Protein AF-A0A7R9CWJ3-F1 (afdb_monomer)

Structure (mmCIF, N/CA/C/O backbone):
data_AF-A0A7R9CWJ3-F1
#
_entry.id   AF-A0A7R9CWJ3-F1
#
loop_
_atom_site.group_PDB
_atom_site.id
_atom_site.type_symbol
_atom_site.label_atom_id
_atom_site.label_alt_id
_atom_site.label_comp_id
_atom_site.label_asym_id
_atom_site.label_entity_id
_atom_site.label_seq_id
_atom_site.pdbx_PDB_ins_code
_atom_site.Cartn_x
_atom_site.Cartn_y
_atom_site.Cartn_z
_atom_site.occupancy
_atom_site.B_iso_or_equiv
_atom_site.auth_seq_id
_atom_site.auth_comp_id
_atom_site.auth_asym_id
_atom_site.auth_atom_id
_atom_site.pdbx_PDB_model_num
ATOM 1 N N . MET A 1 1 ? -59.385 16.333 -49.004 1.00 53.66 1 MET A N 1
ATOM 2 C CA . MET A 1 1 ? -59.564 17.590 -48.255 1.00 53.66 1 MET A CA 1
ATOM 3 C C . MET A 1 1 ? -58.193 17.926 -47.699 1.00 53.66 1 MET A C 1
ATOM 5 O O . MET A 1 1 ? -57.697 17.158 -46.892 1.00 53.66 1 MET A O 1
ATOM 9 N N . GLN A 1 2 ? -57.505 18.926 -48.250 1.00 71.75 2 GLN A N 1
ATOM 10 C CA . GLN A 1 2 ? -56.185 19.319 -47.736 1.00 71.75 2 GLN A CA 1
ATOM 11 C C . GLN A 1 2 ? -56.378 20.116 -46.442 1.00 71.75 2 GLN A C 1
ATOM 13 O O . GLN A 1 2 ? -57.271 20.960 -46.375 1.00 71.75 2 GLN A O 1
ATOM 18 N N . GLY A 1 3 ? -55.586 19.805 -45.418 1.00 78.94 3 GLY A N 1
ATOM 19 C CA . GLY A 1 3 ? -55.584 20.493 -44.127 1.00 78.94 3 GLY A CA 1
ATOM 20 C C . GLY A 1 3 ? -56.809 20.273 -43.231 1.00 78.94 3 GLY A C 1
ATOM 21 O O . GLY A 1 3 ? -56.956 21.009 -42.257 1.00 78.94 3 GLY A O 1
ATOM 22 N N . GLN A 1 4 ? -57.691 19.309 -43.530 1.00 87.50 4 GLN A N 1
ATOM 23 C CA . GLN A 1 4 ? -58.881 19.012 -42.718 1.00 87.50 4 GLN A CA 1
ATOM 24 C C . GLN A 1 4 ? -59.155 17.504 -42.613 1.00 87.50 4 GLN A C 1
ATOM 26 O O . GLN A 1 4 ? -58.956 16.781 -43.591 1.00 87.50 4 GLN A O 1
ATOM 31 N N . TYR A 1 5 ? -59.673 17.060 -41.465 1.00 88.69 5 TYR A N 1
ATOM 32 C CA . TYR A 1 5 ? -60.191 15.707 -41.222 1.00 88.69 5 TYR A CA 1
ATOM 33 C C . TYR A 1 5 ? -61.702 15.748 -40.939 1.00 88.69 5 TYR A C 1
ATOM 35 O O . TYR A 1 5 ? -62.262 16.808 -40.652 1.00 88.69 5 TYR A O 1
ATOM 43 N N . TRP A 1 6 ? -62.382 14.610 -41.088 1.00 87.06 6 TRP A N 1
ATOM 44 C CA . TRP A 1 6 ? -63.839 14.507 -40.958 1.00 87.06 6 TRP A CA 1
ATOM 45 C C . TRP A 1 6 ? -64.225 13.820 -39.649 1.00 87.06 6 TRP A C 1
ATOM 47 O O . TRP A 1 6 ? -63.936 12.638 -39.473 1.00 87.06 6 TRP A O 1
ATOM 57 N N . GLU A 1 7 ? -64.921 14.539 -38.771 1.00 88.12 7 GLU A N 1
ATOM 58 C CA . GLU A 1 7 ? -65.421 14.026 -37.491 1.00 88.12 7 GLU A CA 1
ATOM 59 C C . GLU A 1 7 ? -66.770 14.692 -37.160 1.00 88.12 7 GLU A C 1
ATOM 61 O O . GLU A 1 7 ? -66.996 15.851 -37.504 1.00 88.12 7 GLU A O 1
ATOM 66 N N . ASP A 1 8 ? -67.718 13.949 -36.579 1.00 83.12 8 ASP A N 1
ATOM 67 C CA . ASP A 1 8 ? -69.048 14.449 -36.178 1.00 83.12 8 ASP A CA 1
ATOM 68 C C . ASP A 1 8 ? -69.809 15.262 -37.247 1.00 83.12 8 ASP A C 1
ATOM 70 O O . ASP A 1 8 ? -70.488 16.254 -36.977 1.00 83.12 8 ASP A O 1
ATOM 74 N N . SER A 1 9 ? -69.749 14.796 -38.498 1.00 84.38 9 SER A N 1
ATOM 75 C CA . SER A 1 9 ? -70.386 15.436 -39.662 1.00 84.38 9 SER A CA 1
ATOM 76 C C . SER A 1 9 ? -69.849 16.835 -40.009 1.00 84.38 9 SER A C 1
ATOM 78 O O . SER A 1 9 ? -70.530 17.597 -40.701 1.00 84.38 9 SER A O 1
ATOM 80 N N . GLN A 1 10 ? -68.644 17.182 -39.546 1.00 86.44 10 GLN A N 1
ATOM 81 C CA . GLN A 1 10 ? -67.972 18.448 -39.837 1.00 86.44 10 GLN A CA 1
ATOM 82 C C . GLN A 1 10 ? -66.518 18.223 -40.278 1.00 86.44 10 GLN A C 1
ATOM 84 O O . GLN A 1 10 ? -65.862 17.260 -39.885 1.00 86.44 10 GLN A O 1
ATOM 89 N N . CYS A 1 11 ? -66.003 19.136 -41.105 1.00 87.75 11 CYS A N 1
ATOM 90 C CA . CYS A 1 11 ? -64.581 19.181 -41.440 1.00 87.75 11 CYS A CA 1
ATOM 91 C C . CYS A 1 11 ? -63.841 20.033 -40.402 1.00 87.75 11 CYS A C 1
ATOM 93 O O . CYS A 1 11 ? -64.058 21.246 -40.340 1.00 87.75 11 CYS A O 1
ATOM 95 N N . LEU A 1 12 ? -62.951 19.421 -39.627 1.00 89.31 12 LEU A N 1
ATOM 96 C CA . LEU A 1 12 ? -62.115 20.102 -38.638 1.00 89.31 12 LEU A CA 1
ATOM 97 C C . LEU A 1 12 ? -60.679 20.265 -39.163 1.00 89.31 12 LEU A C 1
ATOM 99 O O . LEU A 1 12 ? -60.212 19.419 -39.927 1.00 89.31 12 LEU A O 1
ATOM 103 N N . PRO A 1 13 ? -59.965 21.350 -38.808 1.00 88.94 13 PRO A N 1
ATOM 104 C CA . PRO A 1 13 ? -58.610 21.591 -39.293 1.00 88.94 13 PRO A CA 1
ATOM 105 C C . PRO A 1 13 ? -57.592 20.626 -38.673 1.00 88.94 13 PRO A C 1
ATOM 107 O O . PRO A 1 13 ? -57.672 20.290 -37.492 1.00 88.94 13 PRO A O 1
ATOM 110 N N . CYS A 1 14 ? -56.603 20.231 -39.472 1.00 90.25 14 CYS A N 1
ATOM 111 C CA . CYS A 1 14 ? -55.444 19.467 -39.020 1.00 90.25 14 CYS A CA 1
ATOM 112 C C . CYS A 1 14 ? -54.504 20.300 -38.136 1.00 90.25 14 CYS A C 1
ATOM 114 O O . CYS A 1 14 ? -54.533 21.534 -38.152 1.00 90.25 14 CYS A O 1
ATOM 116 N N . HIS A 1 15 ? -53.593 19.625 -37.428 1.00 89.94 15 HIS A N 1
ATOM 117 C CA . HIS A 1 15 ? -52.462 20.296 -36.790 1.00 89.94 15 HIS A CA 1
ATOM 118 C C . HIS A 1 15 ? -51.636 21.084 -37.837 1.00 89.94 15 HIS A C 1
ATOM 120 O O . HIS A 1 15 ? -51.410 20.560 -38.930 1.00 89.94 15 HIS A O 1
ATOM 126 N N . PRO A 1 16 ? -51.116 22.292 -37.531 1.00 88.44 16 PRO A N 1
ATOM 127 C CA . PRO A 1 16 ? -50.460 23.168 -38.516 1.00 88.44 16 PRO A CA 1
ATOM 128 C C . PRO A 1 16 ? -49.238 22.580 -39.238 1.00 88.44 16 PRO A C 1
ATOM 130 O O . PRO A 1 16 ? -48.827 23.093 -40.274 1.00 88.44 16 PRO A O 1
ATOM 133 N N . SER A 1 17 ? -48.629 21.530 -38.683 1.00 88.06 17 SER A N 1
ATOM 134 C CA . SER A 1 17 ? -47.497 20.826 -39.298 1.00 88.06 17 SER A CA 1
ATOM 135 C C . SER A 1 17 ? -47.910 19.808 -40.369 1.00 88.06 17 SER A C 1
ATOM 137 O O . SER A 1 17 ? -47.063 19.393 -41.163 1.00 88.06 17 SER A O 1
ATOM 139 N N . CYS A 1 18 ? -49.173 19.368 -40.376 1.00 89.94 18 CYS A N 1
ATOM 140 C CA . CYS A 1 18 ? -49.681 18.378 -41.322 1.00 89.94 18 CYS A CA 1
ATOM 141 C C . CYS A 1 18 ? -50.288 19.071 -42.555 1.00 89.94 18 CYS A C 1
ATOM 143 O O . CYS A 1 18 ? -51.043 20.031 -42.429 1.00 89.94 18 CYS A O 1
ATOM 145 N N . ASP A 1 19 ? -50.027 18.530 -43.742 1.00 90.50 19 ASP A N 1
ATOM 146 C CA . ASP A 1 19 ? -50.745 18.886 -44.975 1.00 90.50 19 ASP A CA 1
ATOM 147 C C . ASP A 1 19 ? -52.042 18.061 -45.124 1.00 90.50 19 ASP A C 1
ATOM 149 O O . ASP A 1 19 ? -53.070 18.549 -45.596 1.00 90.50 19 ASP A O 1
ATOM 153 N N . SER A 1 20 ? -52.042 16.822 -44.625 1.00 90.00 20 SER A N 1
ATOM 154 C CA . SER A 1 20 ? -53.243 16.003 -44.429 1.00 90.00 20 SER A CA 1
ATOM 155 C C . SER A 1 20 ? -53.136 15.198 -43.135 1.00 90.00 20 SER A C 1
ATOM 157 O O . SER A 1 20 ? -52.031 14.857 -42.708 1.00 90.00 20 SER A O 1
ATOM 159 N N . CYS A 1 21 ? -54.267 14.922 -42.487 1.00 90.81 21 CYS A N 1
ATOM 160 C CA . CYS A 1 21 ? -54.326 14.244 -41.194 1.00 90.81 21 CYS A CA 1
ATOM 161 C C . CYS A 1 21 ? -55.574 13.360 -41.077 1.00 90.81 21 CYS A C 1
ATOM 163 O O . CYS A 1 21 ? -56.542 13.544 -41.817 1.00 90.81 21 CYS A O 1
ATOM 165 N N . GLU A 1 22 ? -55.547 12.427 -40.130 1.00 91.00 22 GLU A N 1
ATOM 166 C CA . GLU A 1 22 ? -56.710 11.629 -39.713 1.00 91.00 22 GLU A CA 1
ATOM 167 C C . GLU A 1 22 ? -57.290 12.067 -38.358 1.00 91.00 22 GLU A C 1
ATOM 169 O O . GLU A 1 22 ? -58.362 11.608 -37.973 1.00 91.00 22 GLU A O 1
ATOM 174 N N . GLY A 1 23 ? -56.615 12.989 -37.668 1.00 87.75 23 GLY A N 1
ATOM 175 C CA . GLY A 1 23 ? -57.004 13.497 -36.359 1.00 87.75 23 GLY A CA 1
ATOM 176 C C . GLY A 1 23 ? -56.382 14.863 -36.041 1.00 87.75 23 GLY A C 1
ATOM 177 O O . GLY A 1 23 ? -55.628 15.423 -36.845 1.00 87.75 23 GLY A O 1
ATOM 178 N N . PRO A 1 24 ? -56.704 15.438 -34.873 1.00 88.00 24 PRO A N 1
ATOM 179 C CA . PRO A 1 24 ? -56.335 16.810 -34.532 1.00 88.00 24 PRO A CA 1
ATOM 180 C C . PRO A 1 24 ? -54.880 16.987 -34.078 1.00 88.00 24 PRO A C 1
ATOM 182 O O . PRO A 1 24 ? -54.407 18.124 -33.999 1.00 88.00 24 PRO A O 1
ATOM 185 N N . THR A 1 25 ? -54.169 15.919 -33.707 1.00 88.56 25 THR A N 1
ATOM 186 C CA . THR A 1 25 ? -52.872 16.044 -33.030 1.00 88.56 25 THR A CA 1
ATOM 187 C C . THR A 1 25 ? -51.691 16.068 -34.002 1.00 88.56 25 THR A C 1
ATOM 189 O O . THR A 1 25 ? -51.783 15.673 -35.163 1.00 88.56 25 THR A O 1
ATOM 192 N N . SER A 1 26 ? -50.521 16.497 -33.513 1.00 87.00 26 SER A N 1
ATOM 193 C CA . SER A 1 26 ? -49.264 16.464 -34.285 1.00 87.00 26 SER A CA 1
ATOM 194 C C . SER A 1 26 ? -48.754 15.047 -34.598 1.00 87.00 26 SER A C 1
ATOM 196 O O . SER A 1 26 ? -47.744 14.905 -35.290 1.00 87.00 26 SER A O 1
ATOM 198 N N . SER A 1 27 ? -49.425 14.016 -34.073 1.00 88.31 27 SER A N 1
ATOM 199 C CA . SER A 1 27 ? -49.173 12.596 -34.323 1.00 88.31 27 SER A CA 1
ATOM 200 C C . SER A 1 27 ? -50.223 11.916 -35.190 1.00 88.31 27 SER A C 1
ATOM 202 O O . SER A 1 27 ? -50.142 10.704 -35.343 1.00 88.31 27 SER A O 1
ATOM 204 N N . ASP A 1 28 ? -51.151 12.665 -35.782 1.00 89.81 28 ASP A N 1
ATOM 205 C CA . ASP A 1 28 ? -52.181 12.116 -36.672 1.00 89.81 28 ASP A CA 1
ATOM 206 C C . ASP A 1 28 ? -51.968 12.576 -38.127 1.00 89.81 28 ASP A C 1
ATOM 208 O O . ASP A 1 28 ? -52.909 12.635 -38.920 1.00 89.81 28 ASP A O 1
ATOM 212 N N . CYS A 1 29 ? -50.741 12.967 -38.492 1.00 90.12 29 CYS A N 1
ATOM 213 C CA . CYS A 1 29 ? -50.424 13.444 -39.837 1.00 90.12 29 CYS A CA 1
ATOM 214 C C . CYS A 1 29 ? -50.282 12.272 -40.826 1.00 90.12 29 CYS A C 1
ATOM 216 O O . CYS A 1 29 ? -49.528 11.331 -40.581 1.00 90.12 29 CYS A O 1
ATOM 218 N N . LEU A 1 30 ? -50.918 12.391 -41.994 1.00 89.56 30 LEU A N 1
ATOM 219 C CA . LEU A 1 30 ? -50.765 11.486 -43.143 1.00 89.56 30 LEU A CA 1
ATOM 220 C C . LEU A 1 30 ? -49.778 12.037 -44.189 1.00 89.56 30 LEU A C 1
ATOM 222 O O . LEU A 1 30 ? -49.093 11.273 -44.865 1.00 89.56 30 LEU A O 1
ATOM 226 N N . SER A 1 31 ? -49.676 13.364 -44.314 1.00 89.12 31 SER A N 1
ATOM 227 C CA . SER A 1 31 ? -48.651 14.061 -45.104 1.00 89.12 31 SER A CA 1
ATOM 228 C C . SER A 1 31 ? -48.229 15.355 -44.408 1.00 89.12 31 SER A C 1
ATOM 230 O O . SER A 1 31 ? -48.981 15.915 -43.608 1.00 89.12 31 SER A O 1
ATOM 232 N N . CYS A 1 32 ? -47.024 15.841 -44.705 1.00 90.06 32 CYS A N 1
ATOM 233 C CA . CYS A 1 32 ? -46.435 17.006 -44.046 1.00 90.06 32 CYS A CA 1
ATOM 234 C C . CYS A 1 32 ? -46.370 18.224 -44.961 1.00 90.06 32 CYS A C 1
ATOM 236 O O . CYS A 1 32 ? -46.150 18.097 -46.167 1.00 90.06 32 CYS A O 1
ATOM 238 N N . LEU A 1 33 ? -46.511 19.412 -44.371 1.00 88.88 33 LEU A N 1
ATOM 239 C CA . LEU A 1 33 ? -46.328 20.666 -45.092 1.00 88.88 33 LEU A CA 1
ATOM 240 C C . LEU A 1 33 ? -44.841 20.842 -45.451 1.00 88.88 33 LEU A C 1
ATOM 242 O O . LEU A 1 33 ? -43.976 20.740 -44.582 1.00 88.88 33 LEU A O 1
ATOM 246 N N . SER A 1 34 ? -44.518 21.121 -46.717 1.00 84.56 34 SER A N 1
ATOM 247 C CA . SER A 1 34 ? -43.123 21.343 -47.141 1.00 84.56 34 SER A CA 1
ATOM 248 C C . SER A 1 34 ? -42.512 22.533 -46.377 1.00 84.56 34 SER A C 1
ATOM 250 O O . SER A 1 34 ? -43.124 23.603 -46.389 1.00 84.56 34 SER A O 1
ATOM 252 N N . PRO A 1 35 ? -41.316 22.411 -45.757 1.00 86.50 35 PRO A N 1
ATOM 253 C CA . PRO A 1 35 ? -40.268 21.401 -45.984 1.00 86.50 35 PRO A CA 1
ATOM 254 C C . PRO A 1 35 ? -40.193 20.245 -44.958 1.00 86.50 35 PRO A C 1
ATOM 256 O O . PRO A 1 35 ? -39.167 19.564 -44.906 1.00 86.50 35 PRO A O 1
ATOM 259 N N . LEU A 1 36 ? -41.225 20.024 -44.137 1.00 90.19 36 LEU A N 1
ATOM 260 C CA . LEU A 1 36 ? -41.227 18.998 -43.085 1.00 90.19 36 LEU A CA 1
ATOM 261 C C . LEU A 1 36 ? -41.243 17.570 -43.656 1.00 90.19 36 LEU A C 1
ATOM 263 O O . LEU A 1 36 ? -41.784 17.312 -44.731 1.00 90.19 36 LEU A O 1
ATOM 267 N N . LEU A 1 37 ? -40.661 16.637 -42.902 1.00 90.94 37 LEU A N 1
ATOM 268 C CA . LEU A 1 37 ? -40.504 15.230 -43.257 1.00 90.94 37 LEU A CA 1
ATOM 269 C C . LEU A 1 37 ? -41.446 14.358 -42.429 1.00 90.94 37 LEU A C 1
ATOM 271 O O . LEU A 1 37 ? -41.544 14.528 -41.213 1.00 90.94 37 LEU A O 1
ATOM 275 N N . LEU A 1 38 ? -42.102 13.397 -43.078 1.00 89.06 38 LEU A N 1
ATOM 276 C CA . LEU A 1 38 ? -42.975 12.443 -42.394 1.00 89.06 38 LEU A CA 1
ATOM 277 C C . LEU A 1 38 ? -42.153 11.294 -41.791 1.00 89.06 38 LEU A C 1
ATOM 279 O O . LEU A 1 38 ? -41.419 10.607 -42.508 1.00 89.06 38 LEU A O 1
ATOM 283 N N . GLN A 1 39 ? -42.307 11.058 -40.486 1.00 89.88 39 GLN A N 1
ATOM 284 C CA . GLN A 1 39 ? -41.769 9.894 -39.779 1.00 89.88 39 GLN A CA 1
ATOM 285 C C . GLN A 1 39 ? -42.887 9.230 -38.964 1.00 89.88 39 GLN A C 1
ATOM 287 O O . GLN A 1 39 ? -43.323 9.752 -37.936 1.00 89.88 39 GLN A O 1
ATOM 292 N N . GLY A 1 40 ? -43.369 8.072 -39.429 1.00 86.94 40 GLY A N 1
ATOM 293 C CA . GLY A 1 40 ? -44.587 7.464 -38.887 1.00 86.94 40 GLY A CA 1
ATOM 294 C C . GLY A 1 40 ? -45.796 8.348 -39.197 1.00 86.94 40 GLY A C 1
ATOM 295 O O . GLY A 1 40 ? -46.120 8.535 -40.363 1.00 86.94 40 GLY A O 1
ATOM 296 N N . SER A 1 41 ? -46.410 8.919 -38.162 1.00 86.62 41 SER A N 1
ATOM 297 C CA . SER A 1 41 ? -47.558 9.834 -38.254 1.00 86.62 41 SER A CA 1
ATOM 298 C C . SER A 1 41 ? -47.245 11.257 -37.752 1.00 86.62 41 SER A C 1
ATOM 300 O O . SER A 1 41 ? -48.141 12.045 -37.452 1.00 86.62 41 SER A O 1
ATOM 302 N N . ARG A 1 42 ? -45.952 11.605 -37.631 1.00 91.12 42 ARG A N 1
ATOM 303 C CA . ARG A 1 42 ? -45.469 12.919 -37.168 1.00 91.12 42 ARG A CA 1
ATOM 304 C C . ARG A 1 42 ? -44.650 13.621 -38.244 1.00 91.12 42 ARG A C 1
ATOM 306 O O . ARG A 1 42 ? -43.896 12.980 -38.974 1.00 91.12 42 ARG A O 1
ATOM 313 N N . CYS A 1 43 ? -44.747 14.946 -38.278 1.00 91.50 43 CYS A N 1
ATOM 314 C CA . CYS A 1 43 ? -43.960 15.803 -39.163 1.00 91.50 43 CYS A CA 1
ATOM 315 C C . CYS A 1 43 ? -42.795 16.447 -38.407 1.00 91.50 43 CYS A C 1
ATOM 317 O O . CYS A 1 43 ? -43.015 17.103 -37.389 1.00 91.50 43 CYS A O 1
ATOM 319 N N . LEU A 1 44 ? -41.567 16.266 -38.900 1.00 90.50 44 LEU A N 1
ATOM 320 C CA . LEU A 1 44 ? -40.327 16.727 -38.264 1.00 90.50 44 LEU A CA 1
ATOM 321 C C . LEU A 1 44 ? -39.475 17.559 -39.235 1.00 90.50 44 LEU A C 1
ATOM 323 O O . LEU A 1 44 ? -39.518 17.349 -40.444 1.00 90.50 44 LEU A O 1
ATOM 327 N N . GLU A 1 45 ? -38.663 18.482 -38.716 1.00 87.75 45 GLU A N 1
ATOM 328 C CA . GLU A 1 45 ? -37.703 19.252 -39.531 1.00 87.75 45 GLU A CA 1
ATOM 329 C C . GLU A 1 45 ? -36.495 18.404 -39.966 1.00 87.75 45 GLU A C 1
ATOM 331 O O . GLU A 1 45 ? -35.991 18.534 -41.085 1.00 87.75 45 GLU A O 1
ATOM 336 N N . HIS A 1 46 ? -36.060 17.487 -39.098 1.00 88.75 46 HIS A N 1
ATOM 337 C CA . HIS A 1 46 ? -34.970 16.546 -39.335 1.00 88.75 46 HIS A CA 1
ATOM 338 C C . HIS A 1 46 ? -35.386 15.137 -38.902 1.00 88.75 46 HIS A C 1
ATOM 340 O O . HIS A 1 46 ? -36.142 14.976 -37.944 1.00 88.75 46 HIS A O 1
ATOM 346 N N . CYS A 1 47 ? -34.892 14.117 -39.608 1.00 89.25 47 CYS A N 1
ATOM 347 C CA . CYS A 1 47 ? -35.105 12.727 -39.212 1.00 89.25 47 CYS A CA 1
ATOM 348 C C . CYS A 1 47 ? -34.358 12.422 -37.912 1.00 89.25 47 CYS A C 1
ATOM 350 O O . CYS A 1 47 ? -33.245 12.908 -37.710 1.00 89.25 47 CYS A O 1
ATOM 352 N N . LEU A 1 48 ? -34.970 11.610 -37.050 1.00 88.56 48 LEU A N 1
ATOM 353 C CA . LEU A 1 48 ? -34.327 11.138 -35.824 1.00 88.56 48 LEU A CA 1
ATOM 354 C C . LEU A 1 48 ? -33.216 10.124 -36.134 1.00 88.56 48 LEU A C 1
ATOM 356 O O . LEU A 1 48 ? -33.188 9.523 -37.211 1.00 88.56 48 LEU A O 1
ATOM 360 N N . ASP A 1 49 ? -32.340 9.899 -35.156 1.00 86.44 49 ASP A N 1
ATOM 361 C CA . ASP A 1 49 ? -31.276 8.897 -35.231 1.00 86.44 49 ASP A CA 1
ATOM 362 C C . ASP A 1 49 ? -31.834 7.528 -35.652 1.00 86.44 49 ASP A C 1
ATOM 364 O O . ASP A 1 49 ? -32.915 7.106 -35.234 1.00 86.44 49 ASP A O 1
ATOM 368 N N . GLY A 1 50 ? -31.098 6.835 -36.518 1.00 85.81 50 GLY A N 1
ATOM 369 C CA . GLY A 1 50 ? -31.529 5.589 -37.146 1.00 85.81 50 GLY A CA 1
ATOM 370 C C . GLY A 1 50 ? -32.401 5.769 -38.391 1.00 85.81 50 GLY A C 1
ATOM 371 O O . GLY A 1 50 ? -32.816 4.760 -38.957 1.00 85.81 50 GLY A O 1
ATOM 372 N N . PHE A 1 51 ? -32.657 6.999 -38.851 1.00 89.94 51 PHE A N 1
ATOM 373 C CA . PHE A 1 51 ? -33.392 7.294 -40.086 1.00 89.94 51 PHE A CA 1
ATOM 374 C C . PHE A 1 51 ? -32.634 8.290 -40.977 1.00 89.94 51 PHE A C 1
ATOM 376 O O . PHE A 1 51 ? -31.903 9.151 -40.494 1.00 89.94 51 PHE A O 1
ATOM 383 N N . PHE A 1 52 ? -32.836 8.203 -42.292 1.00 91.25 52 PHE A N 1
ATOM 384 C CA . PHE A 1 52 ? -32.314 9.156 -43.274 1.00 91.25 52 PHE A CA 1
ATOM 385 C C . PHE A 1 52 ? -33.438 9.699 -44.162 1.00 91.25 52 PHE A C 1
ATOM 387 O O . PHE A 1 52 ? -34.506 9.096 -44.292 1.00 91.25 52 PHE A O 1
ATOM 394 N N . ARG A 1 53 ? -33.206 10.867 -44.767 1.00 89.88 53 ARG A N 1
ATOM 395 C CA . ARG A 1 53 ? -34.185 11.534 -45.632 1.00 89.88 53 ARG A CA 1
ATOM 396 C C . ARG A 1 53 ? -34.200 10.896 -47.019 1.00 89.88 53 ARG A C 1
ATOM 398 O O . ARG A 1 53 ? -33.208 10.966 -47.739 1.00 89.88 53 ARG A O 1
ATOM 405 N N . GLU A 1 54 ? -35.361 10.414 -47.442 1.00 88.81 54 GLU A N 1
ATOM 406 C CA . GLU A 1 54 ? -35.597 9.910 -48.794 1.00 88.81 54 GLU A CA 1
ATOM 407 C C . GLU A 1 54 ? -36.959 10.412 -49.295 1.00 88.81 54 GLU A C 1
ATOM 409 O O . GLU A 1 54 ? -37.984 10.196 -48.658 1.00 88.81 54 GLU A O 1
ATOM 414 N N . GLN A 1 55 ? -36.972 11.156 -50.409 1.00 85.56 55 GLN A N 1
ATOM 415 C CA . GLN A 1 55 ? -38.198 11.662 -51.059 1.00 85.56 55 GLN A CA 1
ATOM 416 C C . GLN A 1 55 ? -39.196 12.404 -50.132 1.00 85.56 55 GLN A C 1
ATOM 418 O O . GLN A 1 55 ? -40.403 12.340 -50.335 1.00 85.56 55 GLN A O 1
ATOM 423 N N . GLY A 1 56 ? -38.708 13.136 -49.122 1.00 81.31 56 GLY A N 1
ATOM 424 C CA . GLY A 1 56 ? -39.572 13.885 -48.190 1.00 81.31 56 GLY A CA 1
ATOM 425 C C . GLY A 1 56 ? -40.094 13.069 -46.999 1.00 81.31 56 GLY A C 1
ATOM 426 O O . GLY A 1 56 ? -40.889 13.574 -46.213 1.00 81.31 56 GLY A O 1
ATOM 427 N N . MET A 1 57 ? -39.619 11.833 -46.833 1.00 87.56 57 MET A N 1
ATOM 428 C CA . MET A 1 57 ? -39.925 10.955 -45.703 1.00 87.56 57 MET A CA 1
ATOM 429 C C . MET A 1 57 ? -38.643 10.540 -44.976 1.00 87.56 57 MET A C 1
ATOM 431 O O . MET A 1 57 ? -37.545 10.597 -45.537 1.00 87.56 57 MET A O 1
ATOM 435 N N . CYS A 1 58 ? -38.787 10.108 -43.726 1.00 90.88 58 CYS A N 1
ATOM 436 C CA . CYS A 1 58 ? -37.707 9.516 -42.944 1.00 90.88 58 CYS A CA 1
ATOM 437 C C . CYS A 1 58 ? -37.769 7.988 -43.037 1.00 90.88 58 CYS A C 1
ATOM 439 O O . CYS A 1 58 ? -38.688 7.358 -42.513 1.00 90.88 58 CYS A O 1
ATOM 441 N N . VAL A 1 59 ? -36.782 7.389 -43.704 1.00 90.12 59 VAL A N 1
ATOM 442 C CA . VAL A 1 59 ? -36.669 5.939 -43.928 1.00 90.12 59 VAL A CA 1
ATOM 443 C C . VAL A 1 59 ? -35.604 5.364 -42.988 1.00 90.12 59 VAL A C 1
ATOM 445 O O . VAL A 1 59 ? -34.567 6.001 -42.804 1.00 90.12 59 VAL A O 1
ATOM 448 N N . PRO A 1 60 ? -35.815 4.185 -42.369 1.00 89.50 60 PRO A N 1
ATOM 449 C CA . PRO A 1 60 ? -34.854 3.627 -41.422 1.00 89.50 60 PRO A CA 1
ATOM 450 C C . PRO A 1 60 ? -33.531 3.219 -42.090 1.00 89.50 60 PRO A C 1
ATOM 452 O O . PRO A 1 60 ? -33.508 2.664 -43.194 1.00 89.50 60 PRO A O 1
ATOM 455 N N . CYS A 1 61 ? -32.431 3.450 -41.376 1.00 90.06 61 CYS A N 1
ATOM 456 C CA . CYS A 1 61 ? -31.099 2.936 -41.673 1.00 90.06 61 CYS A CA 1
ATOM 457 C C . CYS A 1 61 ? -31.051 1.400 -41.552 1.00 90.06 61 CYS A C 1
ATOM 459 O O . CYS A 1 61 ? -31.943 0.761 -40.988 1.00 90.06 61 CYS A O 1
ATOM 461 N N . LEU A 1 62 ? -29.977 0.779 -42.053 1.00 89.50 62 LEU A N 1
ATOM 462 C CA . LEU A 1 62 ? -29.687 -0.622 -41.740 1.00 89.50 62 LEU A CA 1
ATOM 463 C C . LEU A 1 62 ? -29.480 -0.783 -40.223 1.00 89.50 62 LEU A C 1
ATOM 465 O O . LEU A 1 62 ? -28.838 0.053 -39.600 1.00 89.50 62 LEU A O 1
ATOM 469 N N . HIS A 1 63 ? -29.978 -1.874 -39.637 1.00 87.50 63 HIS A N 1
ATOM 470 C CA . HIS A 1 63 ? -29.940 -2.123 -38.185 1.00 87.50 63 HIS A CA 1
ATOM 471 C C . HIS A 1 63 ? -28.536 -2.083 -37.542 1.00 87.50 63 HIS A C 1
ATOM 473 O O . HIS A 1 63 ? -28.416 -1.933 -36.331 1.00 87.50 63 HIS A O 1
ATOM 479 N N . THR A 1 64 ? -27.471 -2.209 -38.336 1.00 88.75 64 THR A N 1
ATOM 480 C CA . THR A 1 64 ? -26.073 -2.092 -37.894 1.00 88.75 64 THR A CA 1
ATOM 481 C C . THR A 1 64 ? -25.604 -0.639 -37.712 1.00 88.75 64 THR A C 1
ATOM 483 O O . THR A 1 64 ? -24.492 -0.420 -37.232 1.00 88.75 64 THR A O 1
ATOM 486 N N . CYS A 1 65 ? -26.424 0.346 -38.091 1.00 90.00 65 CYS A N 1
ATOM 487 C CA . CYS A 1 65 ? -26.105 1.772 -38.139 1.00 90.00 65 CYS A CA 1
ATOM 488 C C . CYS A 1 65 ? -26.983 2.600 -37.205 1.00 90.00 65 CYS A C 1
ATOM 490 O O . CYS A 1 65 ? -28.198 2.424 -37.170 1.00 90.00 65 CYS A O 1
ATOM 492 N N . THR A 1 66 ? -26.374 3.563 -36.515 1.00 89.50 66 THR A N 1
ATOM 493 C CA . THR A 1 66 ? -27.094 4.586 -35.741 1.00 89.50 66 THR A CA 1
ATOM 494 C C . THR A 1 66 ? -27.304 5.862 -36.549 1.00 89.50 66 THR A C 1
ATOM 496 O O . THR A 1 66 ? -28.346 6.492 -36.424 1.00 89.50 66 THR A O 1
ATOM 499 N N . HIS A 1 67 ? -26.373 6.210 -37.440 1.00 89.31 67 HIS A N 1
ATOM 500 C CA . HIS A 1 67 ? -26.536 7.309 -38.392 1.00 89.31 67 HIS A CA 1
ATOM 501 C C . HIS A 1 67 ? -26.125 6.864 -39.791 1.00 89.31 67 HIS A C 1
ATOM 503 O O . HIS A 1 67 ? -25.131 6.152 -39.969 1.00 89.31 67 HIS A O 1
ATOM 509 N N . CYS A 1 68 ? -26.894 7.282 -40.794 1.00 90.94 68 CYS A N 1
ATOM 510 C CA . CYS A 1 68 ? -26.635 6.944 -42.183 1.00 90.94 68 CYS A CA 1
ATOM 511 C C . CYS A 1 68 ? -27.035 8.086 -43.127 1.00 90.94 68 CYS A C 1
ATOM 513 O O . CYS A 1 68 ? -27.943 8.864 -42.842 1.00 90.94 68 CYS A O 1
ATOM 515 N N . LEU A 1 69 ? -26.342 8.181 -44.263 1.00 89.19 69 LEU A N 1
ATOM 516 C CA . LEU A 1 69 ? -26.677 9.089 -45.368 1.00 89.19 69 LEU A CA 1
ATOM 517 C C . LEU A 1 69 ? -27.561 8.405 -46.420 1.00 89.19 69 LEU A C 1
ATOM 519 O O . LEU A 1 69 ? -28.285 9.068 -47.155 1.00 89.19 69 LEU A O 1
ATOM 523 N N . ALA A 1 70 ? -27.486 7.078 -46.489 1.00 86.38 70 ALA A N 1
ATOM 524 C CA . ALA A 1 70 ? -28.319 6.209 -47.307 1.00 86.38 70 ALA A CA 1
ATOM 525 C C . ALA A 1 70 ? -28.405 4.835 -46.632 1.00 86.38 70 ALA A C 1
ATOM 527 O O . ALA A 1 70 ? -27.602 4.527 -45.751 1.00 86.38 70 ALA A O 1
ATOM 528 N N . ARG A 1 71 ? -29.310 3.964 -47.093 1.00 81.56 71 ARG A N 1
ATOM 529 C CA . ARG A 1 71 ? -29.511 2.611 -46.535 1.00 81.56 71 ARG A CA 1
ATOM 530 C C . ARG A 1 71 ? -28.214 1.810 -46.314 1.00 81.56 71 ARG A C 1
ATOM 532 O O . ARG A 1 71 ? -28.135 1.079 -45.333 1.00 81.56 71 ARG A O 1
ATOM 539 N N . THR A 1 72 ? -27.225 1.938 -47.200 1.00 80.94 72 THR A N 1
ATOM 540 C CA . THR A 1 72 ? -25.928 1.231 -47.139 1.00 80.94 72 THR A CA 1
ATOM 541 C C . THR A 1 72 ? -24.736 2.147 -46.851 1.00 80.94 72 THR A C 1
ATOM 543 O O . THR A 1 72 ? -23.604 1.684 -46.879 1.00 80.94 72 THR A O 1
ATOM 546 N N . ASN A 1 73 ? -24.960 3.442 -46.608 1.00 89.12 73 ASN A N 1
ATOM 547 C CA . ASN A 1 73 ? -23.891 4.403 -46.337 1.00 89.12 73 ASN A CA 1
ATOM 548 C C . ASN A 1 73 ? -24.018 4.913 -44.904 1.00 89.12 73 ASN A C 1
ATOM 550 O O . ASN A 1 73 ? -24.748 5.865 -44.616 1.00 89.12 73 ASN A O 1
ATOM 554 N N . CYS A 1 74 ? -23.332 4.213 -44.015 1.00 90.62 74 CYS A N 1
ATOM 555 C CA . CYS A 1 74 ? -23.292 4.462 -42.592 1.00 90.62 74 CYS A CA 1
ATOM 556 C C . CYS A 1 74 ? -22.255 5.527 -42.247 1.00 90.62 74 CYS A C 1
ATOM 558 O O . CYS A 1 74 ? -21.128 5.490 -42.737 1.00 90.62 74 CYS A O 1
ATOM 560 N N . THR A 1 75 ? -22.602 6.437 -41.346 1.00 90.38 75 THR A N 1
ATOM 561 C CA . THR A 1 75 ? -21.648 7.389 -40.761 1.00 90.38 75 THR A CA 1
ATOM 562 C C . THR A 1 75 ? -21.292 7.029 -39.326 1.00 90.38 75 THR A C 1
ATOM 564 O O . THR A 1 75 ? -20.239 7.437 -38.843 1.00 90.38 75 THR A O 1
ATOM 567 N N . GLN A 1 76 ? -22.130 6.235 -38.653 1.00 89.81 76 GLN A N 1
ATOM 568 C CA . GLN A 1 76 ? -21.875 5.767 -37.297 1.00 89.81 76 GLN A CA 1
ATOM 569 C C . GLN A 1 76 ? -22.534 4.410 -37.045 1.00 89.81 76 GLN A C 1
ATOM 571 O O . GLN A 1 76 ? -23.715 4.209 -37.338 1.00 89.81 76 GLN A O 1
ATOM 576 N N . CYS A 1 77 ? -21.754 3.483 -36.493 1.00 91.12 77 CYS A N 1
ATOM 577 C CA . CYS A 1 77 ? -22.173 2.110 -36.243 1.00 91.12 77 CYS A CA 1
ATOM 578 C C . CYS A 1 77 ? -22.810 1.926 -34.864 1.00 91.12 77 CYS A C 1
ATOM 580 O O . CYS A 1 77 ? -22.511 2.655 -33.915 1.00 91.12 77 CYS A O 1
ATOM 582 N N . ALA A 1 78 ? -23.649 0.896 -34.747 1.00 88.81 78 ALA A N 1
ATOM 583 C CA . ALA A 1 78 ? -24.126 0.406 -33.460 1.00 88.81 78 ALA A CA 1
ATOM 584 C C . ALA A 1 78 ? -22.960 -0.068 -32.570 1.00 88.81 78 ALA A C 1
ATOM 586 O O . ALA A 1 78 ? -21.878 -0.414 -33.051 1.00 88.81 78 ALA A O 1
ATOM 587 N N . SER A 1 79 ? -23.184 -0.081 -31.254 1.00 87.38 79 SER A N 1
ATOM 588 C CA . SER A 1 79 ? -22.144 -0.420 -30.278 1.00 87.38 79 SER A CA 1
ATOM 589 C C . SER A 1 79 ? -21.555 -1.813 -30.531 1.00 87.38 79 SER A C 1
ATOM 591 O O . SER A 1 79 ? -22.293 -2.780 -30.713 1.00 87.38 79 SER A O 1
ATOM 593 N N . GLY A 1 80 ? -20.223 -1.908 -30.542 1.00 83.38 80 GLY A N 1
ATOM 594 C CA . GLY A 1 80 ? -19.485 -3.148 -30.812 1.00 83.38 80 GLY A CA 1
ATOM 595 C C . GLY A 1 80 ? -19.180 -3.431 -32.289 1.00 83.38 80 GLY A C 1
ATOM 596 O O . GLY A 1 80 ? -18.548 -4.442 -32.574 1.00 83.38 80 GLY A O 1
ATOM 597 N N . LEU A 1 81 ? -19.590 -2.559 -33.217 1.00 90.50 81 LEU A N 1
ATOM 598 C CA . LEU A 1 81 ? -19.227 -2.637 -34.635 1.00 90.50 81 LEU A CA 1
ATOM 599 C C . LEU A 1 81 ? -18.242 -1.527 -35.023 1.00 90.50 81 LEU A C 1
ATOM 601 O O . LEU A 1 81 ? -18.169 -0.479 -34.379 1.00 90.50 81 LEU A O 1
ATOM 605 N N . HIS A 1 82 ? -17.505 -1.761 -36.105 1.00 92.19 82 HIS A N 1
ATOM 606 C CA . HIS A 1 82 ? -16.463 -0.871 -36.600 1.00 92.19 82 HIS A CA 1
ATOM 607 C C . HIS A 1 82 ? -16.795 -0.353 -37.996 1.00 92.19 82 HIS A C 1
ATOM 609 O O . HIS A 1 82 ? -17.079 -1.136 -38.903 1.00 92.19 82 HIS A O 1
ATOM 615 N N . LEU A 1 83 ? -16.728 0.965 -38.167 1.00 91.69 83 LEU A N 1
ATOM 616 C CA . LEU A 1 83 ? -16.984 1.630 -39.435 1.00 91.69 83 LEU A CA 1
ATOM 617 C C . LEU A 1 83 ? -15.785 1.480 -40.376 1.00 91.69 83 LEU A C 1
ATOM 619 O O . LEU A 1 83 ? -14.673 1.912 -40.057 1.00 91.69 83 LEU A O 1
ATOM 623 N N . GLN A 1 84 ? -16.025 0.931 -41.564 1.00 91.75 84 GLN A N 1
ATOM 624 C CA . GLN A 1 84 ? -15.048 0.835 -42.641 1.00 91.75 84 GLN A CA 1
ATOM 625 C C . GLN A 1 84 ? -15.742 1.085 -43.987 1.00 91.75 84 GLN A C 1
ATOM 627 O O . GLN A 1 84 ? -16.669 0.379 -44.356 1.00 91.75 84 GLN A O 1
ATOM 632 N N . ASN A 1 85 ? -15.302 2.110 -44.727 1.00 88.44 85 ASN A N 1
ATOM 633 C CA . ASN A 1 85 ? -15.834 2.471 -46.054 1.00 88.44 85 ASN A CA 1
ATOM 634 C C . ASN A 1 85 ? -17.371 2.642 -46.132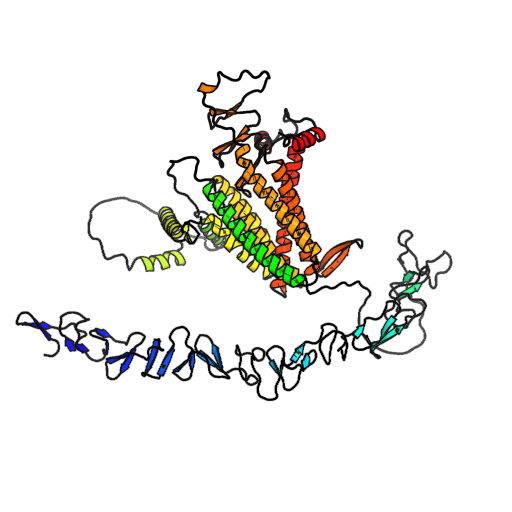 1.00 88.44 85 ASN A C 1
ATOM 636 O O . ASN A 1 85 ? -17.969 2.355 -47.164 1.00 88.44 85 ASN A O 1
ATOM 640 N N . GLY A 1 86 ? -18.009 3.133 -45.064 1.00 86.62 86 GLY A N 1
ATOM 641 C CA . GLY A 1 86 ? -19.465 3.326 -45.013 1.00 86.62 86 GLY A CA 1
ATOM 642 C C . GLY A 1 86 ? -20.260 2.086 -44.588 1.00 86.62 86 GLY A C 1
ATOM 643 O O . GLY A 1 86 ? -21.481 2.163 -44.493 1.00 86.62 86 GLY A O 1
ATOM 644 N N . GLU A 1 87 ? -19.594 0.973 -44.277 1.00 89.94 87 GLU A N 1
ATOM 645 C CA . GLU A 1 87 ? -20.203 -0.247 -43.744 1.00 89.94 87 GLU A CA 1
ATOM 646 C C . GLU A 1 87 ? -19.707 -0.539 -42.323 1.00 89.94 87 GLU A C 1
ATOM 648 O O . GLU A 1 87 ? -18.620 -0.126 -41.918 1.00 89.94 87 GLU A O 1
ATOM 653 N N . CYS A 1 88 ? -20.523 -1.247 -41.545 1.00 91.12 88 CYS A N 1
ATOM 654 C CA . CYS A 1 88 ? -20.206 -1.630 -40.174 1.00 91.12 88 CYS A CA 1
ATOM 655 C C . CYS A 1 88 ? -19.855 -3.114 -40.115 1.00 91.12 88 CYS A C 1
ATOM 657 O O . CYS A 1 88 ? -20.704 -3.960 -40.394 1.00 91.12 88 CYS A O 1
ATOM 659 N N . HIS A 1 89 ? -18.630 -3.433 -39.704 1.00 90.50 89 HIS A N 1
ATOM 660 C CA . HIS A 1 89 ? -18.141 -4.806 -39.576 1.00 90.50 89 HIS A CA 1
ATOM 661 C C . HIS A 1 89 ? -17.866 -5.173 -38.115 1.00 90.50 89 HIS A C 1
ATOM 663 O O . HIS A 1 89 ? -17.603 -4.310 -37.281 1.00 90.50 89 HIS A O 1
ATOM 669 N N . SER A 1 90 ? -17.882 -6.469 -37.798 1.00 89.62 90 SER A N 1
ATOM 670 C CA . SER A 1 90 ? -17.546 -6.981 -36.459 1.00 89.62 90 SER A CA 1
ATOM 671 C C . SER A 1 90 ? -16.054 -6.891 -36.127 1.00 89.62 90 SER A C 1
ATOM 673 O O . SER A 1 90 ? -15.677 -6.949 -34.965 1.00 89.62 90 SER A O 1
ATOM 675 N N . SER A 1 91 ? -15.195 -6.771 -37.140 1.00 89.88 91 SER A N 1
ATOM 676 C CA . SER A 1 91 ? -13.748 -6.608 -36.993 1.00 89.88 91 SER A CA 1
ATOM 677 C C . SER A 1 91 ? -13.179 -5.884 -38.208 1.00 89.88 91 SER A C 1
ATOM 679 O O . SER A 1 91 ? -13.654 -6.100 -39.324 1.00 89.88 91 SER A O 1
ATOM 681 N N . CYS A 1 92 ? -12.138 -5.078 -38.012 1.00 90.88 92 CYS A N 1
ATOM 682 C CA . CYS A 1 92 ? -11.448 -4.415 -39.116 1.00 90.88 92 CYS A CA 1
ATOM 683 C C . CYS A 1 92 ? -10.722 -5.416 -40.026 1.00 90.88 92 CYS A C 1
ATOM 685 O O . CYS A 1 92 ? -10.227 -6.448 -39.568 1.00 90.88 92 CYS A O 1
ATOM 687 N N . ALA A 1 93 ? -10.636 -5.095 -41.319 1.00 90.25 93 ALA A N 1
ATOM 688 C CA . ALA A 1 93 ? -9.857 -5.885 -42.270 1.00 90.25 93 ALA A CA 1
ATOM 689 C C . ALA A 1 93 ? -8.355 -5.932 -41.891 1.00 90.25 93 ALA A C 1
ATOM 691 O O . ALA A 1 93 ? -7.853 -4.985 -41.279 1.00 90.25 93 ALA A O 1
ATOM 692 N N . PRO A 1 94 ? -7.603 -6.981 -42.289 1.00 88.25 94 PRO A N 1
ATOM 693 C CA . PRO A 1 94 ? -6.149 -7.014 -42.121 1.00 88.25 94 PRO A CA 1
ATOM 694 C C . PRO A 1 94 ? -5.481 -5.741 -42.662 1.00 88.25 94 PRO A C 1
ATOM 696 O O . PRO A 1 94 ? -5.880 -5.213 -43.701 1.00 88.25 94 PRO A O 1
ATOM 699 N N . GLY A 1 95 ? -4.482 -5.231 -41.942 1.00 89.06 95 GLY A N 1
ATOM 700 C CA . GLY A 1 95 ? -3.858 -3.932 -42.216 1.00 89.06 95 GLY A CA 1
ATOM 701 C C . GLY A 1 95 ? -4.584 -2.729 -41.604 1.00 89.06 95 GLY A C 1
ATOM 702 O O . GLY A 1 95 ? -4.152 -1.596 -41.820 1.00 89.06 95 GLY A O 1
ATOM 703 N N . TYR A 1 96 ? -5.652 -2.951 -40.832 1.00 92.50 96 TYR A N 1
ATOM 704 C CA . TYR A 1 96 ? -6.378 -1.919 -40.096 1.00 92.50 96 TYR A CA 1
ATOM 705 C C . TYR A 1 96 ? -6.574 -2.316 -38.628 1.00 92.50 96 TYR A C 1
ATOM 707 O O . TYR A 1 96 ? -6.708 -3.495 -38.306 1.00 92.50 96 TYR A O 1
ATOM 715 N N . TYR A 1 97 ? -6.638 -1.323 -37.744 1.00 92.00 97 TYR A N 1
ATOM 716 C CA . TYR A 1 97 ? -6.990 -1.473 -36.334 1.00 92.00 97 TYR A CA 1
ATOM 717 C C . TYR A 1 97 ? -8.210 -0.608 -35.997 1.00 92.00 97 TYR A C 1
ATOM 719 O O . TYR A 1 97 ? -8.508 0.367 -36.688 1.00 92.00 97 TYR A O 1
ATOM 727 N N . SER A 1 98 ? -8.930 -0.968 -34.935 1.00 90.12 98 SER A N 1
ATOM 728 C CA . SER A 1 98 ? -10.084 -0.197 -34.470 1.00 90.12 98 SER A CA 1
ATOM 729 C C . SER A 1 98 ? -9.633 0.969 -33.592 1.00 90.12 98 SER A C 1
ATOM 731 O O . SER A 1 98 ? -9.167 0.752 -32.475 1.00 90.12 98 SER A O 1
ATOM 733 N N . ASP A 1 99 ? -9.879 2.195 -34.043 1.00 88.81 99 ASP A N 1
ATOM 734 C CA . ASP A 1 99 ? -9.759 3.411 -33.244 1.00 88.81 99 ASP A CA 1
ATOM 735 C C . ASP A 1 99 ? -11.151 3.993 -32.980 1.00 88.81 99 ASP A C 1
ATOM 737 O O . ASP A 1 99 ? -11.826 4.465 -33.893 1.00 88.81 99 ASP A O 1
ATOM 741 N N . ARG A 1 100 ? -11.621 3.903 -31.729 1.00 86.00 100 ARG A N 1
ATOM 742 C CA . ARG A 1 100 ? -12.936 4.419 -31.288 1.00 86.00 100 ARG A CA 1
ATOM 743 C C . ARG A 1 100 ? -14.118 4.019 -32.195 1.00 86.00 100 ARG A C 1
ATOM 745 O O . ARG A 1 100 ? -15.025 4.814 -32.416 1.00 86.00 100 ARG A O 1
ATOM 752 N N . GLY A 1 101 ? -14.120 2.785 -32.704 1.00 84.19 101 GLY A N 1
ATOM 753 C CA . GLY A 1 101 ? -15.193 2.276 -33.569 1.00 84.19 101 GLY A CA 1
ATOM 754 C C . GLY A 1 101 ? -15.031 2.606 -35.057 1.00 84.19 101 GLY A C 1
ATOM 755 O O . GLY A 1 101 ? -15.943 2.337 -35.830 1.00 84.19 101 GLY A O 1
ATOM 756 N N . VAL A 1 102 ? -13.884 3.142 -35.483 1.00 89.94 102 VAL A N 1
ATOM 757 C CA . VAL A 1 102 ? -13.533 3.368 -36.895 1.00 89.94 102 VAL A CA 1
ATOM 758 C C . VAL A 1 102 ? -12.272 2.577 -37.238 1.00 89.94 102 VAL A C 1
ATOM 760 O O . VAL A 1 102 ? -11.326 2.532 -36.454 1.00 89.94 102 VAL A O 1
ATOM 763 N N . CYS A 1 103 ? -12.244 1.936 -38.405 1.00 93.25 103 CYS A N 1
ATOM 764 C CA . CYS A 1 103 ? -11.077 1.183 -38.856 1.00 93.25 103 CYS A CA 1
ATOM 765 C C . CYS A 1 103 ? -10.024 2.102 -39.491 1.00 93.25 103 CYS A C 1
ATOM 767 O O . CYS A 1 103 ? -10.230 2.650 -40.576 1.00 93.25 103 CYS A O 1
ATOM 769 N N . THR A 1 104 ? -8.862 2.203 -38.851 1.00 92.19 104 THR A N 1
ATOM 770 C CA . THR A 1 104 ? -7.723 3.032 -39.276 1.00 92.19 104 THR A CA 1
ATOM 771 C C . THR A 1 104 ? -6.560 2.150 -39.720 1.00 92.19 104 THR A C 1
ATOM 773 O O . THR A 1 104 ? -6.381 1.053 -39.203 1.00 92.19 104 THR A O 1
ATOM 776 N N . LYS A 1 105 ? -5.764 2.592 -40.701 1.00 92.19 105 LYS A N 1
ATOM 777 C CA . LYS A 1 105 ? -4.643 1.801 -41.240 1.00 92.19 105 LYS A CA 1
ATOM 778 C C . LYS A 1 105 ? -3.520 1.605 -40.217 1.00 92.19 105 LYS A C 1
ATOM 780 O O . LYS A 1 105 ? -3.186 2.521 -39.471 1.00 92.19 105 LYS A O 1
ATOM 785 N N . CYS A 1 106 ? -2.905 0.429 -40.256 1.00 92.81 106 CYS A N 1
ATOM 786 C CA . CYS A 1 106 ? -1.675 0.109 -39.540 1.00 92.81 106 CYS A CA 1
ATOM 787 C C . CYS A 1 106 ? -0.462 0.879 -40.083 1.00 92.81 106 CYS A C 1
ATOM 789 O O . CYS A 1 106 ? -0.479 1.400 -41.202 1.00 92.81 106 CYS A O 1
ATOM 791 N N . TYR A 1 107 ? 0.623 0.894 -39.304 1.00 91.50 107 TYR A N 1
ATOM 792 C CA . TYR A 1 107 ? 1.928 1.349 -39.781 1.00 91.50 107 TYR A CA 1
ATOM 793 C C . TYR A 1 107 ? 2.427 0.473 -40.950 1.00 91.50 107 TYR A C 1
ATOM 795 O O . TYR A 1 107 ? 2.169 -0.729 -40.979 1.00 91.50 107 TYR A O 1
ATOM 803 N N . LEU A 1 108 ? 3.144 1.068 -41.914 1.00 89.12 108 LEU A N 1
ATOM 804 C CA . LEU A 1 108 ? 3.453 0.451 -43.219 1.00 89.12 108 LEU A CA 1
ATOM 805 C C . LEU A 1 108 ? 4.251 -0.865 -43.129 1.00 89.12 108 LEU A C 1
ATOM 807 O O . LEU A 1 108 ? 4.147 -1.693 -44.029 1.00 89.12 108 LEU A O 1
ATOM 811 N N . SER A 1 109 ? 5.039 -1.067 -42.068 1.00 86.81 109 SER A N 1
ATOM 812 C CA . SER A 1 109 ? 5.805 -2.306 -41.866 1.00 86.81 109 SER A CA 1
ATOM 813 C C . SER A 1 109 ? 5.000 -3.449 -41.231 1.00 86.81 109 SER A C 1
ATOM 815 O O . SER A 1 109 ? 5.498 -4.572 -41.184 1.00 86.81 109 SER A O 1
ATOM 817 N N . CYS A 1 110 ? 3.766 -3.208 -40.770 1.00 90.75 110 CYS A N 1
ATOM 818 C CA . CYS A 1 110 ? 2.915 -4.228 -40.158 1.00 90.75 110 CYS A CA 1
ATOM 819 C C . CYS A 1 110 ? 1.936 -4.835 -41.177 1.00 90.75 110 CYS A C 1
ATOM 821 O O . CYS A 1 110 ? 1.321 -4.117 -41.965 1.00 90.75 110 CYS A O 1
ATOM 823 N N . MET A 1 111 ? 1.692 -6.146 -41.092 1.00 91.00 111 MET A N 1
ATOM 824 C CA . MET A 1 111 ? 0.575 -6.795 -41.794 1.00 91.00 111 MET A CA 1
ATOM 825 C C . MET A 1 111 ? -0.728 -6.686 -40.984 1.00 91.00 111 MET A C 1
ATOM 827 O O . MET A 1 111 ? -1.780 -6.352 -41.524 1.00 91.00 111 MET A O 1
ATOM 831 N N . THR A 1 112 ? -0.669 -6.918 -39.671 1.00 92.19 112 THR A N 1
ATOM 832 C CA . THR A 1 112 ? -1.751 -6.595 -38.724 1.00 92.19 112 THR A CA 1
ATOM 833 C C . THR A 1 112 ? -1.171 -5.874 -37.515 1.00 92.19 112 THR A C 1
ATOM 835 O O . THR A 1 112 ? 0.002 -6.064 -37.189 1.00 92.19 112 THR A O 1
ATOM 838 N N . CYS A 1 113 ? -1.966 -5.036 -36.852 1.00 92.69 113 CYS A N 1
ATOM 839 C CA . CYS A 1 113 ? -1.511 -4.213 -35.735 1.00 92.69 113 CYS A CA 1
ATOM 840 C C . CYS A 1 113 ? -2.593 -4.063 -34.663 1.00 92.69 113 CYS A C 1
ATOM 842 O O . CYS A 1 113 ? -3.784 -4.216 -34.935 1.00 92.69 113 CYS A O 1
ATOM 844 N N . SER A 1 114 ? -2.166 -3.742 -33.444 1.00 91.81 114 SER A N 1
ATOM 845 C CA . SER A 1 114 ? -3.050 -3.363 -32.335 1.00 91.81 114 SER A CA 1
ATOM 846 C C . SER A 1 114 ? -3.209 -1.845 -32.197 1.00 91.81 114 SER A C 1
ATOM 848 O O . SER A 1 114 ? -4.083 -1.385 -31.465 1.00 91.81 114 SER A O 1
ATOM 850 N N . GLY A 1 115 ? -2.392 -1.059 -32.906 1.00 90.56 115 GLY A N 1
ATOM 851 C CA . GLY A 1 115 ? -2.422 0.398 -32.869 1.00 90.56 115 GLY A CA 1
ATOM 852 C C . GLY A 1 115 ? -1.596 1.051 -33.985 1.00 90.56 115 GLY A C 1
ATOM 853 O O . GLY A 1 115 ? -1.062 0.357 -34.851 1.00 90.56 115 GLY A O 1
ATOM 854 N N . PRO A 1 116 ? -1.492 2.392 -33.986 1.00 88.69 116 PRO A N 1
ATOM 855 C CA . PRO A 1 116 ? -0.889 3.148 -35.086 1.00 88.69 116 PRO A CA 1
ATOM 856 C C . PRO A 1 116 ? 0.645 3.146 -35.097 1.00 88.69 116 PRO A C 1
ATOM 858 O O . PRO A 1 116 ? 1.242 3.582 -36.082 1.00 88.69 116 PRO A O 1
ATOM 861 N N . ARG A 1 117 ? 1.301 2.743 -34.001 1.00 89.50 117 ARG A N 1
ATOM 862 C CA . ARG A 1 117 ? 2.760 2.845 -33.874 1.00 89.50 117 ARG A CA 1
ATOM 863 C C . ARG A 1 117 ? 3.486 1.642 -34.486 1.00 89.50 117 ARG A C 1
ATOM 865 O O . ARG A 1 117 ? 2.917 0.569 -34.662 1.00 89.50 117 ARG A O 1
ATOM 872 N N . ARG A 1 118 ? 4.771 1.840 -34.802 1.00 87.81 118 ARG A N 1
ATOM 873 C CA . ARG A 1 118 ? 5.656 0.846 -35.443 1.00 87.81 118 ARG A CA 1
ATOM 874 C C . ARG A 1 118 ? 5.954 -0.387 -34.578 1.00 87.81 118 ARG A C 1
ATOM 876 O O . ARG A 1 118 ? 6.259 -1.436 -35.124 1.00 87.81 118 ARG A O 1
ATOM 883 N N . ASP A 1 119 ? 5.871 -0.233 -33.259 1.00 89.06 119 ASP A N 1
ATOM 884 C CA . ASP A 1 119 ? 6.078 -1.243 -32.211 1.00 89.06 119 ASP A CA 1
ATOM 885 C C . ASP A 1 119 ? 4.770 -1.950 -31.802 1.00 89.06 119 ASP A C 1
ATOM 887 O O . ASP A 1 119 ? 4.730 -2.718 -30.846 1.00 89.06 119 ASP A O 1
ATOM 891 N N . GLN A 1 120 ? 3.673 -1.677 -32.513 1.00 90.25 120 GLN A N 1
ATOM 892 C CA . GLN A 1 120 ? 2.355 -2.264 -32.263 1.00 90.25 120 GLN A CA 1
ATOM 893 C C . GLN A 1 120 ? 1.939 -3.236 -33.375 1.00 90.25 120 GLN A C 1
ATOM 895 O O . GLN A 1 120 ? 0.744 -3.476 -33.583 1.00 90.25 120 GLN A O 1
ATOM 900 N N . CYS A 1 121 ? 2.905 -3.796 -34.108 1.00 91.50 121 CYS A N 1
ATOM 901 C CA . CYS A 1 121 ? 2.647 -4.857 -35.070 1.00 91.50 121 CYS A CA 1
ATOM 902 C C . CYS A 1 121 ? 2.313 -6.167 -34.340 1.00 91.50 121 CYS A C 1
ATOM 904 O O . CYS A 1 121 ? 2.960 -6.552 -33.369 1.00 91.50 121 CYS A O 1
ATOM 906 N N . VAL A 1 122 ? 1.312 -6.880 -34.849 1.00 90.69 122 VAL A N 1
ATOM 907 C CA . VAL A 1 122 ? 0.912 -8.214 -34.377 1.00 90.69 122 VAL A CA 1
ATOM 908 C C . VAL A 1 122 ? 1.402 -9.290 -35.342 1.00 90.69 122 VAL A C 1
ATOM 910 O O . VAL A 1 122 ? 1.860 -10.343 -34.914 1.00 90.69 122 VAL A O 1
ATOM 913 N N . THR A 1 123 ? 1.340 -9.032 -36.651 1.00 90.44 123 THR A N 1
ATOM 914 C CA . THR A 1 123 ? 1.910 -9.922 -37.672 1.00 90.44 123 THR A CA 1
ATOM 915 C C . THR A 1 123 ? 2.697 -9.135 -38.708 1.00 90.44 123 THR A C 1
ATOM 917 O O . THR A 1 123 ? 2.383 -7.975 -38.999 1.00 90.44 123 THR A O 1
ATOM 920 N N . CYS A 1 124 ? 3.711 -9.785 -39.278 1.00 90.69 124 CYS A N 1
ATOM 921 C CA . CYS A 1 124 ? 4.620 -9.188 -40.248 1.00 90.69 124 CYS A CA 1
ATOM 922 C C . CYS A 1 124 ? 4.359 -9.679 -41.679 1.00 90.69 124 CYS A C 1
ATOM 924 O O . CYS A 1 124 ? 3.837 -10.782 -41.876 1.00 90.69 124 CYS A O 1
ATOM 926 N N . PRO A 1 125 ? 4.723 -8.878 -42.696 1.00 89.62 125 PRO A N 1
ATOM 927 C CA . PRO A 1 125 ? 4.748 -9.318 -44.086 1.00 89.62 125 PRO A CA 1
ATOM 928 C C . PRO A 1 125 ? 5.638 -10.554 -44.296 1.00 89.62 125 PRO A C 1
ATOM 930 O O . PRO A 1 125 ? 6.533 -10.850 -43.505 1.00 89.62 125 PRO A O 1
ATOM 933 N N . ARG A 1 126 ? 5.418 -11.286 -45.395 1.00 87.69 126 ARG A N 1
ATOM 934 C CA . ARG A 1 126 ? 6.212 -12.486 -45.710 1.00 87.69 126 ARG A CA 1
ATOM 935 C C . ARG A 1 126 ? 7.704 -12.149 -45.806 1.00 87.69 126 ARG A C 1
ATOM 937 O O . ARG A 1 126 ? 8.077 -11.208 -46.500 1.00 87.69 126 ARG A O 1
ATOM 944 N N . GLY A 1 127 ? 8.535 -12.956 -45.148 1.00 85.12 127 GLY A N 1
ATOM 945 C CA . GLY A 1 127 ? 9.989 -12.773 -45.099 1.00 85.12 127 GLY A CA 1
ATOM 946 C C . GLY A 1 127 ? 10.475 -11.829 -43.997 1.00 85.12 127 GLY A C 1
ATOM 947 O O . GLY A 1 127 ? 11.679 -11.699 -43.839 1.00 85.12 127 GLY A O 1
ATOM 948 N N . TRP A 1 128 ? 9.569 -11.208 -43.238 1.00 89.81 128 TRP A N 1
ATOM 949 C CA . TRP A 1 128 ? 9.896 -10.379 -42.080 1.00 89.81 128 TRP A CA 1
ATOM 950 C C . TRP A 1 128 ? 9.565 -11.126 -40.789 1.00 89.81 128 TRP A C 1
ATOM 952 O O . TRP A 1 128 ? 8.643 -11.944 -40.740 1.00 89.81 128 TRP A O 1
ATOM 962 N N . VAL A 1 129 ? 10.310 -10.823 -39.737 1.00 89.12 129 VAL A N 1
ATOM 963 C CA . VAL A 1 129 ? 10.199 -11.429 -38.412 1.00 89.12 129 VAL A CA 1
ATOM 964 C C . VAL A 1 129 ? 9.760 -10.387 -37.391 1.00 89.12 129 VAL A C 1
ATOM 966 O O . VAL A 1 129 ? 10.166 -9.228 -37.451 1.00 89.12 129 VAL A O 1
ATOM 969 N N . LEU A 1 130 ? 8.897 -10.797 -36.462 1.00 88.38 130 LEU A N 1
ATOM 970 C CA . LEU A 1 130 ? 8.437 -9.939 -35.375 1.00 88.38 130 LEU A CA 1
ATOM 971 C C . LEU A 1 130 ? 9.472 -9.962 -34.245 1.00 88.38 130 LEU A C 1
ATOM 973 O O . LEU A 1 130 ? 9.795 -11.034 -33.728 1.00 88.38 130 LEU A O 1
ATOM 977 N N . ALA A 1 131 ? 9.960 -8.790 -33.853 1.00 87.69 131 ALA A N 1
ATOM 978 C CA . ALA A 1 131 ? 10.830 -8.586 -32.703 1.00 87.69 131 ALA A CA 1
ATOM 979 C C . ALA A 1 131 ? 10.248 -7.462 -31.837 1.00 87.69 131 ALA A C 1
ATOM 981 O O . ALA A 1 131 ? 10.155 -6.320 -32.278 1.00 87.69 131 ALA A O 1
ATOM 982 N N . ALA A 1 132 ? 9.818 -7.797 -30.616 1.00 84.06 132 ALA A N 1
ATOM 983 C CA . ALA A 1 132 ? 9.279 -6.842 -29.638 1.00 84.06 132 ALA A CA 1
ATOM 984 C C . ALA A 1 132 ? 8.185 -5.894 -30.190 1.00 84.06 132 ALA A C 1
ATOM 986 O O . ALA A 1 132 ? 8.170 -4.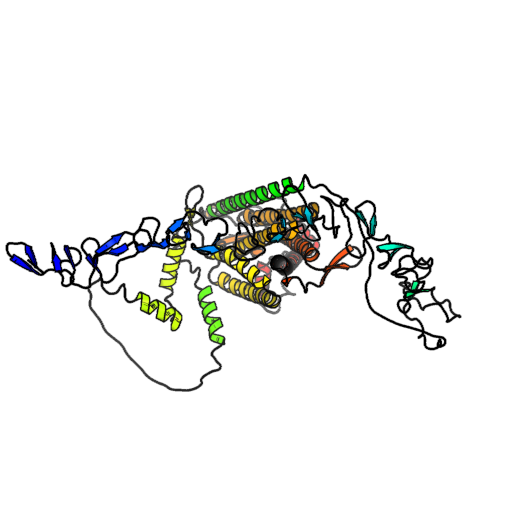706 -29.885 1.00 84.06 132 ALA A O 1
ATOM 987 N N . GLY A 1 133 ? 7.270 -6.421 -31.013 1.00 86.31 133 GLY A N 1
ATOM 988 C CA . GLY A 1 133 ? 6.167 -5.643 -31.594 1.00 86.31 133 GLY A CA 1
ATOM 989 C C . GLY A 1 133 ? 6.520 -4.880 -32.875 1.00 86.31 133 GLY A C 1
ATOM 990 O O . GLY A 1 133 ? 5.650 -4.248 -33.467 1.00 86.31 133 GLY A O 1
ATOM 991 N N . GLU A 1 134 ? 7.758 -4.977 -33.354 1.00 91.00 134 GLU A N 1
ATOM 992 C CA . GLU A 1 134 ? 8.208 -4.384 -34.611 1.00 91.00 134 GLU A CA 1
ATOM 993 C C . GLU A 1 134 ? 8.580 -5.469 -35.628 1.00 91.00 134 GLU A C 1
ATOM 995 O O . GLU A 1 134 ? 9.149 -6.504 -35.286 1.00 91.00 134 GLU A O 1
ATOM 1000 N N . CYS A 1 135 ? 8.268 -5.236 -36.900 1.00 90.75 135 CYS A N 1
ATOM 1001 C CA . CYS A 1 135 ? 8.684 -6.119 -37.982 1.00 90.75 135 CYS A CA 1
ATOM 1002 C C . CYS A 1 135 ? 10.065 -5.725 -38.510 1.00 90.75 135 CYS A C 1
ATOM 1004 O O . CYS A 1 135 ? 10.249 -4.590 -38.951 1.00 90.75 135 CYS A O 1
ATOM 1006 N N . HIS A 1 136 ? 10.985 -6.689 -38.553 1.00 89.00 136 HIS A N 1
ATOM 1007 C CA . HIS A 1 136 ? 12.346 -6.545 -39.083 1.00 89.00 136 HIS A CA 1
ATOM 1008 C C . HIS A 1 136 ? 12.631 -7.579 -40.186 1.00 89.00 136 HIS A C 1
ATOM 1010 O O . HIS A 1 136 ? 12.007 -8.641 -40.187 1.00 89.00 136 HIS A O 1
ATOM 1016 N N . PRO A 1 137 ? 13.553 -7.311 -41.131 1.00 87.88 137 PRO A N 1
ATOM 1017 C CA . PRO A 1 137 ? 13.978 -8.309 -42.118 1.00 87.88 137 PRO A CA 1
ATOM 1018 C C . PRO A 1 137 ? 14.762 -9.469 -41.477 1.00 87.88 137 PRO A C 1
ATOM 1020 O O . PRO A 1 137 ? 14.570 -10.615 -41.870 1.00 87.88 137 PRO A O 1
ATOM 1023 N N . ASP A 1 138 ? 15.566 -9.180 -40.450 1.00 87.12 138 ASP A N 1
ATOM 1024 C CA . ASP A 1 138 ? 16.327 -10.142 -39.643 1.00 87.12 138 ASP A CA 1
ATOM 1025 C C . ASP A 1 138 ? 16.247 -9.763 -38.153 1.00 87.12 138 ASP A C 1
ATOM 1027 O O . ASP A 1 138 ? 15.853 -8.645 -37.815 1.00 87.12 138 ASP A O 1
ATOM 1031 N N . CYS A 1 139 ? 16.602 -10.679 -37.244 1.00 88.62 139 CYS A N 1
ATOM 1032 C CA . CYS A 1 139 ? 16.550 -10.388 -35.809 1.00 88.62 139 CYS A CA 1
ATOM 1033 C C . CYS A 1 139 ? 17.614 -9.346 -35.408 1.00 88.62 139 CYS A C 1
ATOM 1035 O O . CYS A 1 139 ? 18.789 -9.539 -35.727 1.00 88.62 139 CYS A O 1
ATOM 1037 N N . PRO A 1 140 ? 17.227 -8.259 -34.711 1.00 87.75 140 PRO A N 1
ATOM 1038 C CA . PRO A 1 140 ? 18.163 -7.230 -34.261 1.00 87.75 140 PRO A CA 1
ATOM 1039 C C . PRO A 1 140 ? 19.089 -7.737 -33.141 1.00 87.75 140 PRO A C 1
ATOM 1041 O O . PRO A 1 140 ? 18.838 -8.784 -32.541 1.00 87.75 140 PRO A O 1
ATOM 1044 N N . GLU A 1 141 ? 20.155 -6.983 -32.832 1.00 87.06 141 GLU A N 1
ATOM 1045 C CA . GLU A 1 141 ? 21.072 -7.321 -31.730 1.00 87.06 141 GLU A CA 1
ATOM 1046 C C . GLU A 1 141 ? 20.315 -7.555 -30.412 1.00 87.06 141 GLU A C 1
ATOM 1048 O O . GLU A 1 141 ? 19.367 -6.842 -30.077 1.00 87.06 141 GLU A O 1
ATOM 1053 N N . GLY A 1 142 ? 20.739 -8.574 -29.662 1.00 86.50 142 GLY A N 1
ATOM 1054 C CA . GLY A 1 142 ? 20.058 -9.010 -28.443 1.00 86.50 142 GLY A CA 1
ATOM 1055 C C . GLY A 1 142 ? 18.857 -9.930 -28.684 1.00 86.50 142 GLY A C 1
ATOM 1056 O O . GLY A 1 142 ? 18.187 -10.292 -27.716 1.00 86.50 142 GLY A O 1
ATOM 1057 N N . PHE A 1 143 ? 18.596 -10.340 -29.930 1.00 89.56 143 PHE A N 1
ATOM 1058 C CA . PHE A 1 143 ? 17.593 -11.345 -30.277 1.00 89.56 143 PHE A CA 1
ATOM 1059 C C . PHE A 1 143 ? 18.186 -12.454 -31.153 1.00 89.56 143 PHE A C 1
ATOM 1061 O O . PHE A 1 143 ? 19.044 -12.205 -31.996 1.00 89.56 143 PHE A O 1
ATOM 1068 N N . PHE A 1 144 ? 17.682 -13.675 -30.995 1.00 89.38 144 PHE A N 1
ATOM 1069 C CA . PHE A 1 144 ? 17.986 -14.812 -31.861 1.00 89.38 144 PHE A CA 1
ATOM 1070 C C . PHE A 1 144 ? 16.714 -15.305 -32.559 1.00 89.38 144 PHE A C 1
ATOM 1072 O O . PHE A 1 144 ? 15.586 -15.067 -32.117 1.00 89.38 144 PHE A O 1
ATOM 1079 N N . LYS A 1 145 ? 16.893 -15.989 -33.689 1.00 88.50 145 LYS A N 1
ATOM 1080 C CA . LYS A 1 145 ? 15.790 -16.512 -34.495 1.00 88.50 145 LYS A CA 1
ATOM 1081 C C . LYS A 1 145 ? 15.303 -17.847 -33.927 1.00 88.50 145 LYS A C 1
ATOM 1083 O O . LYS A 1 145 ? 16.070 -18.802 -33.884 1.00 88.50 145 LYS A O 1
ATOM 1088 N N . SER A 1 146 ? 14.027 -17.912 -33.556 1.00 84.19 146 SER A N 1
ATOM 1089 C CA . SER A 1 146 ? 13.327 -19.131 -33.125 1.00 84.19 146 SER A CA 1
ATOM 1090 C C . SER A 1 146 ? 12.217 -19.515 -34.114 1.00 84.19 146 SER A C 1
ATOM 1092 O O . SER A 1 146 ? 11.875 -18.732 -35.007 1.00 84.19 146 SER A O 1
ATOM 1094 N N . ASP A 1 147 ? 11.584 -20.673 -33.906 1.00 79.94 147 ASP A N 1
ATOM 1095 C CA . ASP A 1 147 ? 10.399 -21.104 -34.667 1.00 79.94 147 ASP A CA 1
ATOM 1096 C C . ASP A 1 147 ? 9.194 -20.151 -34.507 1.00 79.94 147 ASP A C 1
ATOM 1098 O O . ASP A 1 147 ? 8.302 -20.123 -35.354 1.00 79.94 147 ASP A O 1
ATOM 1102 N N . PHE A 1 148 ? 9.185 -19.324 -33.454 1.00 75.94 148 PHE A N 1
ATOM 1103 C CA . PHE A 1 148 ? 8.111 -18.376 -33.127 1.00 75.94 148 PHE A CA 1
ATOM 1104 C C . PHE A 1 148 ? 8.463 -16.908 -33.433 1.00 75.94 148 PHE A C 1
ATOM 1106 O O . PHE A 1 148 ? 7.734 -16.003 -33.031 1.00 75.94 148 PHE A O 1
ATOM 1113 N N . GLY A 1 149 ? 9.567 -16.650 -34.145 1.00 80.38 149 GLY A N 1
ATOM 1114 C CA . GLY A 1 149 ? 10.066 -15.300 -34.435 1.00 80.38 149 GLY A CA 1
ATOM 1115 C C . GLY A 1 149 ? 11.321 -14.946 -33.635 1.00 80.38 149 GLY A C 1
ATOM 1116 O O . GLY A 1 149 ? 12.053 -15.835 -33.195 1.00 80.38 149 GLY A O 1
ATOM 1117 N N . CYS A 1 150 ? 11.604 -13.652 -33.473 1.00 89.25 150 CYS A N 1
ATOM 1118 C CA . CYS A 1 150 ? 12.800 -13.200 -32.764 1.00 89.25 150 CYS A CA 1
ATOM 1119 C C . CYS A 1 150 ? 12.573 -13.228 -31.255 1.00 89.25 150 CYS A C 1
ATOM 1121 O O . CYS A 1 150 ? 11.765 -12.466 -30.723 1.00 89.25 150 CYS A O 1
ATOM 1123 N N . GLN A 1 151 ? 13.311 -14.089 -30.565 1.00 87.88 151 GLN A N 1
ATOM 1124 C CA . GLN A 1 151 ? 13.291 -14.183 -29.112 1.00 87.88 151 GLN A CA 1
ATOM 1125 C C . GLN A 1 151 ? 14.503 -13.480 -28.520 1.00 87.88 151 GLN A C 1
ATOM 1127 O O . GLN A 1 151 ? 15.568 -13.434 -29.130 1.00 87.88 151 GLN A O 1
ATOM 1132 N N . LYS A 1 152 ? 14.329 -12.893 -27.338 1.00 88.44 152 LYS A N 1
ATOM 1133 C CA . LYS A 1 152 ? 15.389 -12.134 -26.677 1.00 88.44 152 LYS A CA 1
ATOM 1134 C C . LYS A 1 152 ? 16.473 -13.085 -26.167 1.00 88.44 152 LYS A C 1
ATOM 1136 O O . LYS A 1 152 ? 16.166 -14.142 -25.623 1.00 88.44 152 LYS A O 1
ATOM 1141 N N . CYS A 1 153 ? 17.729 -12.685 -26.315 1.00 89.62 153 CYS A N 1
ATOM 1142 C CA . CYS A 1 153 ? 18.868 -13.378 -25.733 1.00 89.62 153 CYS A CA 1
ATOM 1143 C C . CYS A 1 153 ? 18.785 -13.435 -24.205 1.00 89.62 153 CYS A C 1
ATOM 1145 O O . CYS A 1 153 ? 18.140 -12.599 -23.564 1.00 89.62 153 CYS A O 1
ATOM 1147 N N . HIS A 1 154 ? 19.495 -14.400 -23.615 1.00 87.62 154 HIS A N 1
ATOM 1148 C CA . HIS A 1 154 ? 19.700 -14.435 -22.172 1.00 87.62 154 HIS A CA 1
ATOM 1149 C C . HIS A 1 154 ? 20.344 -13.124 -21.701 1.00 87.62 154 HIS A C 1
ATOM 1151 O O . HIS A 1 154 ? 21.222 -12.591 -22.373 1.00 87.62 154 HIS A O 1
ATOM 1157 N N . HIS A 1 155 ? 19.935 -12.606 -20.542 1.00 87.06 155 HIS A N 1
ATOM 1158 C CA . HIS A 1 155 ? 20.341 -11.276 -20.064 1.00 87.06 155 HIS A CA 1
ATOM 1159 C C . HIS A 1 155 ? 21.856 -11.110 -19.820 1.00 87.06 155 HIS A C 1
ATOM 1161 O O . HIS A 1 155 ? 22.345 -9.986 -19.789 1.00 87.06 155 HIS A O 1
ATOM 1167 N N . TYR A 1 156 ? 22.598 -12.214 -19.689 1.00 83.62 156 TYR A N 1
ATOM 1168 C CA . TYR A 1 156 ? 24.065 -12.224 -19.599 1.00 83.62 156 TYR A CA 1
ATOM 1169 C C . TYR A 1 156 ? 24.765 -12.077 -20.956 1.00 83.62 156 TYR A C 1
ATOM 1171 O O . TYR A 1 156 ? 25.963 -11.814 -20.998 1.00 83.62 156 TYR A O 1
ATOM 1179 N N . CYS A 1 157 ? 24.044 -12.250 -22.064 1.00 88.88 157 CYS A N 1
ATOM 1180 C CA . CYS A 1 157 ? 24.594 -12.158 -23.406 1.00 88.88 157 CYS A CA 1
ATOM 1181 C C . CYS A 1 157 ? 24.265 -10.799 -24.024 1.00 88.88 157 CYS A C 1
ATOM 1183 O O . CYS A 1 157 ? 23.130 -10.326 -23.963 1.00 88.88 157 CYS A O 1
ATOM 1185 N N . ARG A 1 158 ? 25.231 -10.217 -24.733 1.00 89.00 158 ARG A N 1
ATOM 1186 C CA . ARG A 1 158 ? 24.965 -9.086 -25.630 1.00 89.00 158 ARG A CA 1
ATOM 1187 C C . ARG A 1 158 ? 24.404 -9.571 -26.967 1.00 89.00 158 ARG A C 1
ATOM 1189 O O . ARG A 1 158 ? 23.450 -9.001 -27.486 1.00 89.00 158 ARG A O 1
ATOM 1196 N N . THR A 1 159 ? 24.977 -10.640 -27.513 1.00 90.69 159 THR A N 1
ATOM 1197 C CA . THR A 1 159 ? 24.428 -11.369 -28.665 1.00 90.69 159 THR A CA 1
ATOM 1198 C C . THR A 1 159 ? 24.442 -12.862 -28.373 1.00 90.69 159 THR A C 1
ATOM 1200 O O . THR A 1 159 ? 25.276 -13.332 -27.596 1.00 90.69 159 THR A O 1
ATOM 1203 N N . CYS A 1 160 ? 23.517 -13.606 -28.971 1.00 91.50 160 CYS A N 1
ATOM 1204 C CA . CYS A 1 160 ? 23.372 -15.038 -28.759 1.00 91.50 160 CYS A CA 1
ATOM 1205 C C . CYS A 1 160 ? 22.933 -15.745 -30.044 1.00 91.50 160 CYS A C 1
ATOM 1207 O O . CYS A 1 160 ? 22.392 -15.122 -30.960 1.00 91.50 160 CYS A O 1
ATOM 1209 N N . LYS A 1 161 ? 23.141 -17.062 -30.089 1.00 90.25 161 LYS A N 1
ATOM 1210 C CA . LYS A 1 161 ? 22.703 -17.927 -31.196 1.00 90.25 161 LYS A CA 1
ATOM 1211 C C . LYS A 1 161 ? 21.511 -18.827 -30.844 1.00 90.25 161 LYS A C 1
ATOM 1213 O O . LYS A 1 161 ? 20.989 -19.490 -31.735 1.00 90.25 161 LYS A O 1
ATOM 1218 N N . GLY A 1 162 ? 21.077 -18.840 -29.584 1.00 88.00 162 GLY A N 1
ATOM 1219 C CA . GLY A 1 162 ? 20.028 -19.727 -29.086 1.00 88.00 162 GLY A CA 1
ATOM 1220 C C . GLY A 1 162 ? 19.555 -19.379 -27.675 1.00 88.00 162 GLY A C 1
ATOM 1221 O O . GLY A 1 162 ? 19.914 -18.341 -27.116 1.00 88.00 162 GLY A O 1
ATOM 1222 N N . GLU A 1 163 ? 18.737 -20.268 -27.114 1.00 86.19 163 GLU A N 1
ATOM 1223 C CA . GLU A 1 163 ? 18.158 -20.135 -25.777 1.00 86.19 163 GLU A CA 1
ATOM 1224 C C . GLU A 1 163 ? 19.168 -20.484 -24.676 1.00 86.19 163 GLU A C 1
ATOM 1226 O O . GLU A 1 163 ? 19.876 -21.486 -24.747 1.00 86.19 163 GLU A O 1
ATOM 1231 N N . GLY A 1 164 ? 19.174 -19.689 -23.605 1.00 84.06 164 GLY A N 1
ATOM 1232 C CA . GLY A 1 164 ? 19.955 -19.967 -22.400 1.00 84.06 164 GLY A CA 1
ATOM 1233 C C . GLY A 1 164 ? 21.315 -19.257 -22.322 1.00 84.06 164 GLY A C 1
ATOM 1234 O O . GLY A 1 164 ? 21.736 -18.568 -23.251 1.00 84.06 164 GLY A O 1
ATOM 1235 N N . PRO A 1 165 ? 22.004 -19.382 -21.175 1.00 83.75 165 PRO A N 1
ATOM 1236 C CA . PRO A 1 165 ? 23.207 -18.608 -20.862 1.00 83.75 165 PRO A CA 1
ATOM 1237 C C . PRO A 1 165 ? 24.484 -19.113 -21.553 1.00 83.75 165 PRO A C 1
ATOM 1239 O O . PRO A 1 165 ? 25.471 -18.391 -21.570 1.00 83.75 165 PRO A O 1
ATOM 1242 N N . LEU A 1 166 ? 24.475 -20.332 -22.107 1.00 87.31 166 LEU A N 1
ATOM 1243 C CA . LEU A 1 166 ? 25.616 -20.957 -22.802 1.00 87.31 166 LEU A CA 1
ATOM 1244 C C . LEU A 1 166 ? 25.648 -20.663 -24.308 1.00 87.31 166 LEU A C 1
ATOM 1246 O O . LEU A 1 166 ? 26.582 -21.046 -25.009 1.00 87.31 166 LEU A O 1
ATOM 1250 N N . GLU A 1 167 ? 24.610 -20.014 -24.821 1.00 91.44 167 GLU A N 1
ATOM 1251 C CA . GLU A 1 167 ? 24.462 -19.720 -26.242 1.00 91.44 167 GLU A CA 1
ATOM 1252 C C . GLU A 1 167 ? 24.902 -18.285 -26.576 1.00 91.44 167 GLU A C 1
ATOM 1254 O O . GLU A 1 167 ? 24.544 -17.755 -27.633 1.00 91.44 167 GLU A O 1
ATOM 1259 N N . CYS A 1 168 ? 25.681 -17.634 -25.699 1.00 91.19 168 CYS A N 1
ATOM 1260 C CA . CYS A 1 168 ? 26.212 -16.302 -25.963 1.00 91.19 168 CYS A CA 1
ATOM 1261 C C . CYS A 1 168 ? 27.256 -16.350 -27.090 1.00 91.19 168 CYS A C 1
ATOM 1263 O O . CYS A 1 168 ? 28.166 -17.181 -27.109 1.00 91.19 168 CYS A O 1
ATOM 1265 N N . THR A 1 169 ? 27.155 -15.405 -28.021 1.00 90.38 169 THR A N 1
ATOM 1266 C CA . THR A 1 169 ? 28.152 -15.156 -29.072 1.00 90.38 169 THR A CA 1
ATOM 1267 C C . THR A 1 169 ? 28.982 -13.910 -28.794 1.00 90.38 169 THR A C 1
ATOM 1269 O O . THR A 1 169 ? 30.094 -13.792 -29.301 1.00 90.38 169 THR A O 1
ATOM 1272 N N . SER A 1 170 ? 28.477 -12.989 -27.971 1.00 89.25 170 SER A N 1
ATOM 1273 C CA . SER A 1 170 ? 29.256 -11.880 -27.427 1.00 89.25 170 SER A CA 1
ATOM 1274 C C . SER A 1 170 ? 28.731 -11.461 -26.062 1.00 89.25 170 SER A C 1
ATOM 1276 O O . SER A 1 170 ? 27.542 -11.613 -25.757 1.00 89.25 170 SER A O 1
ATOM 1278 N N . CYS A 1 171 ? 29.628 -10.908 -25.255 1.00 89.00 171 CYS A N 1
ATOM 1279 C CA . CYS A 1 171 ? 29.332 -10.496 -23.896 1.00 89.00 171 CYS A CA 1
ATOM 1280 C C . CYS A 1 171 ? 29.151 -8.979 -23.775 1.00 89.00 171 CYS A C 1
ATOM 1282 O O . CYS A 1 171 ? 29.663 -8.214 -24.603 1.00 89.00 171 CYS A O 1
ATOM 1284 N N . PRO A 1 172 ? 28.405 -8.524 -22.757 1.00 86.88 172 PRO A N 1
ATOM 1285 C CA . PRO A 1 172 ? 28.432 -7.135 -22.325 1.00 86.88 172 PRO A CA 1
ATOM 1286 C C . PRO A 1 172 ? 29.861 -6.692 -21.941 1.00 86.88 172 PRO A C 1
ATOM 1288 O O . PRO A 1 172 ? 30.717 -7.538 -21.672 1.00 86.88 172 PRO A O 1
ATOM 1291 N N . PRO A 1 173 ? 30.145 -5.378 -21.905 1.00 80.94 173 PRO A N 1
ATOM 1292 C CA . PRO A 1 173 ? 31.443 -4.862 -21.462 1.00 80.94 173 PRO A CA 1
ATOM 1293 C C . PRO A 1 173 ? 31.831 -5.405 -20.074 1.00 80.94 173 PRO A C 1
ATOM 1295 O O . PRO A 1 173 ? 30.958 -5.540 -19.223 1.00 80.94 173 PRO A O 1
ATOM 1298 N N . HIS A 1 174 ? 33.124 -5.675 -19.849 1.00 77.62 174 HIS A N 1
ATOM 1299 C CA . HIS A 1 174 ? 33.709 -6.253 -18.617 1.00 77.62 174 HIS A CA 1
ATOM 1300 C C . HIS A 1 174 ? 33.512 -7.761 -18.398 1.00 77.62 174 HIS A C 1
ATOM 1302 O O . HIS A 1 174 ? 34.016 -8.305 -17.416 1.00 77.62 174 HIS A O 1
ATOM 1308 N N . TYR A 1 175 ? 32.866 -8.450 -19.338 1.00 85.56 175 TYR A N 1
ATOM 1309 C CA . TYR A 1 175 ? 32.715 -9.901 -19.316 1.00 85.56 175 TYR A CA 1
ATOM 1310 C C . TYR A 1 175 ? 33.489 -10.531 -20.473 1.00 85.56 175 TYR A C 1
ATOM 1312 O O . TYR A 1 175 ? 33.406 -10.087 -21.619 1.00 85.56 175 TYR A O 1
ATOM 1320 N N . MET A 1 176 ? 34.230 -11.590 -20.174 1.00 87.88 176 MET A N 1
ATOM 1321 C CA . MET A 1 176 ? 34.941 -12.398 -21.155 1.00 87.88 176 MET A CA 1
ATOM 1322 C C . MET A 1 176 ? 34.049 -13.558 -21.602 1.00 87.88 176 MET A C 1
ATOM 1324 O O . MET A 1 176 ? 33.410 -14.215 -20.780 1.00 87.88 176 MET A O 1
ATOM 1328 N N . LEU A 1 177 ? 34.015 -13.821 -22.908 1.00 88.12 177 LEU A N 1
ATOM 1329 C CA . LEU A 1 177 ? 33.315 -14.979 -23.455 1.00 88.12 177 LEU A CA 1
ATOM 1330 C C . LEU A 1 177 ? 34.195 -16.226 -23.325 1.00 88.12 177 LEU A C 1
ATOM 1332 O O . LEU A 1 177 ? 35.244 -16.308 -23.963 1.00 88.12 177 LEU A O 1
ATOM 1336 N N . GLU A 1 178 ? 33.737 -17.225 -22.577 1.00 85.81 178 GLU A N 1
ATOM 1337 C CA . GLU A 1 178 ? 34.409 -18.519 -22.468 1.00 85.81 178 GLU A CA 1
ATOM 1338 C C . GLU A 1 178 ? 33.388 -19.655 -22.565 1.00 85.81 178 GLU A C 1
ATOM 1340 O O . GLU A 1 178 ? 32.409 -19.706 -21.826 1.00 85.81 178 GLU A O 1
ATOM 1345 N N . GLY A 1 179 ? 33.576 -20.561 -23.530 1.00 82.81 179 GLY A N 1
ATOM 1346 C CA . GLY A 1 179 ? 32.687 -21.716 -23.707 1.00 82.81 179 GLY A CA 1
ATOM 1347 C C . GLY A 1 179 ? 31.219 -21.376 -24.008 1.00 82.81 179 GLY A C 1
ATOM 1348 O O . GLY A 1 179 ? 30.360 -22.224 -23.796 1.00 82.81 179 GLY A O 1
ATOM 1349 N N . GLY A 1 180 ? 30.928 -20.160 -24.491 1.00 84.75 180 GLY A N 1
ATOM 1350 C CA . GLY A 1 180 ? 29.561 -19.676 -24.732 1.00 84.75 180 GLY A CA 1
ATOM 1351 C C . GLY A 1 180 ? 28.897 -19.009 -23.522 1.00 84.75 180 GLY A C 1
ATOM 1352 O O . GLY A 1 180 ? 27.769 -18.541 -23.641 1.00 84.75 180 GLY A O 1
ATOM 1353 N N . LEU A 1 181 ? 29.599 -18.919 -22.387 1.00 86.94 181 LEU A N 1
ATOM 1354 C CA . LEU A 1 181 ? 29.176 -18.207 -21.184 1.00 86.94 181 LEU A CA 1
ATOM 1355 C C . LEU A 1 181 ? 29.942 -16.883 -21.059 1.00 86.94 181 LEU A C 1
ATOM 1357 O O . LEU A 1 181 ? 31.126 -16.801 -21.390 1.00 86.94 181 LEU A O 1
ATOM 1361 N N . CYS A 1 182 ? 29.279 -15.856 -20.543 1.00 89.25 182 CYS A N 1
ATOM 1362 C CA . CYS A 1 182 ? 29.922 -14.596 -20.190 1.00 89.25 182 CYS A CA 1
ATOM 1363 C C . CYS A 1 182 ? 30.369 -14.633 -18.732 1.00 89.25 182 CYS A C 1
ATOM 1365 O O . CYS A 1 182 ? 29.539 -14.759 -17.835 1.00 89.25 182 CYS A O 1
ATOM 1367 N N . MET A 1 183 ? 31.678 -14.539 -18.503 1.00 84.75 183 MET A N 1
ATOM 1368 C CA . MET A 1 183 ? 32.290 -14.624 -17.178 1.00 84.75 183 MET A CA 1
ATOM 1369 C C . MET A 1 183 ? 32.986 -13.319 -16.813 1.00 84.75 183 MET A C 1
ATOM 1371 O O . MET A 1 183 ? 33.613 -12.679 -17.654 1.00 84.75 183 MET A O 1
ATOM 1375 N N . GLU A 1 184 ? 32.886 -12.932 -15.548 1.00 86.06 184 GLU A N 1
ATOM 1376 C CA . GLU A 1 184 ? 33.631 -11.800 -15.007 1.00 86.06 184 GLU A CA 1
ATOM 1377 C C . GLU A 1 184 ? 35.084 -12.213 -14.705 1.00 86.06 184 GLU A C 1
ATOM 1379 O O . GLU A 1 184 ? 35.373 -13.374 -14.398 1.00 86.06 184 GLU A O 1
ATOM 1384 N N . CYS A 1 185 ? 36.019 -11.266 -14.774 1.00 83.00 185 CYS A N 1
ATOM 1385 C CA . CYS A 1 185 ? 37.406 -11.517 -14.400 1.00 83.00 185 CYS A CA 1
ATOM 1386 C C . CYS A 1 185 ? 37.541 -11.766 -12.890 1.00 83.00 185 CYS A C 1
ATOM 1388 O O . CYS A 1 185 ? 37.074 -10.984 -12.069 1.00 83.00 185 CYS A O 1
ATOM 1390 N N . LEU A 1 186 ? 38.215 -12.853 -12.508 1.00 80.00 186 LEU A N 1
ATOM 1391 C CA . LEU A 1 186 ? 38.507 -13.194 -11.108 1.00 80.00 186 LEU A CA 1
ATOM 1392 C C . LEU A 1 186 ? 39.380 -12.112 -10.446 1.00 80.00 186 LEU A C 1
ATOM 1394 O O . LEU A 1 186 ? 40.224 -11.532 -11.113 1.00 80.00 186 LEU A O 1
ATOM 1398 N N . GLY A 1 187 ? 39.266 -11.901 -9.130 1.00 72.88 187 GLY A N 1
ATOM 1399 C CA . GLY A 1 187 ? 39.868 -10.746 -8.435 1.00 72.88 187 GLY A CA 1
ATOM 1400 C C . GLY A 1 187 ? 41.385 -10.499 -8.575 1.00 72.88 187 GLY A C 1
ATOM 1401 O O . GLY A 1 187 ? 41.826 -9.392 -8.294 1.00 72.88 187 GLY A O 1
ATOM 1402 N N . SER A 1 188 ? 42.197 -11.466 -9.025 1.00 80.81 188 SER A N 1
ATOM 1403 C CA . SER A 1 188 ? 43.625 -11.265 -9.365 1.00 80.81 188 SER A CA 1
ATOM 1404 C C . SER A 1 188 ? 43.875 -10.981 -10.854 1.00 80.81 188 SER A C 1
ATOM 1406 O O . SER A 1 188 ? 45.014 -11.052 -11.333 1.00 80.81 188 SER A O 1
ATOM 1408 N N . GLN A 1 189 ? 42.813 -10.690 -11.597 1.00 86.06 189 GLN A N 1
ATOM 1409 C CA . GLN A 1 189 ? 42.805 -10.400 -13.019 1.00 86.06 189 GLN A CA 1
ATOM 1410 C C . GLN A 1 189 ? 42.023 -9.109 -13.280 1.00 86.06 189 GLN A C 1
ATOM 1412 O O . GLN A 1 189 ? 41.137 -8.739 -12.517 1.00 86.06 189 GLN A O 1
ATOM 1417 N N . TYR A 1 190 ? 42.342 -8.431 -14.375 1.00 86.31 190 TYR A N 1
ATOM 1418 C CA . TYR A 1 190 ? 41.632 -7.259 -14.864 1.00 86.31 190 TYR A CA 1
ATOM 1419 C C . TYR A 1 190 ? 41.126 -7.521 -16.284 1.00 86.31 190 TYR A C 1
ATOM 1421 O O . TYR A 1 190 ? 41.740 -8.274 -17.048 1.00 86.31 190 TYR A O 1
ATOM 1429 N N . TYR A 1 191 ? 40.003 -6.901 -16.638 1.00 86.56 191 TYR A N 1
ATOM 1430 C CA . TYR A 1 191 ? 39.455 -6.966 -17.988 1.00 86.56 191 TYR A CA 1
ATOM 1431 C C . TYR A 1 191 ? 40.250 -6.050 -18.920 1.00 86.56 191 TYR A C 1
ATOM 1433 O O . TYR A 1 191 ? 40.311 -4.839 -18.716 1.00 86.56 191 TYR A O 1
ATOM 1441 N N . ASP A 1 192 ? 40.860 -6.621 -19.953 1.00 86.56 192 ASP A N 1
ATOM 1442 C CA . ASP A 1 192 ? 41.646 -5.871 -20.923 1.00 86.56 192 ASP A CA 1
ATOM 1443 C C . ASP A 1 192 ? 40.781 -5.479 -22.126 1.00 86.56 192 ASP A C 1
ATOM 1445 O O . ASP A 1 192 ? 40.601 -6.265 -23.056 1.00 86.56 192 ASP A O 1
ATOM 1449 N N . THR A 1 193 ? 40.264 -4.247 -22.132 1.00 81.25 193 THR A N 1
ATOM 1450 C CA . THR A 1 193 ? 39.364 -3.710 -23.174 1.00 81.25 193 THR A CA 1
ATOM 1451 C C . THR A 1 193 ? 39.832 -3.957 -24.620 1.00 81.25 193 THR A C 1
ATOM 1453 O O . THR A 1 193 ? 38.986 -4.304 -25.446 1.00 81.25 193 THR A O 1
ATOM 1456 N N . PRO A 1 194 ? 41.135 -3.842 -24.965 1.00 84.25 194 PRO A N 1
ATOM 1457 C CA . PRO A 1 194 ? 41.611 -4.110 -26.324 1.00 84.25 194 PRO A CA 1
ATOM 1458 C C . PRO A 1 194 ? 41.542 -5.582 -26.739 1.00 84.25 194 PRO A C 1
ATOM 1460 O O . PRO A 1 194 ? 41.325 -5.866 -27.914 1.00 84.25 194 PRO A O 1
ATOM 1463 N N . THR A 1 195 ? 41.761 -6.517 -25.809 1.00 84.06 195 THR A N 1
ATOM 1464 C CA . THR A 1 195 ? 41.760 -7.958 -26.121 1.00 84.06 195 THR A CA 1
ATOM 1465 C C . THR A 1 195 ? 40.469 -8.667 -25.730 1.00 84.06 195 THR A C 1
ATOM 1467 O O . THR A 1 195 ? 40.271 -9.796 -26.162 1.00 84.06 195 THR A O 1
ATOM 1470 N N . GLN A 1 196 ? 39.584 -8.009 -24.970 1.00 82.25 196 GLN A N 1
ATOM 1471 C CA . GLN A 1 196 ? 38.350 -8.571 -24.400 1.00 82.25 196 GLN A CA 1
ATOM 1472 C C . GLN A 1 196 ? 38.591 -9.843 -23.564 1.00 82.25 196 GLN A C 1
ATOM 1474 O O . GLN A 1 196 ? 37.721 -10.706 -23.456 1.00 82.25 196 GLN A O 1
ATOM 1479 N N . LEU A 1 197 ? 39.788 -9.963 -22.982 1.00 84.62 197 LEU A N 1
ATOM 1480 C CA . LEU A 1 197 ? 40.222 -11.095 -22.167 1.00 84.62 197 LEU A CA 1
ATOM 1481 C C . LEU A 1 197 ? 40.576 -10.631 -20.755 1.00 84.62 197 LEU A C 1
ATOM 1483 O O . LEU A 1 197 ? 41.024 -9.502 -20.545 1.00 84.62 197 LEU A O 1
ATOM 1487 N N . CYS A 1 198 ? 40.445 -11.536 -19.792 1.00 87.06 198 CYS A N 1
ATOM 1488 C CA . CYS A 1 198 ? 40.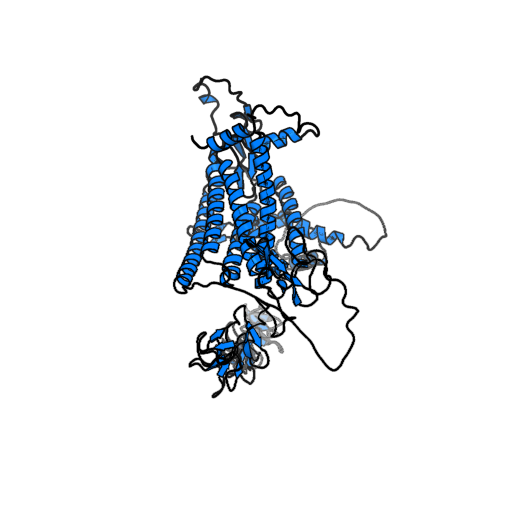936 -11.323 -18.439 1.00 87.06 198 CYS A CA 1
ATOM 1489 C C . CYS A 1 198 ? 42.449 -11.582 -18.374 1.00 87.06 198 CYS A C 1
ATOM 1491 O O . CYS A 1 198 ? 42.932 -12.644 -18.773 1.00 87.06 198 CYS A O 1
ATOM 1493 N N . LYS A 1 199 ? 43.217 -10.604 -17.884 1.00 87.88 199 LYS A N 1
ATOM 1494 C CA . LYS A 1 199 ? 44.681 -10.679 -17.731 1.00 87.88 199 LYS A CA 1
ATOM 1495 C C . LYS A 1 199 ? 45.081 -10.533 -16.271 1.00 87.88 199 LYS A C 1
ATOM 1497 O O . LYS A 1 199 ? 44.432 -9.824 -15.521 1.00 87.88 199 LYS A O 1
ATOM 1502 N N . THR A 1 200 ? 46.168 -11.171 -15.851 1.00 88.69 200 THR A N 1
ATOM 1503 C CA . THR A 1 200 ? 46.614 -11.158 -14.447 1.00 88.69 200 THR A CA 1
ATOM 1504 C C . THR A 1 200 ? 47.186 -9.810 -14.004 1.00 88.69 200 THR A C 1
ATOM 1506 O O . THR A 1 200 ? 47.902 -9.157 -14.764 1.00 88.69 200 THR A O 1
ATOM 1509 N N . CYS A 1 201 ? 46.948 -9.452 -12.743 1.00 87.94 201 CYS A N 1
ATOM 1510 C CA . CYS A 1 201 ? 47.490 -8.261 -12.091 1.00 87.94 201 CYS A CA 1
ATOM 1511 C C . CYS A 1 201 ? 49.013 -8.290 -11.884 1.00 87.94 201 CYS A C 1
ATOM 1513 O O . CYS A 1 201 ? 49.649 -9.348 -11.891 1.00 87.94 201 CYS A O 1
ATOM 1515 N N . HIS A 1 202 ? 49.603 -7.116 -11.624 1.00 88.06 202 HIS A N 1
ATOM 1516 C CA . HIS A 1 202 ? 50.986 -7.020 -11.154 1.00 88.06 2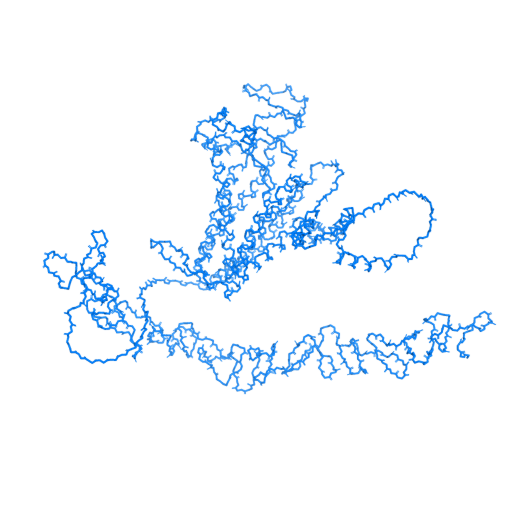02 HIS A CA 1
ATOM 1517 C C . HIS A 1 202 ? 51.156 -7.747 -9.809 1.00 88.06 202 HIS A C 1
ATOM 1519 O O . HIS A 1 202 ? 50.282 -7.688 -8.949 1.00 88.06 202 HIS A O 1
ATOM 1525 N N . LYS A 1 203 ? 52.313 -8.385 -9.589 1.00 85.06 203 LYS A N 1
ATOM 1526 C CA . LYS A 1 203 ? 52.576 -9.261 -8.426 1.00 85.06 203 LYS A CA 1
ATOM 1527 C C . LYS A 1 203 ? 52.441 -8.575 -7.058 1.00 85.06 203 LYS A C 1
ATOM 1529 O O . LYS A 1 203 ? 52.301 -9.262 -6.054 1.00 85.06 203 LYS A O 1
ATOM 1534 N N . SER A 1 204 ? 52.539 -7.246 -7.014 1.00 80.75 204 SER A N 1
ATOM 1535 C CA . SER A 1 204 ? 52.371 -6.448 -5.791 1.00 80.75 204 SER A CA 1
ATOM 1536 C C . SER A 1 204 ? 50.906 -6.192 -5.427 1.00 80.75 204 SER A C 1
ATOM 1538 O O . SER A 1 204 ? 50.628 -5.818 -4.291 1.00 80.75 204 SER A O 1
ATOM 1540 N N . CYS A 1 205 ? 49.979 -6.370 -6.371 1.00 85.06 205 CYS A N 1
ATOM 1541 C CA . CYS A 1 205 ? 48.558 -6.129 -6.172 1.00 85.06 205 CYS A CA 1
ATOM 1542 C C . CYS A 1 205 ? 47.830 -7.451 -5.902 1.00 85.06 205 CYS A C 1
ATOM 1544 O O . CYS A 1 205 ? 48.084 -8.463 -6.553 1.00 85.06 205 CYS A O 1
ATOM 1546 N N . ARG A 1 206 ? 46.861 -7.424 -4.988 1.00 85.69 206 ARG A N 1
ATOM 1547 C CA . ARG A 1 206 ? 45.863 -8.490 -4.845 1.00 85.69 206 ARG A CA 1
ATOM 1548 C C . ARG A 1 206 ? 44.743 -8.350 -5.879 1.00 85.69 206 ARG A C 1
ATOM 1550 O O . ARG A 1 206 ? 44.321 -9.362 -6.422 1.00 85.69 206 ARG A O 1
ATOM 1557 N N . ALA A 1 207 ? 44.304 -7.115 -6.132 1.00 85.19 207 ALA A N 1
ATOM 1558 C CA . ALA A 1 207 ? 43.336 -6.740 -7.165 1.00 85.19 207 ALA A CA 1
ATOM 1559 C C . ALA A 1 207 ? 43.822 -5.487 -7.901 1.00 85.19 207 ALA A C 1
ATOM 1561 O O . ALA A 1 207 ? 44.520 -4.664 -7.299 1.00 85.19 207 ALA A O 1
ATOM 1562 N N . CYS A 1 208 ? 43.489 -5.337 -9.183 1.00 87.56 208 CYS A N 1
ATOM 1563 C CA . CYS A 1 208 ? 44.005 -4.262 -10.029 1.00 87.56 208 CYS A CA 1
ATOM 1564 C C . CYS A 1 208 ? 43.006 -3.825 -11.108 1.00 87.56 208 CYS A C 1
ATOM 1566 O O . CYS A 1 208 ? 42.151 -4.599 -11.526 1.00 87.56 208 CYS A O 1
ATOM 1568 N N . SER A 1 209 ? 43.164 -2.594 -11.593 1.00 86.88 209 SER A N 1
ATOM 1569 C CA . SER A 1 209 ? 42.470 -2.071 -12.779 1.00 86.88 209 SER A CA 1
ATOM 1570 C C . SER A 1 209 ? 43.316 -2.161 -14.057 1.00 86.88 209 SER A C 1
ATOM 1572 O O . SER A 1 209 ? 42.837 -1.847 -15.142 1.00 86.88 209 SER A O 1
ATOM 1574 N N . GLY A 1 210 ? 44.578 -2.589 -13.948 1.00 86.19 210 GLY A N 1
ATOM 1575 C CA . GLY A 1 210 ? 45.511 -2.673 -15.066 1.00 86.19 210 GLY A CA 1
ATOM 1576 C C . GLY A 1 210 ? 46.798 -3.432 -14.722 1.00 86.19 210 GLY A C 1
ATOM 1577 O O . GLY A 1 210 ? 46.987 -3.868 -13.585 1.00 86.19 210 GLY A O 1
ATOM 1578 N N . PRO A 1 211 ? 47.720 -3.584 -15.687 1.00 85.62 211 PRO A N 1
ATOM 1579 C CA . PRO A 1 211 ? 48.902 -4.434 -15.537 1.00 85.62 211 PRO A CA 1
ATOM 1580 C C . PRO A 1 211 ? 50.040 -3.798 -14.718 1.00 85.62 211 PRO A C 1
ATOM 1582 O O . PRO A 1 211 ? 51.009 -4.482 -14.389 1.00 85.62 211 PRO A O 1
ATOM 1585 N N . GLY A 1 212 ? 49.971 -2.493 -14.431 1.00 84.88 212 GLY A N 1
ATOM 1586 C CA . GLY A 1 212 ? 51.046 -1.734 -13.790 1.00 84.88 212 GLY A CA 1
ATOM 1587 C C . GLY A 1 212 ? 51.056 -1.818 -12.254 1.00 84.88 212 GLY A C 1
ATOM 1588 O O . GLY A 1 212 ? 50.019 -2.055 -11.637 1.00 84.88 212 GLY A O 1
ATOM 1589 N N . PRO A 1 213 ? 52.212 -1.565 -11.605 1.00 82.50 213 PRO A N 1
ATOM 1590 C CA . PRO A 1 213 ? 52.330 -1.524 -10.142 1.00 82.50 213 PRO A CA 1
ATOM 1591 C C . PRO A 1 213 ? 51.590 -0.342 -9.486 1.00 82.50 213 PRO A C 1
ATOM 1593 O O . PRO A 1 213 ? 51.375 -0.369 -8.279 1.00 82.50 213 PRO A O 1
ATOM 1596 N N . SER A 1 214 ? 51.205 0.670 -10.271 1.00 83.12 214 SER A N 1
ATOM 1597 C CA . SER A 1 214 ? 50.402 1.840 -9.878 1.00 83.12 214 SER A CA 1
ATOM 1598 C C . SER A 1 214 ? 48.924 1.709 -10.276 1.00 83.12 214 SER A C 1
ATOM 1600 O O . SER A 1 214 ? 48.209 2.700 -10.394 1.00 83.12 214 SER A O 1
ATOM 1602 N N . SER A 1 215 ? 48.472 0.494 -10.585 1.00 86.19 215 SER A N 1
ATOM 1603 C CA . SER A 1 215 ? 47.081 0.195 -10.945 1.00 86.19 215 SER A CA 1
ATOM 1604 C C . SER A 1 215 ? 46.449 -0.775 -9.944 1.00 86.19 215 SER A C 1
ATOM 1606 O O . SER A 1 215 ? 45.525 -1.508 -10.294 1.00 86.19 215 SER A O 1
ATOM 1608 N N . CYS A 1 216 ? 46.963 -0.824 -8.711 1.00 85.12 216 CYS A N 1
ATOM 1609 C CA . CYS A 1 216 ? 46.427 -1.684 -7.663 1.00 85.12 216 CYS A CA 1
ATOM 1610 C C . CYS A 1 216 ? 45.134 -1.085 -7.084 1.00 85.12 216 CYS A C 1
ATOM 1612 O O . CYS A 1 216 ? 45.073 0.101 -6.773 1.00 85.12 216 CYS A O 1
ATOM 1614 N N . LEU A 1 217 ? 44.125 -1.931 -6.882 1.00 85.19 217 LEU A N 1
ATOM 1615 C CA . LEU A 1 217 ? 42.890 -1.624 -6.149 1.00 85.19 217 LEU A CA 1
ATOM 1616 C C . LEU A 1 217 ? 42.910 -2.218 -4.733 1.00 85.19 217 LEU A C 1
ATOM 1618 O O . LEU A 1 217 ? 42.283 -1.686 -3.825 1.00 85.19 217 LEU A O 1
ATOM 1622 N N . ALA A 1 218 ? 43.656 -3.309 -4.531 1.00 83.75 218 ALA A N 1
ATOM 1623 C CA . ALA A 1 218 ? 43.874 -3.918 -3.223 1.00 83.75 218 ALA A CA 1
ATOM 1624 C C . ALA A 1 218 ? 45.286 -4.501 -3.125 1.00 83.75 218 ALA A C 1
ATOM 1626 O O . ALA A 1 218 ? 45.834 -4.999 -4.113 1.00 83.75 218 ALA A O 1
ATOM 1627 N N . CYS A 1 219 ? 45.854 -4.487 -1.922 1.00 83.00 219 CYS A N 1
ATOM 1628 C CA . CYS A 1 219 ? 47.216 -4.935 -1.647 1.00 83.00 219 CYS A CA 1
ATOM 1629 C C . CYS A 1 219 ? 47.243 -6.261 -0.880 1.00 83.00 219 CYS A C 1
ATOM 1631 O O . CYS A 1 219 ? 46.292 -6.633 -0.191 1.00 83.00 219 CYS A O 1
ATOM 1633 N N . LEU A 1 220 ? 48.344 -6.995 -1.022 1.00 80.12 220 LEU A N 1
ATOM 1634 C CA . LEU A 1 220 ? 48.649 -8.152 -0.181 1.00 80.12 220 LEU A CA 1
ATOM 1635 C C . LEU A 1 220 ? 49.206 -7.655 1.163 1.00 80.12 220 LEU A C 1
ATOM 1637 O O . LEU A 1 220 ? 50.097 -6.809 1.181 1.00 80.12 220 LEU A O 1
ATOM 1641 N N . PHE A 1 221 ? 48.716 -8.193 2.284 1.00 71.75 221 PHE A N 1
ATOM 1642 C CA . PHE A 1 221 ? 49.292 -7.925 3.610 1.00 71.75 221 PHE A CA 1
ATOM 1643 C C . PHE A 1 221 ? 50.774 -8.352 3.628 1.00 71.75 221 PHE A C 1
ATOM 1645 O O . PHE A 1 221 ? 51.068 -9.450 3.143 1.00 71.75 221 PHE A O 1
ATOM 1652 N N . PRO A 1 222 ? 51.717 -7.549 4.164 1.00 72.06 222 PRO A N 1
ATOM 1653 C CA . PRO A 1 222 ? 51.563 -6.374 5.040 1.00 72.06 222 PRO A CA 1
ATOM 1654 C C . PRO A 1 222 ? 51.614 -5.008 4.324 1.00 72.06 222 PRO A C 1
ATOM 1656 O O . PRO A 1 222 ? 51.876 -3.990 4.960 1.00 72.06 222 PRO A O 1
ATOM 1659 N N . SER A 1 223 ? 51.447 -4.963 3.001 1.00 80.38 223 SER A N 1
ATOM 1660 C CA . SER A 1 223 ? 51.441 -3.707 2.244 1.00 80.38 223 SER A CA 1
ATOM 1661 C C . SER A 1 223 ? 50.050 -3.075 2.233 1.00 80.38 223 SER A C 1
ATOM 1663 O O . SER A 1 223 ? 49.040 -3.770 2.130 1.00 80.38 223 SER A O 1
ATOM 1665 N N . HIS A 1 224 ? 50.010 -1.748 2.287 1.00 80.25 224 HIS A N 1
ATOM 1666 C CA . HIS A 1 224 ? 48.794 -0.943 2.328 1.00 80.25 224 HIS A CA 1
ATOM 1667 C C . HIS A 1 224 ? 48.676 -0.109 1.049 1.00 80.25 224 HIS A C 1
ATOM 1669 O O . HIS A 1 224 ? 49.677 0.217 0.408 1.00 80.25 224 HIS A O 1
ATOM 1675 N N . LEU A 1 225 ? 47.443 0.186 0.636 1.00 80.62 225 LEU A N 1
ATOM 1676 C CA . LEU A 1 225 ? 47.193 0.943 -0.587 1.00 80.62 225 LEU A CA 1
ATOM 1677 C C . LEU A 1 225 ? 47.429 2.434 -0.335 1.00 80.62 225 LEU A C 1
ATOM 1679 O O . LEU A 1 225 ? 46.709 3.050 0.450 1.00 80.62 225 LEU A O 1
ATOM 1683 N N . ASP A 1 226 ? 48.385 3.022 -1.051 1.00 79.31 226 ASP A N 1
ATOM 1684 C CA . ASP A 1 226 ? 48.484 4.472 -1.176 1.00 79.31 226 ASP A CA 1
ATOM 1685 C C . ASP A 1 226 ? 47.455 4.951 -2.211 1.00 79.31 226 ASP A C 1
ATOM 1687 O O . ASP A 1 226 ? 47.642 4.785 -3.420 1.00 79.31 226 ASP A O 1
ATOM 1691 N N . LYS A 1 227 ? 46.363 5.558 -1.728 1.00 75.19 227 LYS A N 1
ATOM 1692 C CA . LYS A 1 227 ? 45.260 6.080 -2.555 1.00 75.19 227 LYS A CA 1
ATOM 1693 C C . LYS A 1 227 ? 45.690 7.222 -3.492 1.00 75.19 227 LYS A C 1
ATOM 1695 O O . LYS A 1 227 ? 44.949 7.543 -4.413 1.00 75.19 227 LYS A O 1
ATOM 1700 N N . SER A 1 228 ? 46.852 7.851 -3.275 1.00 73.81 228 SER A N 1
ATOM 1701 C CA . SER A 1 228 ? 47.337 8.954 -4.120 1.00 73.81 228 SER A CA 1
ATOM 1702 C C . SER A 1 228 ? 48.033 8.481 -5.402 1.00 73.81 228 SER A C 1
ATOM 1704 O O . SER A 1 228 ? 47.946 9.155 -6.426 1.00 73.81 228 SER A O 1
ATOM 1706 N N . ASN A 1 229 ? 48.672 7.306 -5.363 1.00 75.31 229 ASN A N 1
ATOM 1707 C CA . ASN A 1 229 ? 49.449 6.740 -6.475 1.00 75.31 229 ASN A CA 1
ATOM 1708 C C . ASN A 1 229 ? 48.958 5.347 -6.919 1.00 75.31 229 ASN A C 1
ATOM 1710 O O . ASN A 1 229 ? 49.576 4.735 -7.792 1.00 75.31 229 ASN A O 1
ATOM 1714 N N . ASN A 1 230 ? 47.878 4.834 -6.312 1.00 82.81 230 ASN A N 1
ATOM 1715 C CA . ASN A 1 230 ? 47.307 3.499 -6.539 1.00 82.81 230 ASN A CA 1
ATOM 1716 C C . ASN A 1 230 ? 48.364 2.375 -6.510 1.00 82.81 230 ASN A C 1
ATOM 1718 O O . ASN A 1 230 ? 48.328 1.422 -7.295 1.00 82.81 230 ASN A O 1
ATOM 1722 N N . GLN A 1 231 ? 49.328 2.502 -5.594 1.00 85.12 231 GLN A N 1
ATOM 1723 C CA . GLN A 1 231 ? 50.460 1.594 -5.417 1.00 85.12 231 GLN A CA 1
ATOM 1724 C C . GLN A 1 231 ? 50.446 1.006 -4.003 1.00 85.12 231 GLN A C 1
ATOM 1726 O O . GLN A 1 231 ? 50.052 1.658 -3.038 1.00 85.12 231 GLN A O 1
ATOM 1731 N N . CYS A 1 232 ? 50.899 -0.238 -3.871 1.00 84.94 232 CYS A N 1
ATOM 1732 C CA . CYS A 1 232 ? 51.046 -0.895 -2.577 1.00 84.94 232 CYS A CA 1
ATOM 1733 C C . CYS A 1 232 ? 52.389 -0.539 -1.934 1.00 84.94 232 CYS A C 1
ATOM 1735 O O . CYS A 1 232 ? 53.439 -0.858 -2.495 1.00 84.94 232 CYS A O 1
ATOM 1737 N N . VAL A 1 233 ? 52.347 0.080 -0.753 1.00 83.38 233 VAL A N 1
ATOM 1738 C CA . VAL A 1 233 ? 53.525 0.514 0.013 1.00 83.38 233 VAL A CA 1
ATOM 1739 C C . VAL A 1 233 ? 53.432 0.058 1.478 1.00 83.38 233 VAL A C 1
ATOM 1741 O O . VAL A 1 233 ? 52.334 -0.153 1.995 1.00 83.38 233 VAL A O 1
ATOM 1744 N N . PRO A 1 234 ? 54.559 -0.166 2.170 1.00 82.00 234 PRO A N 1
ATOM 1745 C CA . PRO A 1 234 ? 54.573 -0.477 3.601 1.00 82.00 234 PRO A CA 1
ATOM 1746 C C . PRO A 1 234 ? 54.375 0.775 4.481 1.00 82.00 234 PRO A C 1
ATOM 1748 O O . PRO A 1 234 ? 54.611 1.904 4.046 1.00 82.00 234 PRO A O 1
ATOM 1751 N N . CYS A 1 235 ? 53.995 0.580 5.750 1.00 78.94 235 CYS A N 1
ATOM 1752 C CA . CYS A 1 235 ? 53.925 1.666 6.735 1.00 78.94 235 CYS A CA 1
ATOM 1753 C C . CYS A 1 235 ? 55.326 2.159 7.133 1.00 78.94 235 CYS A C 1
ATOM 1755 O O . CYS A 1 235 ? 56.240 1.354 7.332 1.00 78.94 235 CYS A O 1
ATOM 1757 N N . CYS A 1 236 ? 55.498 3.474 7.285 1.00 78.56 236 CYS A N 1
ATOM 1758 C CA . CYS A 1 236 ? 56.787 4.065 7.640 1.00 78.56 236 CYS A CA 1
ATOM 1759 C C . CYS A 1 236 ? 57.240 3.648 9.049 1.00 78.56 236 CYS A C 1
ATOM 1761 O O . CYS A 1 236 ? 56.618 4.003 10.051 1.00 78.56 236 CYS A O 1
ATOM 1763 N N . LEU A 1 237 ? 58.372 2.947 9.133 1.00 69.38 237 LEU A N 1
ATOM 1764 C CA . LEU A 1 237 ? 59.093 2.694 10.380 1.00 69.38 237 LEU A CA 1
ATOM 1765 C C . LEU A 1 237 ? 60.211 3.734 10.470 1.00 69.38 237 LEU A C 1
ATOM 1767 O O . LEU A 1 237 ? 61.065 3.790 9.591 1.00 69.38 237 LEU A O 1
ATOM 1771 N N . GLY A 1 238 ? 60.134 4.608 11.478 1.00 58.12 238 GLY A N 1
ATOM 1772 C CA . GLY A 1 238 ? 60.856 5.883 11.544 1.00 58.12 238 GLY A CA 1
ATOM 1773 C C . GLY A 1 238 ? 62.286 5.862 10.994 1.00 58.12 238 GLY A C 1
ATOM 1774 O O . GLY A 1 238 ? 63.165 5.229 11.575 1.00 58.12 238 GLY A O 1
ATOM 1775 N N . GLY A 1 239 ? 62.512 6.607 9.907 1.00 58.41 239 GLY A N 1
ATOM 1776 C CA . GLY A 1 239 ? 63.851 6.888 9.385 1.00 58.41 239 GLY A CA 1
ATOM 1777 C C . GLY A 1 239 ? 63.940 7.133 7.877 1.00 58.41 239 GLY A C 1
ATOM 1778 O O . GLY A 1 239 ? 64.687 8.021 7.481 1.00 58.41 239 GLY A O 1
ATOM 1779 N N . ASP A 1 240 ? 63.156 6.432 7.053 1.00 55.19 240 ASP A N 1
ATOM 1780 C CA . ASP A 1 240 ? 63.198 6.556 5.586 1.00 55.19 240 ASP A CA 1
ATOM 1781 C C . ASP A 1 240 ? 61.885 7.127 5.029 1.00 55.19 240 ASP A C 1
ATOM 1783 O O . ASP A 1 240 ? 60.805 6.634 5.331 1.00 55.19 240 ASP A O 1
ATOM 1787 N N . ILE A 1 241 ? 61.984 8.205 4.239 1.00 57.28 241 ILE A N 1
ATOM 1788 C CA . ILE A 1 241 ? 60.850 9.034 3.763 1.00 57.28 241 ILE A CA 1
ATOM 1789 C C . ILE A 1 241 ? 60.452 8.719 2.307 1.00 57.28 241 ILE A C 1
ATOM 1791 O O . ILE A 1 241 ? 59.501 9.289 1.778 1.00 57.28 241 ILE A O 1
ATOM 1795 N N . ASN A 1 242 ? 61.146 7.795 1.641 1.00 59.25 242 ASN A N 1
ATOM 1796 C CA . ASN A 1 242 ? 60.850 7.446 0.255 1.00 59.25 242 ASN A CA 1
ATOM 1797 C C . ASN A 1 242 ? 60.300 6.017 0.182 1.00 59.25 242 ASN A C 1
ATOM 1799 O O . ASN A 1 242 ? 60.992 5.073 0.548 1.00 59.25 242 ASN A O 1
ATOM 1803 N N . ASP A 1 243 ? 59.068 5.900 -0.318 1.00 65.69 243 ASP A N 1
ATOM 1804 C CA . ASP A 1 243 ? 58.328 4.659 -0.601 1.00 65.69 243 ASP A CA 1
ATOM 1805 C C . ASP A 1 243 ? 57.667 3.969 0.615 1.00 65.69 243 ASP A C 1
ATOM 1807 O O . ASP A 1 243 ? 57.532 2.747 0.666 1.00 65.69 243 ASP A O 1
ATOM 1811 N N . CYS A 1 244 ? 57.198 4.755 1.585 1.00 73.31 244 CYS A N 1
ATOM 1812 C CA . CYS A 1 244 ? 56.331 4.297 2.672 1.00 73.31 244 CYS A CA 1
ATOM 1813 C C . CYS A 1 244 ? 55.233 5.327 2.939 1.00 73.31 244 CYS A C 1
ATOM 1815 O O . CYS A 1 244 ? 55.353 6.482 2.521 1.00 73.31 244 CYS A O 1
ATOM 1817 N N . CYS A 1 245 ? 54.182 4.936 3.658 1.00 77.38 245 CYS A N 1
ATOM 1818 C CA . CYS A 1 245 ? 53.171 5.896 4.080 1.00 77.38 245 CYS A CA 1
ATOM 1819 C C . CYS A 1 245 ? 52.880 5.889 5.579 1.00 77.38 245 CYS A C 1
ATOM 1821 O O . CYS A 1 245 ? 53.165 4.924 6.295 1.00 77.38 245 CYS A O 1
ATOM 1823 N N . HIS A 1 246 ? 52.344 7.009 6.064 1.00 76.12 246 HIS A N 1
ATOM 1824 C CA . HIS A 1 246 ? 51.922 7.139 7.451 1.00 76.12 246 HIS A CA 1
ATOM 1825 C C . HIS A 1 246 ? 50.579 6.442 7.640 1.00 76.12 246 HIS A C 1
ATOM 1827 O O . HIS A 1 246 ? 49.573 6.876 7.086 1.00 76.12 246 HIS A O 1
ATOM 1833 N N . CYS A 1 247 ? 50.589 5.358 8.410 1.00 74.31 247 CYS A N 1
ATOM 1834 C CA . CYS A 1 247 ? 49.407 4.554 8.685 1.00 74.31 247 CYS A CA 1
ATOM 1835 C C . CYS A 1 247 ? 48.763 4.946 10.021 1.00 74.31 247 CYS A C 1
ATOM 1837 O O . CYS A 1 247 ? 49.473 5.177 11.004 1.00 74.31 247 CYS A O 1
ATOM 1839 N N . ASP A 1 248 ? 47.432 4.954 10.069 1.00 72.19 248 ASP A N 1
ATOM 1840 C CA . ASP A 1 248 ? 46.648 5.052 11.296 1.00 72.19 248 ASP A CA 1
ATOM 1841 C C . ASP A 1 248 ? 46.950 3.850 12.204 1.00 72.19 248 ASP A C 1
ATOM 1843 O O . ASP A 1 248 ? 46.916 2.685 11.801 1.00 72.19 248 ASP A O 1
ATOM 1847 N N . THR A 1 249 ? 47.239 4.150 13.465 1.00 61.78 249 THR A N 1
ATOM 1848 C CA . THR A 1 249 ? 47.563 3.183 14.516 1.00 61.78 249 THR A CA 1
ATOM 1849 C C . THR A 1 249 ? 46.421 2.231 14.898 1.00 61.78 249 THR A C 1
ATOM 1851 O O . THR A 1 249 ? 46.695 1.201 15.512 1.00 61.78 249 THR A O 1
ATOM 1854 N N . LEU A 1 250 ? 45.163 2.550 14.562 1.00 56.12 250 LEU A N 1
ATOM 1855 C CA . LEU A 1 250 ? 43.984 1.734 14.894 1.00 56.12 250 LEU A CA 1
ATOM 1856 C C . LEU A 1 250 ? 43.472 0.901 13.712 1.00 56.12 250 LEU A C 1
ATOM 1858 O O . LEU A 1 250 ? 43.068 -0.244 13.912 1.00 56.12 250 LEU A O 1
ATOM 1862 N N . THR A 1 251 ? 43.488 1.457 12.499 1.00 63.16 251 THR A N 1
ATOM 1863 C CA . THR A 1 251 ? 42.924 0.820 11.293 1.00 63.16 251 THR A CA 1
ATOM 1864 C C . THR A 1 251 ? 43.986 0.268 10.338 1.00 63.16 251 THR A C 1
ATOM 1866 O O . THR A 1 251 ? 43.682 -0.582 9.503 1.00 63.16 251 THR A O 1
ATOM 1869 N N . GLY A 1 252 ? 45.242 0.715 10.461 1.00 62.69 252 GLY A N 1
ATOM 1870 C CA . GLY A 1 252 ? 46.306 0.411 9.504 1.00 62.69 252 GLY A CA 1
ATOM 1871 C C . GLY A 1 252 ? 46.114 1.093 8.146 1.00 62.69 252 GLY A C 1
ATOM 1872 O O . GLY A 1 252 ? 46.829 0.765 7.201 1.00 62.69 252 GLY A O 1
ATOM 1873 N N . GLU A 1 253 ? 45.155 2.013 8.007 1.00 62.22 253 GLU A N 1
ATOM 1874 C CA . GLU A 1 253 ? 44.941 2.752 6.764 1.00 62.22 253 GLU A CA 1
ATOM 1875 C C . GLU A 1 253 ? 45.967 3.874 6.586 1.00 62.22 253 GLU A C 1
ATOM 1877 O O . GLU A 1 253 ? 46.383 4.530 7.532 1.00 62.22 253 GLU A O 1
ATOM 1882 N N . CYS A 1 254 ? 46.382 4.092 5.345 1.00 70.25 254 CYS A N 1
ATOM 1883 C CA . CYS A 1 254 ? 47.370 5.085 4.948 1.00 70.25 254 CYS A CA 1
ATOM 1884 C C . CYS A 1 254 ? 46.740 6.498 4.920 1.00 70.25 254 CYS A C 1
ATOM 1886 O O . CYS A 1 254 ? 45.903 6.766 4.058 1.00 70.25 254 CYS A O 1
ATOM 1888 N N . GLU A 1 255 ? 47.104 7.396 5.844 1.00 65.69 255 GLU A N 1
ATOM 1889 C CA . GLU A 1 255 ? 46.465 8.717 6.003 1.00 65.69 255 GLU A CA 1
ATOM 1890 C C . GLU A 1 255 ? 47.130 9.830 5.174 1.00 65.69 255 GLU A C 1
ATOM 1892 O O . GLU A 1 255 ? 46.433 10.687 4.630 1.00 65.69 255 GLU A O 1
ATOM 1897 N N . ILE A 1 256 ? 48.472 9.862 5.090 1.00 61.94 256 ILE A N 1
ATOM 1898 C CA . ILE A 1 256 ? 49.219 10.954 4.435 1.00 61.94 256 ILE A CA 1
ATOM 1899 C C . ILE A 1 256 ? 50.507 10.430 3.773 1.00 61.94 256 ILE A C 1
ATOM 1901 O O . ILE A 1 256 ? 51.408 9.928 4.452 1.00 61.94 256 ILE A O 1
ATOM 1905 N N . SER A 1 257 ? 50.629 10.638 2.458 1.00 56.78 257 SER A N 1
ATOM 1906 C CA . SER A 1 257 ? 51.885 10.531 1.698 1.00 56.78 257 SER A CA 1
ATOM 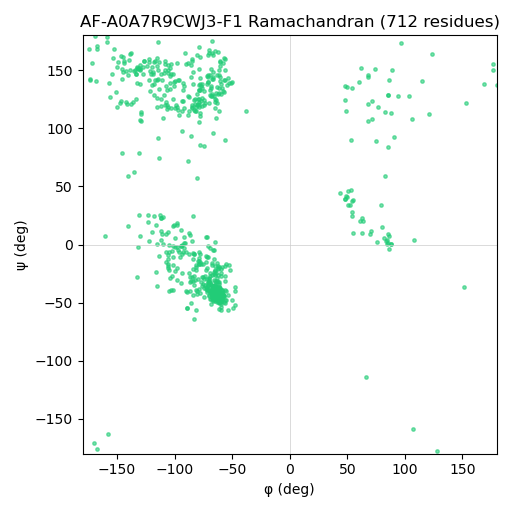1907 C C . SER A 1 257 ? 52.456 11.944 1.455 1.00 56.78 257 SER A C 1
ATOM 1909 O O . SER A 1 257 ? 51.689 12.852 1.120 1.00 56.78 257 SER A O 1
ATOM 1911 N N . PRO A 1 258 ? 53.769 12.201 1.623 1.00 51.09 258 PRO A N 1
ATOM 1912 C CA . PRO A 1 258 ? 54.349 13.518 1.346 1.00 51.09 258 PRO A CA 1
ATOM 1913 C C . PRO A 1 258 ? 54.216 13.912 -0.145 1.00 51.09 258 PRO A C 1
ATOM 1915 O O . PRO A 1 258 ? 54.300 13.046 -1.018 1.00 51.09 258 PRO A O 1
ATOM 1918 N N . PRO A 1 259 ? 54.025 15.209 -0.470 1.00 46.31 259 PRO A N 1
ATOM 1919 C CA . PRO A 1 259 ? 53.751 15.660 -1.833 1.00 46.31 259 PRO A CA 1
ATOM 1920 C C . PRO A 1 259 ? 54.938 15.421 -2.775 1.00 46.31 259 PRO A C 1
ATOM 1922 O O . PRO A 1 259 ? 56.068 15.853 -2.531 1.00 46.31 259 PRO A O 1
ATOM 1925 N N . ALA A 1 260 ? 54.656 14.763 -3.897 1.00 48.19 260 ALA A N 1
ATOM 1926 C CA . ALA A 1 260 ? 55.595 14.509 -4.977 1.00 48.19 260 ALA A CA 1
ATOM 1927 C C . ALA A 1 260 ? 55.859 15.786 -5.797 1.00 48.19 260 ALA A C 1
ATOM 1929 O O . ALA A 1 260 ? 55.249 15.987 -6.840 1.00 48.19 260 ALA A O 1
ATOM 1930 N N . ASP A 1 261 ? 56.789 16.642 -5.358 1.00 39.56 261 ASP A N 1
ATOM 1931 C CA . ASP A 1 261 ? 57.235 17.800 -6.164 1.00 39.56 261 ASP A CA 1
ATOM 1932 C C . ASP A 1 261 ? 58.750 17.836 -6.443 1.00 39.56 261 ASP A C 1
ATOM 1934 O O . ASP A 1 261 ? 59.347 18.878 -6.706 1.00 39.56 261 ASP A O 1
ATOM 1938 N N . LYS A 1 262 ? 59.420 16.676 -6.426 1.00 37.28 262 LYS A N 1
ATOM 1939 C CA . LYS A 1 262 ? 60.822 16.555 -6.878 1.00 37.28 262 LYS A CA 1
ATOM 1940 C C . LYS A 1 262 ? 61.105 15.277 -7.660 1.00 37.28 262 LYS A C 1
ATOM 1942 O O . LYS A 1 262 ? 61.993 14.515 -7.298 1.00 37.28 262 LYS A O 1
ATOM 1947 N N . ARG A 1 263 ? 60.403 15.061 -8.774 1.00 41.41 263 ARG A N 1
ATOM 1948 C CA . ARG A 1 263 ? 60.881 14.195 -9.872 1.00 41.41 263 ARG A CA 1
ATOM 1949 C C . ARG A 1 263 ? 60.416 14.762 -11.219 1.00 41.41 263 ARG A C 1
ATOM 1951 O O . ARG A 1 263 ? 59.451 14.293 -11.802 1.00 41.41 263 ARG A O 1
ATOM 1958 N N . ARG A 1 264 ? 61.101 15.792 -11.728 1.00 34.38 264 ARG A N 1
ATOM 1959 C CA . ARG A 1 264 ? 61.110 16.088 -13.171 1.00 34.38 264 ARG A CA 1
ATOM 1960 C C . ARG A 1 264 ? 62.437 15.608 -13.735 1.00 34.38 264 ARG A C 1
ATOM 1962 O O . ARG A 1 264 ? 63.452 16.168 -13.348 1.00 34.38 264 ARG A O 1
ATOM 1969 N N . THR A 1 265 ? 62.391 14.644 -14.654 1.00 28.16 265 THR A N 1
ATOM 1970 C CA . THR A 1 265 ? 63.041 14.722 -15.976 1.00 28.16 265 THR A CA 1
ATOM 1971 C C . THR A 1 265 ? 62.668 13.516 -16.841 1.00 28.16 265 THR A C 1
ATOM 1973 O O . THR A 1 265 ? 62.644 12.397 -16.346 1.00 28.16 265 THR A O 1
ATOM 1976 N N . ALA A 1 266 ? 62.498 13.804 -18.137 1.00 27.25 266 ALA A N 1
ATOM 1977 C CA . ALA A 1 266 ? 62.404 12.917 -19.303 1.00 27.25 266 ALA A CA 1
ATOM 1978 C C . ALA A 1 266 ? 61.028 12.311 -19.674 1.00 27.25 266 ALA A C 1
ATOM 1980 O O . ALA A 1 266 ? 60.727 11.161 -19.396 1.00 27.25 266 ALA A O 1
ATOM 1981 N N . ASP A 1 267 ? 60.278 13.140 -20.408 1.00 28.30 267 ASP A N 1
ATOM 1982 C CA . ASP A 1 267 ? 59.857 12.910 -21.804 1.00 28.30 267 ASP A CA 1
ATOM 1983 C C . ASP A 1 267 ? 58.592 12.081 -22.147 1.00 28.30 267 ASP A C 1
ATOM 1985 O O . ASP A 1 267 ? 58.425 10.927 -21.777 1.00 28.30 267 ASP A O 1
ATOM 1989 N N . SER A 1 268 ? 57.779 12.736 -22.991 1.00 29.14 268 SER A N 1
ATOM 1990 C CA . SER A 1 268 ? 56.806 12.252 -23.982 1.00 29.14 268 SER A CA 1
ATOM 1991 C C . SER A 1 268 ? 55.503 11.536 -23.567 1.00 29.14 268 SER A C 1
ATOM 1993 O O . SER A 1 268 ? 55.458 10.331 -23.372 1.00 29.14 268 SER A O 1
ATOM 1995 N N . GLY A 1 269 ? 54.390 12.277 -23.707 1.00 28.22 269 GLY A N 1
ATOM 1996 C CA . GLY A 1 269 ? 53.360 11.930 -24.704 1.00 28.22 269 GLY A CA 1
ATOM 1997 C C . GLY A 1 269 ? 52.025 11.305 -24.253 1.00 28.22 269 GLY A C 1
ATOM 1998 O O . GLY A 1 269 ? 51.935 10.105 -24.068 1.00 28.22 269 GLY A O 1
ATOM 1999 N N . ASN A 1 270 ? 50.963 12.124 -24.345 1.00 27.45 270 ASN A N 1
ATOM 2000 C CA . ASN A 1 270 ? 49.578 11.815 -24.769 1.00 27.45 270 ASN A CA 1
ATOM 2001 C C . ASN A 1 270 ? 48.585 10.976 -23.911 1.00 27.45 270 ASN A C 1
ATOM 2003 O O . ASN A 1 270 ? 48.717 9.769 -23.783 1.00 27.45 270 ASN A O 1
ATOM 2007 N N . ARG A 1 271 ? 47.442 11.651 -23.651 1.00 25.73 271 ARG A N 1
ATOM 2008 C CA . ARG A 1 271 ? 46.020 11.274 -23.895 1.00 25.73 271 ARG A CA 1
ATOM 2009 C C . ARG A 1 271 ? 45.195 10.420 -22.900 1.00 25.73 271 ARG A C 1
ATOM 2011 O O . ARG A 1 271 ? 45.527 9.282 -22.620 1.00 25.73 271 ARG A O 1
ATOM 2018 N N . HIS A 1 272 ? 44.020 11.011 -22.613 1.00 26.72 272 HIS A N 1
ATOM 2019 C CA . HIS A 1 272 ? 42.634 10.503 -22.481 1.00 26.72 272 HIS A CA 1
ATOM 2020 C C . HIS A 1 272 ? 42.191 9.559 -21.339 1.00 26.72 272 HIS A C 1
ATOM 2022 O O . HIS A 1 272 ? 42.669 8.442 -21.222 1.00 26.72 272 HIS A O 1
ATOM 2028 N N . GLU A 1 273 ? 41.194 10.089 -20.603 1.00 25.67 273 GLU A N 1
ATOM 2029 C CA . GLU A 1 273 ? 39.875 9.548 -20.184 1.00 25.67 273 GLU A CA 1
ATOM 2030 C C . GLU A 1 273 ? 39.707 8.210 -19.439 1.00 25.67 273 GLU A C 1
ATOM 2032 O O . GLU A 1 273 ? 40.181 7.177 -19.889 1.00 25.67 273 GLU A O 1
ATOM 2037 N N . GLU A 1 274 ? 38.857 8.312 -18.392 1.00 25.42 274 GLU A N 1
ATOM 2038 C CA . GLU A 1 274 ? 37.809 7.365 -17.933 1.00 25.42 274 GLU A CA 1
ATOM 2039 C C . GLU A 1 274 ? 38.239 5.955 -17.477 1.00 25.42 274 GLU A C 1
ATOM 2041 O O . GLU A 1 274 ? 39.204 5.387 -17.956 1.00 25.42 274 GLU A O 1
ATOM 2046 N N . GLN A 1 275 ? 37.580 5.225 -16.578 1.00 26.12 275 GLN A N 1
ATOM 2047 C CA . GLN A 1 275 ? 36.540 5.366 -15.547 1.00 26.12 275 GLN A CA 1
ATOM 2048 C C . GLN A 1 275 ? 36.552 3.987 -14.829 1.00 26.12 275 GLN A C 1
ATOM 2050 O O . GLN A 1 275 ? 36.951 3.010 -15.452 1.00 26.12 275 GLN A O 1
ATOM 2055 N N . GLN A 1 276 ? 36.102 3.911 -13.566 1.00 26.11 276 GLN A N 1
ATOM 2056 C CA . GLN A 1 276 ? 35.491 2.739 -12.876 1.00 26.11 276 GLN A CA 1
ATOM 2057 C C . GLN A 1 276 ? 36.184 1.350 -12.971 1.00 26.11 276 GLN A C 1
ATOM 2059 O O . GLN A 1 276 ? 36.391 0.786 -14.031 1.00 26.11 276 GLN A O 1
ATOM 2064 N N . GLY A 1 277 ? 36.530 0.663 -11.881 1.00 35.12 277 GLY A N 1
ATOM 2065 C CA . GLY A 1 277 ? 35.692 0.278 -10.739 1.00 35.12 277 GLY A CA 1
ATOM 2066 C C . GLY A 1 277 ? 35.839 -1.244 -10.498 1.00 35.12 277 GLY A C 1
ATOM 2067 O O . GLY A 1 277 ? 36.553 -1.910 -11.245 1.00 35.12 277 GLY A O 1
ATOM 2068 N N . SER A 1 278 ? 35.105 -1.777 -9.512 1.00 30.58 278 SER A N 1
ATOM 2069 C CA . SER A 1 278 ? 34.907 -3.214 -9.190 1.00 30.58 278 SER A CA 1
ATOM 2070 C C . SER A 1 278 ? 35.972 -3.852 -8.271 1.00 30.58 278 SER A C 1
ATOM 2072 O O . SER A 1 278 ? 37.136 -3.462 -8.303 1.00 30.58 278 SER A O 1
ATOM 2074 N N . TYR A 1 279 ? 35.659 -4.739 -7.317 1.00 31.42 279 TYR A N 1
ATOM 2075 C CA . TYR A 1 279 ? 34.951 -6.041 -7.374 1.00 31.42 279 TYR A CA 1
ATOM 2076 C C . TYR A 1 279 ? 34.595 -6.487 -5.920 1.00 31.42 279 TYR A C 1
ATOM 2078 O O . TYR A 1 279 ? 35.168 -5.919 -4.992 1.00 31.42 279 TYR A O 1
ATOM 2086 N N . GLN A 1 280 ? 33.766 -7.481 -5.544 1.00 29.22 280 GLN A N 1
ATOM 2087 C CA . GLN A 1 280 ? 33.078 -8.648 -6.154 1.00 29.22 280 GLN A CA 1
ATOM 2088 C C . GLN A 1 280 ? 32.127 -9.251 -5.064 1.00 29.22 280 GLN A C 1
ATOM 2090 O O . GLN A 1 280 ? 32.467 -9.132 -3.889 1.00 29.22 280 GLN A O 1
ATOM 2095 N N . ALA A 1 281 ? 30.899 -9.734 -5.360 1.00 31.98 281 ALA A N 1
ATOM 2096 C CA . ALA A 1 281 ? 30.461 -11.138 -5.650 1.00 31.98 281 ALA A CA 1
ATOM 2097 C C . ALA A 1 281 ? 30.381 -12.087 -4.409 1.00 31.98 281 ALA A C 1
ATOM 2099 O O . ALA A 1 281 ? 31.171 -11.921 -3.492 1.00 31.98 281 ALA A O 1
ATOM 2100 N N . MET A 1 282 ? 29.558 -13.146 -4.250 1.00 28.72 282 MET A N 1
ATOM 2101 C CA . MET A 1 282 ? 28.547 -13.912 -5.024 1.00 28.72 282 MET A CA 1
ATOM 2102 C C . MET A 1 282 ? 28.078 -15.112 -4.144 1.00 28.72 282 MET A C 1
ATOM 2104 O O . MET A 1 282 ? 28.884 -15.562 -3.331 1.00 28.72 282 MET A O 1
ATOM 2108 N N . GLN A 1 283 ? 26.864 -15.678 -4.336 1.00 28.36 283 GLN A N 1
ATOM 2109 C CA . GLN A 1 283 ? 26.603 -17.143 -4.482 1.00 28.36 283 GLN A CA 1
ATOM 2110 C C . GLN A 1 283 ? 25.109 -17.527 -4.684 1.00 28.36 283 GLN A C 1
ATOM 2112 O O . GLN A 1 283 ? 24.227 -17.014 -4.004 1.00 28.36 283 GLN A O 1
ATOM 2117 N N . ASP A 1 284 ? 24.881 -18.468 -5.619 1.00 27.23 284 ASP A N 1
ATOM 2118 C CA . ASP A 1 284 ? 23.620 -18.962 -6.223 1.00 27.23 284 ASP A CA 1
ATOM 2119 C C . ASP A 1 284 ? 22.869 -20.082 -5.463 1.00 27.23 284 ASP A C 1
ATOM 2121 O O . ASP A 1 284 ? 23.504 -20.950 -4.866 1.00 27.23 284 ASP A O 1
ATOM 2125 N N . TYR A 1 285 ? 21.539 -20.179 -5.667 1.00 28.31 285 TYR A N 1
ATOM 2126 C CA . TYR A 1 285 ? 20.770 -21.444 -5.783 1.00 28.31 285 TYR A CA 1
ATOM 2127 C C . TYR A 1 285 ? 19.436 -21.231 -6.549 1.00 28.31 285 TYR A C 1
ATOM 2129 O O . TYR A 1 285 ? 18.729 -20.258 -6.305 1.00 28.31 285 TYR A O 1
ATOM 2137 N N . SER A 1 286 ? 19.051 -22.163 -7.438 1.00 39.16 286 SER A N 1
ATOM 2138 C CA . SER A 1 286 ? 17.735 -22.199 -8.125 1.00 39.16 286 SER A CA 1
ATOM 2139 C C . SER A 1 286 ? 16.821 -23.299 -7.555 1.00 39.16 286 SER A C 1
ATOM 2141 O O . SER A 1 286 ? 17.327 -24.340 -7.124 1.00 39.16 286 SER A O 1
ATOM 2143 N N . PRO A 1 287 ? 15.482 -23.098 -7.530 1.00 38.12 287 PRO A N 1
ATOM 2144 C CA . PRO A 1 287 ? 14.585 -24.016 -8.257 1.00 38.12 287 PRO A CA 1
ATOM 2145 C C . PRO A 1 287 ? 13.275 -23.353 -8.765 1.00 38.12 287 PRO A C 1
ATOM 2147 O O . PRO A 1 287 ? 12.420 -22.925 -7.993 1.00 38.12 287 PRO A O 1
ATOM 2150 N N . PHE A 1 288 ? 13.057 -23.331 -10.085 1.00 40.06 288 PHE A N 1
ATOM 2151 C CA . PHE A 1 288 ? 11.941 -22.618 -10.744 1.00 40.06 288 PHE A CA 1
ATOM 2152 C C . PHE A 1 288 ? 10.607 -23.390 -10.864 1.00 40.06 288 PHE A C 1
ATOM 2154 O O . PHE A 1 288 ? 9.679 -22.924 -11.522 1.00 40.06 288 PHE A O 1
ATOM 2161 N N . THR A 1 289 ? 10.457 -24.559 -10.240 1.00 40.41 289 THR A N 1
ATOM 2162 C CA . THR A 1 289 ? 9.244 -25.397 -10.383 1.00 40.41 289 THR A CA 1
ATOM 2163 C C . THR A 1 289 ? 8.314 -25.384 -9.166 1.00 40.41 289 THR A C 1
ATOM 2165 O O . THR A 1 289 ? 7.177 -25.839 -9.257 1.00 40.41 289 THR A O 1
ATOM 2168 N N . SER A 1 290 ? 8.737 -24.790 -8.049 1.00 47.62 290 SER A N 1
ATOM 2169 C CA . SER A 1 290 ? 7.937 -24.598 -6.826 1.00 47.62 290 SER A CA 1
ATOM 2170 C C . SER A 1 290 ? 7.305 -23.199 -6.722 1.00 47.62 290 SER A C 1
ATOM 2172 O O . SER A 1 290 ? 6.305 -23.022 -6.026 1.00 47.62 290 SER A O 1
ATOM 2174 N N . ILE A 1 291 ? 7.840 -22.213 -7.449 1.00 46.91 291 ILE A N 1
ATOM 2175 C CA . ILE A 1 291 ? 7.477 -20.787 -7.339 1.00 46.91 291 ILE A CA 1
ATOM 2176 C C . ILE A 1 291 ? 6.109 -20.490 -7.974 1.00 46.91 291 ILE A C 1
ATOM 2178 O O . ILE A 1 291 ? 5.308 -19.752 -7.408 1.00 46.91 291 ILE A O 1
ATOM 2182 N N . THR A 1 292 ? 5.770 -21.133 -9.094 1.00 42.28 292 THR A N 1
ATOM 2183 C CA . THR A 1 292 ? 4.449 -20.986 -9.736 1.00 42.28 292 THR A CA 1
ATOM 2184 C C . THR A 1 292 ? 3.330 -21.654 -8.930 1.00 42.28 292 THR A C 1
ATOM 2186 O O . THR A 1 292 ? 2.218 -21.131 -8.869 1.00 42.28 292 THR A O 1
ATOM 2189 N N . ALA A 1 293 ? 3.624 -22.757 -8.234 1.00 46.16 293 ALA A N 1
ATOM 2190 C CA . ALA A 1 293 ? 2.684 -23.410 -7.323 1.00 46.16 293 ALA A CA 1
ATOM 2191 C C . ALA A 1 293 ? 2.438 -22.582 -6.046 1.00 46.16 293 ALA A C 1
ATOM 2193 O O . ALA A 1 293 ? 1.304 -22.515 -5.568 1.00 46.16 293 ALA A O 1
ATOM 2194 N N . LEU A 1 294 ? 3.471 -21.901 -5.534 1.00 52.31 294 LEU A N 1
ATOM 2195 C CA . LEU A 1 294 ? 3.362 -20.971 -4.406 1.00 52.31 294 LEU A CA 1
ATOM 2196 C C . LEU A 1 294 ? 2.641 -19.674 -4.786 1.00 52.31 294 LEU A C 1
ATOM 2198 O O . LEU A 1 294 ? 1.802 -19.225 -4.015 1.00 52.31 294 LEU A O 1
ATOM 2202 N N . ALA A 1 295 ? 2.877 -19.119 -5.977 1.00 44.81 295 ALA A N 1
ATOM 2203 C CA . ALA A 1 295 ? 2.178 -17.928 -6.465 1.00 44.81 295 ALA A CA 1
ATOM 2204 C C . ALA A 1 295 ? 0.675 -18.187 -6.683 1.00 44.81 295 ALA A C 1
ATOM 2206 O O . ALA A 1 295 ? -0.164 -17.402 -6.246 1.00 44.81 295 ALA A O 1
ATOM 2207 N N . ILE A 1 296 ? 0.305 -19.333 -7.269 1.00 47.78 296 ILE A N 1
ATOM 2208 C CA . ILE A 1 296 ? -1.105 -19.739 -7.406 1.00 47.78 296 ILE A CA 1
ATOM 2209 C C . ILE A 1 296 ? -1.713 -20.049 -6.028 1.00 47.78 296 ILE A C 1
ATOM 2211 O O . ILE A 1 296 ? -2.844 -19.647 -5.752 1.00 47.78 296 ILE A O 1
ATOM 2215 N N . GLY A 1 297 ? -0.959 -20.692 -5.130 1.00 48.47 297 GLY A N 1
ATOM 2216 C CA . GLY A 1 297 ? -1.359 -20.916 -3.738 1.00 48.47 297 GLY A CA 1
ATOM 2217 C C . GLY A 1 297 ? -1.568 -19.618 -2.951 1.00 48.47 297 GLY A C 1
ATOM 2218 O O . GLY A 1 297 ? -2.526 -19.520 -2.186 1.00 48.47 297 GLY A O 1
ATOM 2219 N N . ALA A 1 298 ? -0.742 -18.598 -3.188 1.00 49.62 298 ALA A N 1
ATOM 2220 C CA . ALA A 1 298 ? -0.847 -17.269 -2.599 1.00 49.62 298 ALA A CA 1
ATOM 2221 C C . ALA A 1 298 ? -2.033 -16.491 -3.178 1.00 49.62 298 ALA A C 1
ATOM 2223 O O . ALA A 1 298 ? -2.791 -15.907 -2.412 1.00 49.62 298 ALA A O 1
ATOM 2224 N N . CYS A 1 299 ? -2.300 -16.561 -4.487 1.00 42.66 299 CYS A N 1
ATOM 2225 C CA . CYS A 1 299 ? -3.508 -15.979 -5.081 1.00 42.66 299 CYS A CA 1
ATOM 2226 C C . CYS A 1 299 ? -4.789 -16.641 -4.545 1.00 42.66 299 CYS A C 1
ATOM 2228 O O . CYS A 1 299 ? -5.744 -15.947 -4.198 1.00 42.66 299 CYS A O 1
ATOM 2230 N N . VAL A 1 300 ? -4.804 -17.971 -4.403 1.00 51.16 300 VAL A N 1
ATOM 2231 C CA . VAL A 1 300 ? -5.910 -18.704 -3.761 1.00 51.16 300 VAL A CA 1
ATOM 2232 C C . VAL A 1 300 ? -6.005 -18.352 -2.272 1.00 51.16 300 VAL A C 1
ATOM 2234 O O . VAL A 1 300 ? -7.109 -18.202 -1.757 1.00 51.16 300 VAL A O 1
ATOM 2237 N N . GLY A 1 301 ? -4.875 -18.135 -1.595 1.00 55.22 301 GLY A N 1
ATOM 2238 C CA . GLY A 1 301 ? -4.787 -17.669 -0.211 1.00 55.22 301 GLY A CA 1
ATOM 2239 C C . GLY A 1 301 ? -5.300 -16.242 -0.014 1.00 55.22 301 GLY A C 1
ATOM 2240 O O . GLY A 1 301 ? -6.006 -15.988 0.953 1.00 55.22 301 GLY A O 1
ATOM 2241 N N . VAL A 1 302 ? -5.036 -15.329 -0.950 1.00 50.81 302 VAL A N 1
ATOM 2242 C CA . VAL A 1 302 ? -5.544 -13.948 -0.961 1.00 50.81 302 VAL A CA 1
ATOM 2243 C C . VAL A 1 302 ? -7.040 -13.939 -1.253 1.00 50.81 302 VAL A C 1
ATOM 2245 O O . VAL A 1 302 ? -7.788 -13.277 -0.542 1.00 50.81 302 VAL A O 1
ATOM 2248 N N . VAL A 1 303 ? -7.518 -14.730 -2.217 1.00 50.28 303 VAL A N 1
ATOM 2249 C CA . VAL A 1 303 ? -8.960 -14.891 -2.476 1.00 50.28 303 VAL A CA 1
ATOM 2250 C C . VAL A 1 303 ? -9.664 -15.538 -1.277 1.00 50.28 303 VAL A C 1
ATOM 2252 O O . VAL A 1 303 ? -10.753 -15.104 -0.898 1.00 50.28 303 VAL A O 1
ATOM 2255 N N . ALA A 1 304 ? -9.032 -16.511 -0.617 1.00 55.28 304 ALA A N 1
ATOM 2256 C CA . ALA A 1 304 ? -9.524 -17.109 0.621 1.00 55.28 304 ALA A CA 1
ATOM 2257 C C . ALA A 1 304 ? -9.489 -16.119 1.795 1.00 55.28 304 ALA A C 1
ATOM 2259 O O . ALA A 1 304 ? -10.442 -16.078 2.562 1.00 55.28 304 ALA A O 1
ATOM 2260 N N . LEU A 1 305 ? -8.464 -15.270 1.916 1.00 59.84 305 LEU A N 1
ATOM 2261 C CA . LEU A 1 305 ? -8.375 -14.196 2.910 1.00 59.84 305 LEU A CA 1
ATOM 2262 C C . LEU A 1 305 ? -9.422 -13.113 2.660 1.00 59.84 305 LEU A C 1
ATOM 2264 O O . LEU A 1 305 ? -10.028 -12.647 3.615 1.00 59.84 305 LEU A O 1
ATOM 2268 N N . PHE A 1 306 ? -9.709 -12.763 1.405 1.00 51.03 306 PHE A N 1
ATOM 2269 C CA . PHE A 1 306 ? -10.821 -11.886 1.040 1.00 51.03 306 PHE A CA 1
ATOM 2270 C C . PHE A 1 306 ? -12.172 -12.536 1.360 1.00 51.03 306 PHE A C 1
ATOM 2272 O O . PHE A 1 306 ? -13.047 -11.876 1.915 1.00 51.03 306 PHE A O 1
ATOM 2279 N N . ALA A 1 307 ? -12.346 -13.834 1.096 1.00 49.28 307 ALA A N 1
ATOM 2280 C CA . ALA A 1 307 ? -13.556 -14.572 1.460 1.00 49.28 307 ALA A CA 1
ATOM 2281 C C . ALA A 1 307 ? -13.728 -14.697 2.988 1.00 49.28 307 ALA A C 1
ATOM 2283 O O . ALA A 1 307 ? -14.842 -14.529 3.491 1.00 49.28 307 ALA A O 1
ATOM 2284 N N . VAL A 1 308 ? -12.640 -14.919 3.736 1.00 64.12 308 VAL A N 1
ATOM 2285 C CA . VAL A 1 308 ? -12.585 -14.929 5.210 1.00 64.12 308 VAL A CA 1
ATOM 2286 C C . VAL A 1 308 ? -12.829 -13.527 5.769 1.00 64.12 308 VAL A C 1
ATOM 2288 O O . VAL A 1 308 ? -13.597 -13.369 6.709 1.00 64.12 308 VAL A O 1
ATOM 2291 N N . MET A 1 309 ? -12.268 -12.482 5.161 1.00 53.16 309 MET A N 1
ATOM 2292 C CA . MET A 1 309 ? -12.506 -11.089 5.537 1.00 53.16 309 MET A CA 1
ATOM 2293 C C . MET A 1 309 ? -13.973 -10.718 5.316 1.00 53.16 309 MET A C 1
ATOM 2295 O O . MET A 1 309 ? -14.588 -10.137 6.202 1.00 53.16 309 MET A O 1
ATOM 2299 N N . LEU A 1 310 ? -14.579 -11.111 4.193 1.00 49.22 310 LEU A N 1
ATOM 2300 C CA . LEU A 1 310 ? -15.996 -10.867 3.918 1.00 49.22 310 LEU A CA 1
ATOM 2301 C C . LEU A 1 310 ? -16.924 -11.661 4.856 1.00 49.22 310 LEU A C 1
ATOM 2303 O O . LEU A 1 310 ? -17.944 -11.128 5.298 1.00 49.22 310 LEU A O 1
ATOM 2307 N N . SER A 1 311 ? -16.552 -12.885 5.244 1.00 48.25 311 SER A N 1
ATOM 2308 C CA . SER A 1 311 ? -17.308 -13.687 6.221 1.00 48.25 311 SER A CA 1
ATOM 2309 C C . SER A 1 311 ? -17.116 -13.211 7.672 1.00 48.25 311 SER A C 1
ATOM 2311 O O . SER A 1 311 ? -18.084 -13.180 8.432 1.00 48.25 311 SER A O 1
ATOM 2313 N N . VAL A 1 312 ? -15.937 -12.702 8.048 1.00 54.88 312 VAL A N 1
ATOM 2314 C CA . VAL A 1 312 ? -15.698 -12.001 9.324 1.00 54.88 312 VAL A CA 1
ATOM 2315 C C . VAL A 1 312 ? -16.444 -10.663 9.357 1.00 54.88 312 VAL A C 1
ATOM 2317 O O . VAL A 1 312 ? -17.108 -10.368 10.346 1.00 54.88 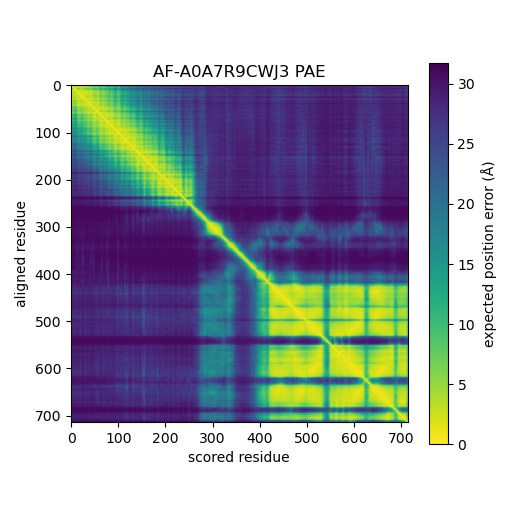312 VAL A O 1
ATOM 2320 N N . LEU A 1 313 ? -16.438 -9.875 8.276 1.00 45.56 313 LEU A N 1
ATOM 2321 C CA . LEU A 1 313 ? -17.228 -8.640 8.145 1.00 45.56 313 LEU A CA 1
ATOM 2322 C C . LEU A 1 313 ? -18.738 -8.911 8.229 1.00 45.56 313 LEU A C 1
ATOM 2324 O O . LEU A 1 313 ? -19.483 -8.103 8.789 1.00 45.56 313 LEU A O 1
ATOM 2328 N N . GLN A 1 314 ? -19.209 -10.058 7.730 1.00 39.97 314 GLN A N 1
ATOM 2329 C CA . GLN A 1 314 ? -20.582 -10.504 7.954 1.00 39.97 314 GLN A CA 1
ATOM 2330 C C . GLN A 1 314 ? -20.852 -10.839 9.414 1.00 39.97 314 GLN A C 1
ATOM 2332 O O . GLN A 1 314 ? -21.864 -10.369 9.934 1.00 39.97 314 GLN A O 1
ATOM 2337 N N . HIS A 1 315 ? -19.959 -11.585 10.064 1.00 46.03 315 HIS A N 1
ATOM 2338 C CA . HIS A 1 315 ? -20.136 -12.001 11.450 1.00 46.03 315 HIS A CA 1
ATOM 2339 C C . HIS A 1 315 ? -20.085 -10.806 12.421 1.00 46.03 315 HIS A C 1
ATOM 2341 O O . HIS A 1 315 ? -20.896 -10.711 13.341 1.00 46.03 315 HIS A O 1
ATOM 2347 N N . LEU A 1 316 ? -19.218 -9.826 12.138 1.00 44.00 316 LEU A N 1
ATOM 2348 C CA . LEU A 1 316 ? -19.095 -8.552 12.857 1.00 44.00 316 LEU A CA 1
ATOM 2349 C C . LEU A 1 316 ? -20.289 -7.609 12.653 1.00 44.00 316 LEU A C 1
ATOM 2351 O O . LEU A 1 316 ? -20.527 -6.735 13.483 1.00 44.00 316 LEU A O 1
ATOM 2355 N N . ALA A 1 317 ? -21.018 -7.751 11.546 1.00 37.84 317 ALA A N 1
ATOM 2356 C CA . ALA A 1 317 ? -22.231 -6.985 11.278 1.00 37.84 317 ALA A CA 1
ATOM 2357 C C . ALA A 1 317 ? -23.495 -7.652 11.853 1.00 37.84 317 ALA A C 1
ATOM 2359 O O . ALA A 1 317 ? -24.469 -6.953 12.114 1.00 37.84 317 ALA A O 1
ATOM 2360 N N . THR A 1 318 ? -23.491 -8.974 12.065 1.00 37.47 318 THR A N 1
ATOM 2361 C CA . THR A 1 318 ? -24.575 -9.699 12.755 1.00 37.47 318 THR A CA 1
ATOM 2362 C C . THR A 1 318 ? -24.435 -9.646 14.277 1.00 37.47 318 THR A C 1
ATOM 2364 O O . THR A 1 318 ? -25.438 -9.511 14.965 1.00 37.47 318 THR A O 1
ATOM 2367 N N . SER A 1 319 ? -23.211 -9.650 14.823 1.00 37.25 319 SER A N 1
ATOM 2368 C CA . SER A 1 319 ? -22.984 -9.601 16.279 1.00 37.25 319 SER A CA 1
ATOM 2369 C C . SER A 1 319 ? -23.317 -8.247 16.922 1.00 37.25 319 SER A C 1
ATOM 2371 O O . SER A 1 319 ? -23.326 -8.130 18.143 1.00 37.25 319 SER A O 1
ATOM 2373 N N . SER A 1 320 ? -23.564 -7.207 16.120 1.00 38.41 320 SER A N 1
ATOM 2374 C CA . SER A 1 320 ? -24.043 -5.895 16.578 1.00 38.41 320 SER A CA 1
ATOM 2375 C C . SER A 1 320 ? -25.571 -5.748 16.538 1.00 38.41 320 SER A C 1
ATOM 2377 O O . SER A 1 320 ? -26.069 -4.677 16.869 1.00 38.41 320 SER A O 1
ATOM 2379 N N . GLY A 1 321 ? -26.306 -6.777 16.096 1.00 32.03 321 GLY A N 1
ATOM 2380 C CA . GLY A 1 321 ? -27.757 -6.724 15.878 1.00 32.03 321 GLY A CA 1
ATOM 2381 C C . GLY A 1 321 ? -28.638 -7.180 17.047 1.00 32.03 321 GLY A C 1
ATOM 2382 O O . GLY A 1 321 ? -29.846 -6.997 16.966 1.00 32.03 321 GLY A O 1
ATOM 2383 N N . GLU A 1 322 ? -28.084 -7.743 18.126 1.00 30.81 322 GLU A N 1
ATOM 2384 C CA . GLU A 1 322 ? -28.893 -8.393 19.181 1.00 30.81 322 GLU A CA 1
ATOM 2385 C C . GLU A 1 322 ? -28.926 -7.673 20.540 1.00 30.81 322 GLU A C 1
ATOM 2387 O O . GLU A 1 322 ? -29.496 -8.194 21.492 1.00 30.81 322 GLU A O 1
ATOM 2392 N N . TYR A 1 323 ? -28.404 -6.447 20.657 1.00 28.97 323 TYR A N 1
ATOM 2393 C CA . TYR A 1 323 ? -28.573 -5.651 21.881 1.00 28.97 323 TYR A CA 1
ATOM 2394 C C . TYR A 1 323 ? -29.063 -4.227 21.580 1.00 28.97 323 TYR A C 1
ATOM 2396 O O . TYR A 1 323 ? -28.295 -3.361 21.171 1.00 28.97 323 TYR A O 1
ATOM 2404 N N . PHE A 1 324 ? -30.342 -4.019 21.908 1.00 31.05 324 PHE A N 1
ATOM 2405 C CA . PHE A 1 324 ? -31.110 -2.772 22.034 1.00 31.05 324 PHE A CA 1
ATOM 2406 C C . PHE A 1 324 ? -31.801 -2.181 20.799 1.00 31.05 324 PHE A C 1
ATOM 2408 O O . PHE A 1 324 ? -31.191 -1.638 19.880 1.00 31.05 324 PHE A O 1
ATOM 2415 N N . GLY A 1 325 ? -33.135 -2.222 20.886 1.00 27.78 325 GLY A N 1
ATOM 2416 C CA . GLY A 1 325 ? -34.061 -1.414 20.113 1.00 27.78 325 GLY A CA 1
ATOM 2417 C C . GLY A 1 325 ? -34.218 0.016 20.638 1.00 27.78 325 GLY A C 1
ATOM 2418 O O . GLY A 1 325 ? -33.782 0.356 21.735 1.00 27.78 325 GLY A O 1
ATOM 2419 N N . SER A 1 326 ? -34.903 0.796 19.798 1.00 31.69 326 SER A N 1
ATOM 2420 C CA . SER A 1 326 ? -35.446 2.142 20.002 1.00 31.69 326 SER A CA 1
ATOM 2421 C C . SER A 1 326 ? -34.469 3.207 20.505 1.00 31.69 326 SER A C 1
ATOM 2423 O O . SER A 1 326 ? -34.419 3.491 21.694 1.00 31.69 326 SER A O 1
ATOM 2425 N N . ASP A 1 327 ? -33.814 3.904 19.573 1.00 28.64 327 ASP A N 1
ATOM 2426 C CA . ASP A 1 327 ? -33.884 5.368 19.600 1.00 28.64 327 ASP A CA 1
ATOM 2427 C C . ASP A 1 327 ? -33.620 5.981 18.220 1.00 28.64 327 ASP A C 1
ATOM 2429 O O . ASP A 1 327 ? -32.641 5.692 17.530 1.00 28.64 327 ASP A O 1
ATOM 2433 N N . ASN A 1 328 ? -34.562 6.826 17.817 1.00 33.41 328 ASN A N 1
ATOM 2434 C CA . ASN A 1 328 ? -34.683 7.433 16.504 1.00 33.41 328 ASN A CA 1
ATOM 2435 C C . ASN A 1 328 ? -33.829 8.711 16.452 1.00 33.41 328 ASN A C 1
ATOM 2437 O O . ASN A 1 328 ? -34.298 9.774 16.848 1.00 33.41 328 ASN A O 1
ATOM 2441 N N . THR A 1 329 ? -32.574 8.636 15.990 1.00 32.34 329 THR A N 1
ATOM 2442 C CA . THR A 1 329 ? -31.791 9.841 15.647 1.00 32.34 329 THR A CA 1
ATOM 2443 C C . THR A 1 329 ? -30.914 9.640 14.401 1.00 32.34 329 THR A C 1
ATOM 2445 O O . THR A 1 329 ? -30.080 8.742 14.318 1.00 32.34 329 THR A O 1
ATOM 2448 N N . ASN A 1 330 ? -31.140 10.511 13.413 1.00 28.38 330 ASN A N 1
ATOM 2449 C CA . ASN A 1 330 ? -30.548 10.538 12.068 1.00 28.38 330 ASN A CA 1
ATOM 2450 C C . ASN A 1 330 ? -29.000 10.553 12.042 1.00 28.38 330 ASN A C 1
ATOM 2452 O O . ASN A 1 330 ? -28.395 11.375 12.739 1.00 28.38 330 ASN A O 1
ATOM 2456 N N . PRO A 1 331 ? -28.324 9.778 11.165 1.00 36.28 331 PRO A N 1
ATOM 2457 C CA . PRO A 1 331 ? -26.868 9.793 11.075 1.00 36.28 331 PRO A CA 1
ATOM 2458 C C . PRO A 1 331 ? -26.354 10.919 10.161 1.00 36.28 331 PRO A C 1
ATOM 2460 O O . PRO A 1 331 ? -26.594 10.980 8.957 1.00 36.28 331 PRO A O 1
ATOM 2463 N N . VAL A 1 332 ? -25.575 11.821 10.753 1.00 34.97 332 VAL A N 1
ATOM 2464 C CA . VAL A 1 332 ? -24.913 12.978 10.129 1.00 34.97 332 VAL A CA 1
ATOM 2465 C C . VAL A 1 332 ? -23.611 12.550 9.417 1.00 34.97 332 VAL A C 1
ATOM 2467 O O . VAL A 1 332 ? -22.531 13.033 9.719 1.00 34.97 332 VAL A O 1
ATOM 2470 N N . GLY A 1 333 ? -23.687 11.618 8.463 1.00 37.62 333 GLY A N 1
ATOM 2471 C CA . GLY A 1 333 ? -22.507 10.912 7.928 1.00 37.62 333 GLY A CA 1
ATOM 2472 C C . GLY A 1 333 ? -21.569 11.660 6.961 1.00 37.62 333 GLY A C 1
ATOM 2473 O O . GLY A 1 333 ? -20.451 11.200 6.775 1.00 37.62 333 GLY A O 1
ATOM 2474 N N . VAL A 1 334 ? -21.950 12.787 6.336 1.00 37.00 334 VAL A N 1
ATOM 2475 C CA . VAL A 1 334 ? -21.109 13.448 5.286 1.00 37.00 334 VAL A CA 1
ATOM 2476 C C . VAL A 1 334 ? -21.106 14.981 5.367 1.00 37.00 334 VAL A C 1
ATOM 2478 O O . VAL A 1 334 ? -20.631 15.676 4.476 1.00 37.00 334 VAL A O 1
ATOM 2481 N N . LYS A 1 335 ? -21.540 15.575 6.483 1.00 38.62 335 LYS A N 1
ATOM 2482 C CA . LYS A 1 335 ? -21.573 17.051 6.613 1.00 38.62 335 LYS A CA 1
ATOM 2483 C C . LYS A 1 335 ? -20.191 17.726 6.689 1.00 38.62 335 LYS A C 1
ATOM 2485 O O . LYS A 1 335 ? -20.121 18.947 6.759 1.00 38.62 335 LYS A O 1
ATOM 2490 N N . VAL A 1 336 ? -19.094 16.970 6.696 1.00 40.53 336 VAL A N 1
ATOM 2491 C CA . VAL A 1 336 ? -17.757 17.488 7.030 1.00 40.53 336 VAL A CA 1
ATOM 2492 C C . VAL A 1 336 ? -16.869 17.660 5.792 1.00 40.53 336 VAL A C 1
ATOM 2494 O O . VAL A 1 336 ? -16.211 18.690 5.666 1.00 40.53 336 VAL A O 1
ATOM 2497 N N . PHE A 1 337 ? -16.905 16.722 4.838 1.00 35.94 337 PHE A N 1
ATOM 2498 C CA . PHE A 1 337 ? -16.010 16.741 3.670 1.00 35.94 337 PHE A CA 1
ATOM 2499 C C . PHE A 1 337 ? -16.301 17.898 2.695 1.00 35.94 337 PHE A C 1
ATOM 2501 O O . PHE A 1 337 ? -15.373 18.575 2.260 1.00 35.94 337 PHE A O 1
ATOM 2508 N N . LEU A 1 338 ? -17.577 18.216 2.442 1.00 35.66 338 LEU A N 1
ATOM 2509 C CA . LEU A 1 338 ? -17.978 19.349 1.587 1.00 35.66 338 LEU A CA 1
ATOM 2510 C C . LEU A 1 338 ? -17.709 20.722 2.233 1.00 35.66 338 LEU A C 1
ATOM 2512 O O . LEU A 1 338 ? -17.345 21.678 1.553 1.00 35.66 338 LEU A O 1
ATOM 2516 N N . VAL A 1 339 ? -17.826 20.832 3.562 1.00 36.16 339 VAL A N 1
ATOM 2517 C CA . VAL A 1 339 ? -17.618 22.105 4.280 1.00 36.16 339 VAL A CA 1
ATOM 2518 C C . VAL A 1 339 ? -16.133 22.473 4.374 1.00 36.16 339 VAL A C 1
ATOM 2520 O O . VAL A 1 339 ? -15.798 23.658 4.397 1.00 36.16 339 VAL A O 1
ATOM 2523 N N . LEU A 1 340 ? -15.237 21.482 4.409 1.00 37.75 340 LEU A N 1
ATOM 2524 C CA . LEU A 1 340 ? -13.787 21.700 4.426 1.00 37.75 340 LEU A CA 1
ATOM 2525 C C . LEU A 1 340 ? -13.234 22.053 3.049 1.00 37.75 340 LEU A C 1
ATOM 2527 O O . LEU A 1 340 ? -12.451 22.997 2.960 1.00 37.75 340 LEU A O 1
ATOM 2531 N N . TRP A 1 341 ? -13.701 21.379 1.994 1.00 31.97 341 TRP A N 1
ATOM 2532 C CA . TRP A 1 341 ? -13.309 21.679 0.613 1.00 31.97 341 TRP A CA 1
ATOM 2533 C C . TRP A 1 341 ? -13.700 23.112 0.205 1.00 31.97 341 TRP A C 1
ATOM 2535 O O . TRP A 1 341 ? -12.912 23.831 -0.403 1.00 31.97 341 TRP A O 1
ATOM 2545 N N . CYS A 1 342 ? -14.876 23.593 0.631 1.00 33.06 342 CYS A N 1
ATOM 2546 C CA . CYS A 1 342 ? -15.284 24.987 0.407 1.00 33.06 342 CYS A CA 1
ATOM 2547 C C . CYS A 1 342 ? -14.528 26.014 1.275 1.00 33.06 342 CYS A C 1
ATOM 2549 O O . CYS A 1 342 ? -14.496 27.197 0.931 1.00 33.06 342 CYS A O 1
ATOM 2551 N N . LYS A 1 343 ? -13.936 25.617 2.413 1.00 31.62 343 LYS A N 1
ATOM 2552 C CA . LYS A 1 343 ? -13.214 26.545 3.306 1.00 31.62 343 LYS A CA 1
ATOM 2553 C C . LYS A 1 343 ? -11.766 26.788 2.882 1.00 31.62 343 LYS A C 1
ATOM 2555 O O . LYS A 1 343 ? -11.278 27.895 3.092 1.00 31.62 343 LYS A O 1
ATOM 2560 N N . THR A 1 344 ? -11.099 25.813 2.269 1.00 33.97 344 THR A N 1
ATOM 2561 C CA . THR A 1 344 ? -9.720 25.960 1.770 1.00 33.97 344 THR A CA 1
ATOM 2562 C C . THR A 1 344 ? -9.632 26.847 0.525 1.00 33.97 344 THR A C 1
ATOM 2564 O O . THR A 1 344 ? -8.658 27.581 0.376 1.00 33.97 344 THR A O 1
ATOM 2567 N N . ILE A 1 345 ? -10.680 26.899 -0.307 1.00 32.16 345 ILE A N 1
ATOM 2568 C CA . ILE A 1 345 ? -10.750 27.812 -1.466 1.00 32.16 345 ILE A CA 1
ATOM 2569 C C . ILE A 1 345 ? -10.898 29.285 -1.025 1.00 32.16 345 ILE A C 1
ATOM 2571 O O . ILE A 1 345 ? -10.347 30.183 -1.659 1.00 32.16 345 ILE A O 1
ATOM 2575 N N . LYS A 1 346 ? -11.531 29.554 0.127 1.00 28.33 346 LYS A N 1
ATOM 2576 C CA . LYS A 1 346 ? -11.742 30.923 0.641 1.00 28.33 346 LYS A CA 1
ATOM 2577 C C . LYS A 1 346 ? -10.498 31.631 1.186 1.00 28.33 346 LYS A C 1
ATOM 2579 O O . LYS A 1 346 ? -10.565 32.833 1.430 1.00 28.33 346 LYS A O 1
ATOM 2584 N N . PHE A 1 347 ? -9.366 30.946 1.361 1.00 25.86 347 PHE A N 1
ATOM 2585 C CA . PHE A 1 347 ? -8.138 31.599 1.837 1.00 25.86 347 PHE A CA 1
ATOM 2586 C C . PHE A 1 347 ? -7.338 32.284 0.710 1.00 25.86 347 PHE A C 1
ATOM 2588 O O . PHE A 1 347 ? -6.403 33.027 0.992 1.00 25.86 347 PHE A O 1
ATOM 2595 N N . ARG A 1 348 ? -7.718 32.092 -0.566 1.00 30.45 348 ARG A N 1
ATOM 2596 C CA . ARG A 1 348 ? -6.985 32.634 -1.727 1.00 30.45 348 ARG A CA 1
ATOM 2597 C C . ARG A 1 348 ? -7.548 33.947 -2.300 1.00 30.45 348 ARG A C 1
ATOM 2599 O O . ARG A 1 348 ? -6.928 34.520 -3.188 1.00 30.45 348 ARG A O 1
ATOM 2606 N N . GLU A 1 349 ? -8.654 34.474 -1.769 1.00 30.80 349 GLU A N 1
ATOM 2607 C CA . GLU A 1 349 ? -9.290 35.705 -2.291 1.00 30.80 349 GLU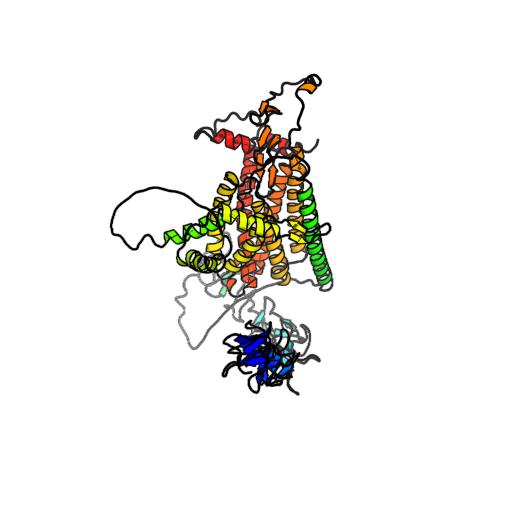 A CA 1
ATOM 2608 C C . GLU A 1 349 ? -9.289 36.905 -1.325 1.00 30.80 349 GLU A C 1
ATOM 2610 O O . GLU A 1 349 ? -9.701 37.997 -1.700 1.00 30.80 349 GLU A O 1
ATOM 2615 N N . SER A 1 350 ? -8.731 36.777 -0.115 1.00 26.69 350 SER A N 1
ATOM 2616 C CA . SER A 1 350 ? -8.692 37.877 0.870 1.00 26.69 350 SER A CA 1
ATOM 2617 C C . SER A 1 350 ? -7.516 38.864 0.697 1.00 26.69 350 SER A C 1
ATOM 2619 O O . SER A 1 350 ? -7.119 39.516 1.661 1.00 26.69 350 SER A O 1
ATOM 2621 N N . TRP A 1 351 ? -6.958 38.990 -0.514 1.00 26.80 351 TRP A N 1
ATOM 2622 C CA . TRP A 1 351 ? -5.940 39.998 -0.876 1.00 26.80 351 TRP A CA 1
ATOM 2623 C C . TRP A 1 351 ? -6.274 40.757 -2.168 1.00 26.80 351 TRP A C 1
ATOM 2625 O O . TRP A 1 351 ? -5.395 41.278 -2.857 1.00 26.80 351 TRP A O 1
ATOM 2635 N N . ARG A 1 352 ? -7.560 40.857 -2.522 1.00 29.69 352 ARG A N 1
ATOM 2636 C CA . ARG A 1 352 ? -7.979 41.789 -3.568 1.00 29.69 352 ARG A CA 1
ATOM 2637 C C . ARG A 1 352 ? -9.368 42.345 -3.276 1.00 29.69 352 ARG A C 1
ATOM 2639 O O . ARG A 1 352 ? -10.331 41.596 -3.212 1.00 29.69 352 ARG A O 1
ATOM 2646 N N . LYS A 1 353 ? -9.415 43.678 -3.215 1.00 28.19 353 LYS A N 1
ATOM 2647 C CA . LYS A 1 353 ? -10.576 44.575 -3.093 1.00 28.19 353 LYS A CA 1
ATOM 2648 C C . LYS A 1 353 ? -10.978 44.930 -1.662 1.00 28.19 353 LYS A C 1
ATOM 2650 O O . LYS A 1 353 ? -11.783 44.271 -1.013 1.00 28.19 353 LYS A O 1
ATOM 2655 N N . GLY A 1 354 ? -10.400 46.048 -1.227 1.00 25.89 354 GLY A N 1
ATOM 2656 C CA . GLY A 1 354 ? -11.089 46.981 -0.355 1.00 25.89 354 GLY A CA 1
ATOM 2657 C C . GLY A 1 354 ? -12.250 47.677 -1.075 1.00 25.89 354 GLY A C 1
ATOM 2658 O O . GLY A 1 354 ? -12.443 47.528 -2.282 1.00 25.89 354 GLY A O 1
ATOM 2659 N N . ASP A 1 355 ? -12.947 48.459 -0.261 1.00 28.78 355 ASP A N 1
ATOM 2660 C CA . ASP A 1 355 ? -14.007 49.420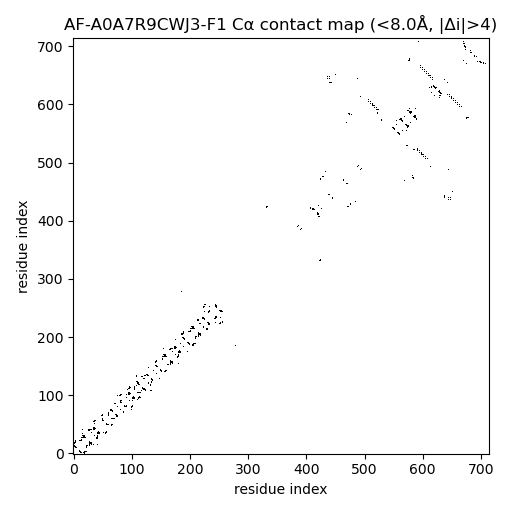 -0.558 1.00 28.78 355 ASP A CA 1
ATOM 2661 C C . ASP A 1 355 ? -15.442 48.905 -0.734 1.00 28.78 355 ASP A C 1
ATOM 2663 O O . ASP A 1 355 ? -15.826 48.314 -1.736 1.00 28.78 355 ASP A O 1
ATOM 2667 N N . GLY A 1 356 ? -16.281 49.327 0.222 1.00 25.66 356 GLY A N 1
ATOM 2668 C CA . GLY A 1 356 ? -17.308 50.308 -0.131 1.00 25.66 356 GLY A CA 1
ATOM 2669 C C . GLY A 1 356 ? -18.771 49.918 0.096 1.00 25.66 356 GLY A C 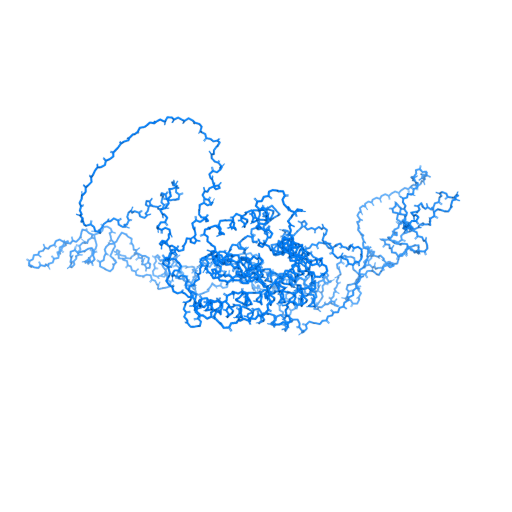1
ATOM 2670 O O . GLY A 1 356 ? -19.340 49.162 -0.672 1.00 25.66 356 GLY A O 1
ATOM 2671 N N . TYR A 1 357 ? -19.390 50.613 1.062 1.00 25.02 357 TYR A N 1
ATOM 2672 C CA . TYR A 1 357 ? -20.822 50.968 1.164 1.00 25.02 357 TYR A CA 1
ATOM 2673 C C . TYR A 1 357 ? -21.841 49.849 1.477 1.00 25.02 357 TYR A C 1
ATOM 2675 O O . TYR A 1 357 ? -22.056 48.921 0.718 1.00 25.02 357 TYR A O 1
ATOM 2683 N N . LYS A 1 358 ? -22.413 49.815 2.691 1.00 25.91 358 LYS A N 1
ATOM 2684 C CA . LYS A 1 358 ? -23.530 50.617 3.262 1.00 25.91 358 LYS A CA 1
ATOM 2685 C C . LYS A 1 358 ? -24.941 50.200 2.797 1.00 25.91 358 LYS A C 1
ATOM 2687 O O . LYS A 1 358 ? -25.350 50.506 1.689 1.00 25.91 358 LYS A O 1
ATOM 2692 N N . LYS A 1 359 ? -25.702 49.802 3.829 1.00 25.58 359 LYS A N 1
ATOM 2693 C CA . LYS A 1 359 ? -27.039 50.286 4.242 1.00 25.58 359 LYS A CA 1
ATOM 2694 C C . LYS A 1 359 ? -28.311 49.564 3.760 1.00 25.58 359 LYS A C 1
ATOM 2696 O O . LYS A 1 359 ? -28.611 49.548 2.580 1.00 25.58 359 LYS A O 1
ATOM 2701 N N . LEU A 1 360 ? -29.108 49.263 4.804 1.00 23.14 360 LEU A N 1
ATOM 2702 C CA . LEU A 1 360 ? -30.579 49.298 4.935 1.00 23.14 360 LEU A CA 1
ATOM 2703 C C . LEU A 1 360 ? -31.374 48.274 4.108 1.00 23.14 360 LEU A C 1
ATOM 2705 O O . LEU A 1 360 ? -31.037 47.994 2.976 1.00 23.14 360 LEU A O 1
ATOM 2709 N N . SER A 1 361 ? -32.500 47.721 4.548 1.00 22.42 361 SER A N 1
ATOM 2710 C CA . SER A 1 361 ? -33.266 47.691 5.806 1.00 22.42 361 SER A CA 1
ATOM 2711 C C . SER A 1 361 ? -34.538 46.890 5.489 1.00 22.42 361 SER A C 1
ATOM 2713 O O . SER A 1 361 ? -34.996 47.007 4.362 1.00 22.42 361 SER A O 1
ATOM 2715 N N . THR A 1 362 ? -35.116 46.186 6.479 1.00 23.33 362 THR A N 1
ATOM 2716 C CA . THR A 1 362 ? -36.580 46.043 6.746 1.00 23.33 362 THR A CA 1
ATOM 2717 C C . THR A 1 362 ? -37.523 45.698 5.570 1.00 23.33 362 THR A C 1
ATOM 2719 O O . THR A 1 362 ? -37.540 46.379 4.566 1.00 23.33 362 THR A O 1
ATOM 2722 N N . SER A 1 363 ? -38.507 44.800 5.635 1.00 22.20 363 SER A N 1
ATOM 2723 C CA . SER A 1 363 ? -39.312 44.287 6.744 1.00 22.20 363 SER A CA 1
ATOM 2724 C C . SER A 1 363 ? -40.477 43.482 6.127 1.00 22.20 363 SER A C 1
ATOM 2726 O O . SER A 1 363 ? -41.094 43.974 5.194 1.00 22.20 363 SER A O 1
ATOM 2728 N N . ARG A 1 364 ? -40.788 42.326 6.734 1.00 26.67 364 ARG A N 1
ATOM 2729 C CA . ARG A 1 364 ? -42.110 41.713 7.035 1.00 26.67 364 ARG A CA 1
ATOM 2730 C C . ARG A 1 364 ? -43.231 41.551 5.984 1.00 26.67 364 ARG A C 1
ATOM 2732 O O . ARG A 1 364 ? -43.716 42.538 5.456 1.00 26.67 364 ARG A O 1
ATOM 2739 N N . HIS A 1 365 ? -43.799 40.327 6.046 1.00 26.95 365 HIS A N 1
ATOM 2740 C CA . HIS A 1 365 ? -45.235 39.940 6.042 1.00 26.95 365 HIS A CA 1
ATOM 2741 C C . HIS A 1 365 ? -46.021 40.186 4.737 1.00 26.95 365 HIS A C 1
ATOM 2743 O O . HIS A 1 365 ? -45.808 41.184 4.078 1.00 26.95 365 HIS A O 1
ATOM 2749 N N . ASN A 1 366 ? -46.979 39.374 4.277 1.00 24.88 366 ASN A N 1
ATOM 2750 C CA . ASN A 1 366 ? -47.820 38.295 4.819 1.00 24.88 366 ASN A CA 1
ATOM 2751 C C . ASN A 1 366 ? -48.495 37.627 3.577 1.00 24.88 366 ASN A C 1
ATOM 2753 O O . ASN A 1 366 ? -48.733 38.331 2.606 1.00 24.88 366 ASN A O 1
ATOM 2757 N N . MET A 1 367 ? -48.662 36.299 3.482 1.00 22.70 367 MET A N 1
ATOM 2758 C CA . MET A 1 367 ? -49.859 35.509 3.866 1.00 22.70 367 MET A CA 1
ATOM 2759 C C . MET A 1 367 ? -50.712 35.054 2.653 1.00 22.70 367 MET A C 1
ATOM 2761 O O . MET A 1 367 ? -51.122 35.900 1.870 1.00 22.70 367 MET A O 1
ATOM 2765 N N . SER A 1 368 ? -50.994 33.732 2.606 1.00 23.22 368 SER A N 1
ATOM 2766 C CA . SER A 1 368 ? -52.058 32.979 1.872 1.00 23.22 368 SER A CA 1
ATOM 2767 C C . SER A 1 368 ? -52.080 33.078 0.329 1.00 23.22 368 SER A C 1
ATOM 2769 O O . SER A 1 368 ? -51.841 34.139 -0.213 1.00 23.22 368 SER A O 1
ATOM 2771 N N . GLU A 1 369 ? -52.340 32.043 -0.478 1.00 25.36 369 GLU A N 1
ATOM 2772 C CA . GLU A 1 369 ? -53.284 30.921 -0.351 1.00 25.36 369 GLU A CA 1
ATOM 2773 C C . GLU A 1 369 ? -52.968 29.820 -1.404 1.00 25.36 369 GLU A C 1
ATOM 2775 O O . GLU A 1 369 ? -52.108 29.995 -2.262 1.00 25.36 369 GLU A O 1
ATOM 2780 N N . GLN A 1 370 ? -53.620 28.662 -1.287 1.00 24.64 370 GLN A N 1
ATOM 2781 C CA . GLN A 1 370 ? -53.290 27.363 -1.897 1.00 24.64 370 GLN A CA 1
ATOM 2782 C C . GLN A 1 370 ? -53.719 27.166 -3.377 1.00 24.64 370 GLN A C 1
ATOM 2784 O O . GLN A 1 370 ? -54.692 27.760 -3.825 1.00 24.64 370 GLN A O 1
ATOM 2789 N N . VAL A 1 371 ? -53.100 26.143 -4.008 1.00 23.92 371 VAL A N 1
ATOM 2790 C CA . VAL A 1 371 ? -53.594 25.209 -5.066 1.00 23.92 371 VAL A CA 1
ATOM 2791 C C . VAL A 1 371 ? -52.912 25.300 -6.457 1.00 23.92 371 VAL A C 1
ATOM 2793 O O . VAL A 1 371 ? -52.619 26.378 -6.949 1.00 23.92 371 VAL A O 1
ATOM 2796 N N . SER A 1 372 ? -52.704 24.113 -7.069 1.00 24.77 372 SER A N 1
ATOM 2797 C CA . SER A 1 372 ? -52.127 23.733 -8.390 1.00 24.77 372 SER A CA 1
ATOM 2798 C C . SER A 1 372 ? -50.595 23.826 -8.516 1.00 24.77 372 SER A C 1
ATOM 2800 O O . SER A 1 372 ? -50.061 24.895 -8.747 1.00 24.77 372 SER A O 1
ATOM 2802 N N . LEU A 1 373 ? -49.776 22.803 -8.217 1.00 26.78 373 LEU A N 1
ATOM 2803 C CA . LEU A 1 373 ? -49.614 21.457 -8.812 1.00 26.78 373 LEU A CA 1
ATOM 2804 C C . LEU A 1 373 ? -49.481 21.448 -10.349 1.00 26.78 373 LEU A C 1
ATOM 2806 O O . LEU A 1 373 ? -50.445 21.695 -11.065 1.00 26.78 373 LEU A O 1
ATOM 2810 N N . THR A 1 374 ? -48.288 21.026 -10.796 1.00 28.20 374 THR A N 1
ATOM 2811 C CA . THR A 1 374 ? -47.900 20.532 -12.137 1.00 28.20 374 THR A CA 1
ATOM 2812 C C . THR A 1 374 ? -47.563 21.551 -13.237 1.00 28.20 374 THR A C 1
ATOM 2814 O O . THR A 1 374 ? -48.160 21.510 -14.303 1.00 28.20 374 THR A O 1
ATOM 2817 N N . ALA A 1 375 ? -46.560 22.422 -13.035 1.00 26.06 375 ALA A N 1
ATOM 2818 C CA . ALA A 1 375 ? -45.896 23.108 -14.167 1.00 26.06 375 ALA A CA 1
ATOM 2819 C C . ALA A 1 375 ? -44.488 23.702 -13.901 1.00 26.06 375 ALA A C 1
ATOM 2821 O O . ALA A 1 375 ? -43.966 24.387 -14.773 1.00 26.06 375 ALA A O 1
ATOM 2822 N N . GLU A 1 376 ? -43.841 23.466 -12.752 1.00 27.36 376 GLU A N 1
ATOM 2823 C CA . GLU A 1 376 ? -42.555 24.125 -12.407 1.00 27.36 376 GLU A CA 1
ATOM 2824 C C . GLU A 1 376 ? -41.397 23.149 -12.107 1.00 27.36 376 GLU A C 1
ATOM 2826 O O . GLU A 1 376 ? -40.406 23.519 -11.487 1.00 27.36 376 GLU A O 1
ATOM 2831 N N . GLU A 1 377 ? -41.482 21.886 -12.541 1.00 31.69 377 GLU A N 1
ATOM 2832 C CA . GLU A 1 377 ? -40.452 20.871 -12.236 1.00 31.69 377 GLU A CA 1
ATOM 2833 C C . GLU A 1 377 ? -39.349 20.743 -13.306 1.00 31.69 377 GLU A C 1
ATOM 2835 O O . GLU A 1 377 ? -38.356 20.061 -13.080 1.00 31.69 377 GLU A O 1
ATOM 2840 N N . SER A 1 378 ? -39.475 21.429 -14.450 1.00 28.33 378 SER A N 1
ATOM 2841 C CA . SER A 1 378 ? -38.515 21.325 -15.567 1.00 28.33 378 SER A CA 1
ATOM 2842 C C . SER A 1 378 ? -37.591 22.536 -15.735 1.00 28.33 378 SER A C 1
ATOM 2844 O O . SER A 1 378 ? -36.579 22.405 -16.414 1.00 28.33 378 SER A O 1
ATOM 2846 N N . ASP A 1 379 ? -37.907 23.692 -15.143 1.00 29.50 379 ASP A N 1
ATOM 2847 C CA . ASP A 1 379 ? -37.154 24.943 -15.377 1.00 29.50 379 ASP A CA 1
ATOM 2848 C C . ASP A 1 379 ? -36.333 25.394 -14.145 1.00 29.50 379 ASP A C 1
ATOM 2850 O O . ASP A 1 379 ? -35.615 26.395 -14.165 1.00 29.50 379 ASP A O 1
ATOM 2854 N N . TYR A 1 380 ? -36.398 24.623 -13.047 1.00 33.75 380 TYR A N 1
ATOM 2855 C CA . TYR A 1 380 ? -35.683 24.907 -11.793 1.00 33.75 380 TYR A CA 1
ATOM 2856 C C . TYR A 1 380 ? -34.380 24.100 -11.625 1.00 33.75 380 TYR A C 1
ATOM 2858 O O . TYR A 1 380 ? -33.478 24.540 -10.909 1.00 33.75 380 TYR A O 1
ATOM 2866 N N . GLU A 1 381 ? -34.234 22.948 -12.294 1.00 36.25 381 GLU A N 1
ATOM 2867 C CA . GLU A 1 381 ? -33.007 22.130 -12.234 1.00 36.25 381 GLU A CA 1
ATOM 2868 C C . GLU A 1 381 ? -31.827 22.801 -12.970 1.00 36.25 381 GLU A C 1
ATOM 2870 O O . GLU A 1 381 ? -30.714 22.845 -12.434 1.00 36.25 381 GLU A O 1
ATOM 2875 N N . ASP A 1 382 ? -32.070 23.441 -14.120 1.00 35.22 382 ASP A N 1
ATOM 2876 C CA . ASP A 1 382 ? -31.026 24.127 -14.906 1.00 35.22 382 ASP A CA 1
ATOM 2877 C C . ASP A 1 382 ? -30.527 25.420 -14.234 1.00 35.22 382 ASP A C 1
ATOM 2879 O O . ASP A 1 382 ? -29.325 25.733 -14.230 1.00 35.22 382 ASP A O 1
ATOM 2883 N N . GLN A 1 383 ? -31.419 26.147 -13.552 1.00 36.31 383 GLN A N 1
ATOM 2884 C CA . GLN A 1 383 ? -31.019 27.295 -12.734 1.00 36.31 383 GLN A CA 1
ATOM 2885 C C . GLN A 1 383 ? -30.226 26.867 -11.487 1.00 36.31 383 GLN A C 1
ATOM 2887 O O . GLN A 1 383 ? -29.380 27.630 -11.007 1.00 36.31 383 GLN A O 1
ATOM 2892 N N . LEU A 1 384 ? -30.439 25.647 -10.976 1.00 37.69 384 LEU A N 1
ATOM 2893 C CA . LEU A 1 384 ? -29.749 25.103 -9.804 1.00 37.69 384 LEU A CA 1
ATOM 2894 C C . LEU A 1 384 ? -28.341 24.590 -10.137 1.00 37.69 384 LEU A C 1
ATOM 2896 O O . LEU A 1 384 ? -27.415 24.818 -9.351 1.00 37.69 384 LEU A O 1
ATOM 2900 N N . PHE A 1 385 ? -28.149 23.969 -11.304 1.00 36.38 385 PHE A N 1
ATOM 2901 C CA . PHE A 1 385 ? -26.822 23.559 -11.776 1.00 36.38 385 PHE A CA 1
ATOM 2902 C C . PHE A 1 385 ? -25.924 24.785 -11.990 1.00 36.38 385 PHE A C 1
ATOM 2904 O O . PHE A 1 385 ? -24.796 24.846 -11.490 1.00 36.38 385 PHE A O 1
ATOM 2911 N N . THR A 1 386 ? -26.486 25.828 -12.609 1.00 36.00 386 THR A N 1
ATOM 2912 C CA . THR A 1 386 ? -25.792 27.096 -12.853 1.00 36.00 386 THR A CA 1
ATOM 2913 C C . THR A 1 386 ? -25.506 27.847 -11.544 1.00 36.00 386 THR A C 1
ATOM 2915 O O . THR A 1 386 ? -24.385 28.303 -11.324 1.00 36.00 386 THR A O 1
ATOM 2918 N N . ARG A 1 387 ? -26.454 27.920 -10.596 1.00 38.56 387 ARG A N 1
ATOM 2919 C CA . ARG A 1 387 ? -26.237 28.597 -9.297 1.00 38.56 387 ARG A CA 1
ATOM 2920 C C . ARG A 1 387 ? -25.271 27.864 -8.360 1.00 38.56 387 ARG A C 1
ATOM 2922 O O . ARG A 1 387 ? -24.533 28.515 -7.622 1.00 38.56 387 ARG A O 1
ATOM 2929 N N . THR A 1 388 ? -25.221 26.533 -8.393 1.00 40.22 388 THR A N 1
ATOM 2930 C CA . THR A 1 388 ? -24.390 25.747 -7.460 1.00 40.22 388 THR A CA 1
ATOM 2931 C C . THR A 1 388 ? -22.924 25.686 -7.897 1.00 40.22 388 THR A C 1
ATOM 2933 O O . THR A 1 388 ? -22.037 25.809 -7.052 1.00 40.22 388 THR A O 1
ATOM 2936 N N . LEU A 1 389 ? -22.654 25.564 -9.203 1.00 36.72 389 LEU A N 1
ATOM 2937 C CA . LEU A 1 389 ? -21.288 25.529 -9.744 1.00 36.72 389 LEU A CA 1
ATOM 2938 C C . LEU A 1 389 ? -20.692 26.923 -9.995 1.00 36.72 389 LEU A C 1
ATOM 2940 O O . LEU A 1 389 ? -19.477 27.074 -9.886 1.00 36.72 389 LEU A O 1
ATOM 2944 N N . VAL A 1 390 ? -21.518 27.942 -10.277 1.00 37.34 390 VAL A N 1
ATOM 2945 C CA . VAL A 1 390 ? -21.038 29.294 -10.638 1.00 37.34 390 VAL A CA 1
ATOM 2946 C C . VAL A 1 390 ? -21.176 30.312 -9.492 1.00 37.34 390 VAL A C 1
ATOM 2948 O O . VAL A 1 390 ? -20.360 31.226 -9.406 1.00 37.34 390 VAL A O 1
ATOM 2951 N N . VAL A 1 391 ? -22.152 30.166 -8.577 1.00 40.25 391 VAL A N 1
ATOM 2952 C CA . VAL A 1 391 ? -22.483 31.193 -7.551 1.00 40.25 391 VAL A CA 1
ATOM 2953 C C . VAL A 1 391 ? -22.182 30.751 -6.101 1.00 40.25 391 VAL A C 1
ATOM 2955 O O . VAL A 1 391 ? -22.149 31.586 -5.198 1.00 40.25 391 VAL A O 1
ATOM 2958 N N . CYS A 1 392 ? -21.857 29.472 -5.858 1.00 39.31 392 CYS A N 1
ATOM 2959 C CA . CYS A 1 392 ? -21.431 28.946 -4.544 1.00 39.31 392 CYS A CA 1
ATOM 2960 C C . CYS A 1 392 ? -22.401 29.252 -3.374 1.00 39.31 392 CYS A C 1
ATOM 2962 O O . CYS A 1 392 ? -21.984 29.654 -2.280 1.00 39.31 392 CYS A O 1
ATOM 2964 N N . GLU A 1 393 ? -23.704 29.036 -3.568 1.00 40.25 393 GLU A N 1
ATOM 2965 C CA . GLU A 1 393 ? -24.701 29.185 -2.500 1.00 40.25 393 GLU A CA 1
ATOM 2966 C C . GLU A 1 393 ? -24.815 27.915 -1.619 1.00 40.25 393 GLU A C 1
ATOM 2968 O O . GLU A 1 393 ? -24.580 26.794 -2.073 1.00 40.25 393 GLU A O 1
ATOM 2973 N N . ARG A 1 394 ? -25.130 28.059 -0.318 1.00 41.88 394 ARG A N 1
ATOM 2974 C CA . ARG A 1 394 ? -25.193 26.915 0.621 1.00 41.88 394 ARG A CA 1
ATOM 2975 C C . ARG A 1 394 ? -26.452 26.076 0.395 1.00 41.88 394 ARG A C 1
ATOM 2977 O O . ARG A 1 394 ? -27.557 26.545 0.647 1.00 41.88 394 ARG A O 1
ATOM 2984 N N . VAL A 1 395 ? -26.272 24.796 0.075 1.00 46.59 395 VAL A N 1
ATOM 2985 C CA . VAL A 1 395 ? -27.369 23.817 0.030 1.00 46.59 395 VAL A CA 1
ATOM 2986 C C . VAL A 1 395 ? -27.889 23.516 1.455 1.00 46.59 395 VAL A C 1
ATOM 2988 O O . VAL A 1 395 ? -27.081 23.264 2.358 1.00 46.59 395 VAL A O 1
ATOM 2991 N N . PRO A 1 396 ? -29.218 23.514 1.690 1.00 46.78 396 PRO A N 1
ATOM 2992 C CA . PRO A 1 396 ? -29.813 23.195 2.988 1.00 46.78 396 PRO A CA 1
ATOM 2993 C C . PRO A 1 396 ? -29.459 21.787 3.481 1.00 46.78 396 PRO A C 1
ATOM 2995 O O . PRO A 1 396 ? -29.502 20.803 2.741 1.00 46.78 396 PRO A O 1
ATOM 2998 N N . VAL A 1 397 ? -29.162 21.689 4.775 1.00 44.66 397 VAL A N 1
ATOM 2999 C CA . VAL A 1 397 ? -28.619 20.495 5.441 1.00 44.66 397 VAL A CA 1
ATOM 3000 C C . VAL A 1 397 ? -29.567 19.285 5.402 1.00 44.66 397 VAL A C 1
ATOM 3002 O O . VAL A 1 397 ? -29.105 18.143 5.394 1.00 44.66 397 VAL A O 1
ATOM 3005 N N . GLU A 1 398 ? -30.875 19.524 5.358 1.00 46.78 398 GLU A N 1
ATOM 3006 C CA . GLU A 1 398 ? -31.916 18.490 5.272 1.00 46.78 398 GLU A CA 1
ATOM 3007 C C . GLU A 1 398 ? -31.970 17.834 3.884 1.00 46.78 398 GLU A C 1
ATOM 3009 O O . GLU A 1 398 ? -32.113 16.617 3.786 1.00 46.78 398 GLU A O 1
ATOM 3014 N N . ARG A 1 399 ? -31.750 18.603 2.806 1.00 43.66 399 ARG A N 1
ATOM 3015 C CA . ARG A 1 399 ? -31.737 18.075 1.430 1.00 43.66 399 ARG A CA 1
ATOM 3016 C C . ARG A 1 399 ? -30.510 17.210 1.144 1.00 43.66 399 ARG A C 1
ATOM 3018 O O . ARG A 1 399 ? -30.644 16.165 0.520 1.00 43.66 399 ARG A O 1
ATOM 3025 N N . ILE A 1 400 ? -29.338 17.572 1.676 1.00 48.62 400 ILE A N 1
ATOM 3026 C CA . ILE A 1 400 ? -28.126 16.730 1.589 1.00 48.62 400 ILE A CA 1
ATOM 3027 C C . ILE A 1 400 ? -28.332 15.405 2.333 1.00 48.62 400 ILE A C 1
ATOM 3029 O O . ILE A 1 400 ? -27.913 14.355 1.852 1.00 48.62 400 ILE A O 1
ATOM 3033 N N . ALA A 1 401 ? -28.991 15.439 3.497 1.00 48.75 401 ALA A N 1
ATOM 3034 C CA . ALA A 1 401 ? -29.315 14.225 4.239 1.00 48.75 401 ALA A CA 1
ATOM 3035 C C . ALA A 1 401 ? -30.262 13.308 3.444 1.00 48.75 401 ALA A C 1
ATOM 3037 O O . ALA A 1 401 ? -30.020 12.105 3.409 1.00 48.75 401 ALA A O 1
ATOM 3038 N N . GLY A 1 402 ? -31.262 13.874 2.756 1.00 48.22 402 GLY A N 1
ATOM 3039 C CA . GLY A 1 402 ? -32.178 13.130 1.882 1.00 48.22 402 GLY A CA 1
ATOM 3040 C C . GLY A 1 402 ? -31.517 12.537 0.630 1.00 48.22 402 GLY A C 1
ATOM 3041 O O . GLY A 1 402 ? -31.753 11.380 0.291 1.00 48.22 402 GLY A O 1
ATOM 3042 N N . ILE A 1 403 ? -30.629 13.281 -0.039 1.00 53.44 403 ILE A N 1
ATOM 3043 C CA . ILE A 1 403 ? -29.857 12.764 -1.188 1.00 53.44 403 ILE A CA 1
ATOM 3044 C C . ILE A 1 403 ? -28.972 11.597 -0.745 1.00 53.44 403 ILE A C 1
ATOM 3046 O O . ILE A 1 403 ? -28.866 10.574 -1.417 1.00 53.44 403 ILE A O 1
ATOM 3050 N N . MET A 1 404 ? -28.355 11.732 0.422 1.00 48.12 404 MET A N 1
ATOM 3051 C CA . MET A 1 404 ? -27.417 10.752 0.932 1.00 48.12 404 MET A CA 1
ATOM 3052 C C . MET A 1 404 ? -28.066 9.492 1.483 1.00 48.12 404 MET A C 1
ATOM 3054 O O . MET A 1 404 ? -27.506 8.415 1.298 1.00 48.12 404 MET A O 1
ATOM 3058 N N . SER A 1 405 ? -29.233 9.605 2.122 1.00 56.41 405 SER A N 1
ATOM 3059 C CA . SER A 1 405 ? -30.030 8.435 2.489 1.00 56.41 405 SER A CA 1
ATOM 3060 C C . SER A 1 405 ? -30.493 7.692 1.236 1.00 56.41 405 SER A C 1
ATOM 3062 O O . SER A 1 405 ? -30.380 6.474 1.182 1.00 56.41 405 SER A O 1
ATOM 3064 N N . THR A 1 406 ? -30.896 8.418 0.188 1.00 55.12 406 THR A N 1
ATOM 3065 C CA . THR A 1 406 ? -31.282 7.836 -1.108 1.00 55.12 406 THR A CA 1
ATOM 3066 C C . THR A 1 406 ? -30.104 7.138 -1.797 1.00 55.12 406 THR A C 1
ATOM 3068 O O . THR A 1 406 ? -30.248 6.039 -2.330 1.00 55.12 406 THR A O 1
ATOM 3071 N N . PHE A 1 407 ? -28.910 7.734 -1.756 1.00 54.28 407 PHE A N 1
ATOM 3072 C CA . PHE A 1 407 ? -27.693 7.143 -2.317 1.00 54.28 407 PHE A CA 1
ATOM 3073 C C . PHE A 1 407 ? -27.219 5.921 -1.507 1.00 54.28 407 PHE A C 1
ATOM 3075 O O . PHE A 1 407 ? -26.875 4.895 -2.087 1.00 54.28 407 PHE A O 1
ATOM 3082 N N . GLN A 1 408 ? -27.279 5.981 -0.169 1.00 55.91 408 GLN A N 1
ATOM 3083 C CA . GLN A 1 408 ? -27.010 4.842 0.721 1.00 55.91 408 GLN A CA 1
ATOM 3084 C C . GLN A 1 408 ? -28.003 3.694 0.535 1.00 55.91 408 GLN A C 1
ATOM 3086 O O . GLN A 1 408 ? -27.630 2.541 0.730 1.00 55.91 408 GLN A O 1
ATOM 3091 N N . ASP A 1 409 ? -29.254 3.981 0.180 1.00 57.88 409 ASP A N 1
ATOM 3092 C CA . ASP A 1 409 ? -30.265 2.949 -0.047 1.00 57.88 409 ASP A CA 1
ATOM 3093 C C . ASP A 1 409 ? -30.071 2.223 -1.391 1.00 57.88 409 ASP A C 1
ATOM 3095 O O . ASP A 1 409 ? -30.375 1.035 -1.511 1.00 57.88 409 ASP A O 1
ATOM 3099 N N . ARG A 1 410 ? -29.479 2.908 -2.381 1.00 53.69 410 ARG A N 1
ATOM 3100 C CA . ARG A 1 410 ? -29.132 2.354 -3.704 1.00 53.69 410 ARG A CA 1
ATOM 3101 C C . ARG A 1 410 ? -27.793 1.610 -3.737 1.00 53.69 410 ARG A C 1
ATOM 3103 O O . ARG A 1 410 ? -27.593 0.767 -4.607 1.00 53.69 410 ARG A O 1
ATOM 3110 N N . LEU A 1 411 ? -26.892 1.867 -2.789 1.00 50.88 411 LEU A N 1
ATOM 3111 C CA . LEU A 1 411 ? -25.587 1.205 -2.682 1.00 50.88 411 LEU A CA 1
ATOM 3112 C C . LEU A 1 411 ? -25.695 -0.084 -1.847 1.00 50.88 411 LEU A C 1
ATOM 3114 O O . LEU A 1 411 ? -25.254 -0.169 -0.698 1.00 50.88 411 LEU A O 1
ATOM 3118 N N . ARG A 1 412 ? -26.332 -1.103 -2.437 1.00 60.59 412 ARG A N 1
ATOM 3119 C CA . ARG A 1 412 ? -26.447 -2.450 -1.862 1.00 60.59 412 ARG A CA 1
ATOM 3120 C C . ARG A 1 412 ? -25.555 -3.406 -2.643 1.00 60.59 412 ARG A C 1
ATOM 3122 O O . ARG A 1 412 ? -25.718 -3.552 -3.850 1.00 60.59 412 ARG A O 1
ATOM 3129 N N . VAL A 1 413 ? -24.627 -4.070 -1.962 1.00 54.41 413 VAL A N 1
ATOM 3130 C CA . VAL A 1 413 ? -23.764 -5.067 -2.611 1.00 54.41 413 VAL A CA 1
ATOM 3131 C C . VAL A 1 413 ? -24.461 -6.429 -2.551 1.00 54.41 413 VAL A C 1
ATOM 3133 O O . VAL A 1 413 ? -24.902 -6.830 -1.466 1.00 54.41 413 VAL A O 1
ATOM 3136 N N . PRO A 1 414 ? -24.619 -7.131 -3.689 1.00 48.47 414 PRO A N 1
ATOM 3137 C CA . PRO A 1 414 ? -25.248 -8.443 -3.715 1.00 48.47 414 PRO A CA 1
ATOM 3138 C C . PRO A 1 414 ? -24.403 -9.445 -2.925 1.00 48.47 414 PRO A C 1
ATOM 3140 O O . PRO A 1 414 ? -23.193 -9.552 -3.119 1.00 48.47 414 PRO A O 1
ATOM 3143 N N . TRP A 1 415 ? -25.048 -10.178 -2.019 1.00 51.12 415 TRP A N 1
ATOM 3144 C CA . TRP A 1 415 ? -24.385 -11.153 -1.165 1.00 51.12 415 TRP A CA 1
ATOM 3145 C C . TRP A 1 415 ? -25.226 -12.421 -0.995 1.00 51.12 415 TRP A C 1
ATOM 3147 O O . TRP A 1 415 ? -26.444 -12.408 -1.197 1.00 51.12 415 TRP A O 1
ATOM 3157 N N . ARG A 1 416 ? -24.591 -13.540 -0.617 1.00 42.38 416 ARG A N 1
ATOM 3158 C CA . ARG A 1 416 ? -25.307 -14.789 -0.314 1.00 42.38 416 ARG A CA 1
ATOM 3159 C C . ARG A 1 416 ? -26.199 -14.565 0.914 1.00 42.38 416 ARG A C 1
ATOM 3161 O O . ARG A 1 416 ? -25.692 -14.392 2.020 1.00 42.38 416 ARG A O 1
ATOM 3168 N N . GLY A 1 417 ? -27.515 -14.527 0.696 1.00 61.56 417 GLY A N 1
ATOM 3169 C CA . GLY A 1 417 ? -28.523 -14.202 1.715 1.00 61.56 417 GLY A CA 1
ATOM 3170 C C . GLY A 1 417 ? -29.193 -12.828 1.564 1.00 61.56 417 GLY A C 1
ATOM 3171 O O . GLY A 1 417 ? -30.000 -12.472 2.414 1.00 61.56 417 GLY A O 1
ATOM 3172 N N . GLY A 1 418 ? -28.892 -12.068 0.503 1.00 53.16 418 GLY A N 1
ATOM 3173 C CA . GLY A 1 418 ? -29.552 -10.795 0.184 1.00 53.16 418 GLY A CA 1
ATOM 3174 C C . GLY A 1 418 ? -28.581 -9.619 0.055 1.00 53.16 418 GLY A C 1
ATOM 3175 O O . GLY A 1 418 ? -27.421 -9.697 0.458 1.00 53.16 418 GLY A O 1
ATOM 3176 N N . ALA A 1 419 ? -29.045 -8.521 -0.542 1.00 48.09 419 ALA A N 1
ATOM 3177 C CA . ALA A 1 419 ? -28.227 -7.331 -0.761 1.00 48.09 419 ALA A CA 1
ATOM 3178 C C . ALA A 1 419 ? -28.031 -6.556 0.555 1.00 48.09 419 ALA A C 1
ATOM 3180 O O . ALA A 1 419 ? -29.008 -6.194 1.214 1.00 48.09 419 ALA A O 1
ATOM 3181 N N . LYS A 1 420 ? -26.776 -6.303 0.947 1.00 60.62 420 LYS A N 1
ATOM 3182 C CA . LYS A 1 420 ? -26.432 -5.679 2.237 1.00 60.62 420 LYS A CA 1
ATOM 3183 C C . LYS A 1 420 ? -26.030 -4.214 2.042 1.00 60.62 420 LYS A C 1
ATOM 3185 O O . LYS A 1 420 ? -25.256 -3.900 1.139 1.00 60.62 420 LYS A O 1
ATOM 3190 N N . GLN A 1 421 ? -26.565 -3.327 2.882 1.00 60.50 421 GLN A N 1
ATOM 3191 C CA . GLN A 1 421 ? -26.303 -1.886 2.828 1.00 60.50 421 GLN A CA 1
ATOM 3192 C C . GLN A 1 421 ? -24.896 -1.562 3.355 1.00 60.50 421 GLN A C 1
ATOM 3194 O O . GLN A 1 421 ? -24.514 -2.037 4.429 1.00 60.50 421 GLN A O 1
ATOM 3199 N N . ILE A 1 422 ? -24.134 -0.747 2.618 1.00 64.88 422 ILE A N 1
ATOM 3200 C CA . ILE A 1 422 ? -22.789 -0.302 3.013 1.00 64.88 422 ILE A CA 1
ATOM 3201 C C . ILE A 1 422 ? -22.833 1.168 3.438 1.00 64.88 422 ILE A C 1
ATOM 3203 O O . ILE A 1 422 ? -23.407 2.013 2.753 1.00 64.88 422 ILE A O 1
ATOM 3207 N N . SER A 1 423 ? -22.213 1.489 4.575 1.00 69.25 423 SER A N 1
ATOM 3208 C CA . SER A 1 423 ? -22.130 2.866 5.059 1.00 69.25 423 SER A CA 1
ATOM 3209 C C . SER A 1 423 ? -21.079 3.669 4.276 1.00 69.25 423 SER A C 1
ATOM 3211 O O . SER A 1 423 ? -19.986 3.179 3.993 1.00 69.25 423 SER A O 1
ATOM 3213 N N . MET A 1 424 ? -21.392 4.921 3.927 1.00 67.12 424 MET A N 1
ATOM 3214 C CA . MET A 1 424 ? -20.508 5.774 3.103 1.00 67.12 424 MET A CA 1
ATOM 3215 C C . MET A 1 424 ? -19.145 6.044 3.751 1.00 67.12 424 MET A C 1
ATOM 3217 O O . MET A 1 424 ? -18.137 6.150 3.057 1.00 67.12 424 MET A O 1
ATOM 3221 N N . ASP A 1 425 ? -19.096 6.120 5.081 1.00 71.69 425 ASP A N 1
ATOM 3222 C CA . ASP A 1 425 ? -17.851 6.287 5.835 1.00 71.69 425 ASP A CA 1
ATOM 3223 C C . ASP A 1 425 ? -16.910 5.080 5.704 1.00 71.69 425 ASP A C 1
ATOM 3225 O O . ASP A 1 425 ? -15.702 5.237 5.862 1.00 71.69 425 ASP A O 1
ATOM 3229 N N . SER A 1 426 ? -17.441 3.904 5.357 1.00 79.62 426 SER A N 1
ATOM 3230 C CA . SER A 1 426 ? -16.646 2.701 5.093 1.00 79.62 426 SER A CA 1
ATOM 3231 C C . SER A 1 426 ? -16.084 2.649 3.668 1.00 79.62 426 SER A C 1
ATOM 3233 O O . SER A 1 426 ? -15.039 2.046 3.453 1.00 79.62 426 SER A O 1
ATOM 3235 N N . LEU A 1 427 ? -16.751 3.286 2.697 1.00 79.31 427 LEU A N 1
ATOM 3236 C CA . LEU A 1 427 ? -16.315 3.320 1.292 1.00 79.31 427 LEU A CA 1
ATOM 3237 C C . LEU A 1 427 ? -15.210 4.346 1.043 1.00 79.31 427 LEU A C 1
ATOM 3239 O O . LEU A 1 427 ? -14.388 4.173 0.147 1.00 79.31 427 LEU A O 1
ATOM 3243 N N . LEU A 1 428 ? -15.194 5.421 1.831 1.00 81.69 428 LEU A N 1
ATOM 3244 C CA . LEU A 1 428 ? -14.288 6.538 1.604 1.00 81.69 428 LEU A CA 1
ATOM 3245 C C . LEU A 1 428 ? -12.799 6.130 1.634 1.00 81.69 428 LEU A C 1
ATOM 3247 O O . LEU A 1 428 ? -12.101 6.505 0.694 1.00 81.69 428 LEU A O 1
ATOM 3251 N N . PRO A 1 429 ? -12.290 5.345 2.609 1.00 87.69 429 PRO A N 1
ATOM 3252 C CA . PRO A 1 429 ? -10.893 4.898 2.588 1.00 87.69 429 PRO A CA 1
ATOM 3253 C C . PRO A 1 429 ? -10.536 4.035 1.370 1.00 87.69 429 PRO A C 1
ATOM 3255 O O . PRO A 1 429 ? -9.455 4.201 0.812 1.00 87.69 429 PRO A O 1
ATOM 3258 N N . ILE A 1 430 ? -11.465 3.185 0.914 1.00 85.31 430 ILE A N 1
ATOM 3259 C CA . ILE A 1 430 ? -11.275 2.252 -0.213 1.00 85.31 430 ILE A CA 1
ATOM 3260 C C . ILE A 1 430 ? -10.946 3.000 -1.508 1.00 85.31 430 ILE A C 1
ATOM 3262 O O . ILE A 1 430 ? -10.119 2.544 -2.289 1.00 85.31 430 ILE A O 1
ATOM 3266 N N . VAL A 1 431 ? -11.566 4.160 -1.730 1.00 84.06 431 VAL A N 1
ATOM 3267 C CA . VAL A 1 431 ? -11.307 4.997 -2.913 1.00 84.06 431 VAL A CA 1
ATOM 3268 C C . VAL A 1 431 ? -10.171 5.986 -2.656 1.00 84.06 431 VAL A C 1
ATOM 3270 O O . VAL A 1 431 ? -9.325 6.216 -3.519 1.00 84.06 431 VAL A O 1
ATOM 3273 N N . LEU A 1 432 ? -10.142 6.584 -1.464 1.00 87.69 432 LEU A N 1
ATOM 3274 C CA . LEU A 1 432 ? -9.222 7.670 -1.149 1.00 87.69 432 LEU A CA 1
ATOM 3275 C C . LEU A 1 432 ? -7.769 7.192 -1.043 1.00 87.69 432 LEU A C 1
ATOM 3277 O O . LEU A 1 432 ? -6.877 7.892 -1.510 1.00 87.69 432 LEU A O 1
ATOM 3281 N N . GLN A 1 433 ? -7.505 6.020 -0.460 1.00 92.81 433 GLN A N 1
ATOM 3282 C CA . GLN A 1 433 ? -6.129 5.554 -0.254 1.00 92.81 433 GLN A CA 1
ATOM 3283 C C . GLN A 1 433 ? -5.400 5.194 -1.558 1.00 92.81 433 GLN A C 1
ATOM 3285 O O . GLN A 1 433 ? -4.292 5.702 -1.740 1.00 92.81 433 GLN A O 1
ATOM 3290 N N . PRO A 1 434 ? -5.987 4.425 -2.500 1.00 91.06 434 PRO A N 1
ATOM 3291 C CA . PRO A 1 434 ? -5.358 4.187 -3.800 1.00 91.06 434 PRO A CA 1
ATOM 3292 C C . PRO A 1 434 ? -5.137 5.479 -4.594 1.00 91.06 434 PRO A C 1
ATOM 3294 O O . PRO A 1 434 ? -4.086 5.649 -5.206 1.00 91.06 434 PRO A O 1
ATOM 3297 N N . LEU A 1 435 ? -6.086 6.423 -4.541 1.00 90.00 435 LEU A N 1
ATOM 3298 C CA . LEU A 1 435 ? -5.948 7.722 -5.203 1.00 90.00 435 LEU A CA 1
ATOM 3299 C C . LEU A 1 435 ? -4.776 8.533 -4.631 1.00 90.00 435 LEU A C 1
ATOM 3301 O O . LEU A 1 435 ? -3.987 9.092 -5.387 1.00 90.00 435 LEU A O 1
ATOM 3305 N N . LEU A 1 436 ? -4.641 8.591 -3.303 1.00 92.25 436 LEU A N 1
ATOM 3306 C CA . LEU A 1 436 ? -3.526 9.284 -2.655 1.00 92.25 436 LEU A CA 1
ATOM 3307 C C . LEU A 1 436 ? -2.181 8.615 -2.961 1.00 92.25 436 LEU A C 1
ATOM 3309 O O . LEU A 1 436 ? -1.209 9.328 -3.197 1.00 92.25 436 LEU A O 1
ATOM 3313 N N . ALA A 1 437 ? -2.131 7.280 -3.008 1.00 92.31 437 ALA A N 1
ATOM 3314 C CA . ALA A 1 437 ? -0.934 6.539 -3.404 1.00 92.31 437 ALA A CA 1
ATOM 3315 C C . ALA A 1 437 ? -0.541 6.832 -4.864 1.00 92.31 437 ALA A C 1
ATOM 3317 O O . ALA A 1 437 ? 0.618 7.132 -5.133 1.00 92.31 437 ALA A O 1
ATOM 3318 N N . TYR A 1 438 ? -1.513 6.849 -5.785 1.00 92.31 438 TYR A N 1
ATOM 3319 C CA . TYR A 1 438 ? -1.300 7.219 -7.188 1.00 92.31 438 TYR A CA 1
ATOM 3320 C C . TYR A 1 438 ? -0.764 8.649 -7.342 1.00 92.31 438 TYR A C 1
ATOM 3322 O O . TYR A 1 438 ? 0.153 8.881 -8.128 1.00 92.31 438 TYR A O 1
ATOM 3330 N N . ILE A 1 439 ? -1.333 9.609 -6.597 1.00 89.50 439 ILE A N 1
ATOM 3331 C CA . ILE A 1 439 ? -0.884 11.009 -6.614 1.00 89.50 439 ILE A CA 1
ATOM 3332 C C . ILE A 1 439 ? 0.538 11.112 -6.063 1.00 89.50 439 ILE A C 1
ATOM 3334 O O . ILE A 1 439 ? 1.371 11.770 -6.676 1.00 89.50 439 ILE A O 1
ATOM 3338 N N . ALA A 1 440 ? 0.829 10.466 -4.932 1.00 90.50 440 ALA A N 1
ATOM 3339 C CA . ALA A 1 440 ? 2.166 10.466 -4.347 1.00 90.50 440 ALA A CA 1
ATOM 3340 C C . ALA A 1 440 ? 3.210 9.880 -5.317 1.00 90.50 440 ALA A C 1
ATOM 3342 O O . ALA A 1 440 ? 4.256 10.485 -5.518 1.00 90.50 440 ALA A O 1
ATOM 3343 N N . ALA A 1 441 ? 2.888 8.790 -6.020 1.00 92.75 441 ALA A N 1
ATOM 3344 C CA . ALA A 1 441 ? 3.793 8.138 -6.970 1.00 92.75 441 ALA A CA 1
ATOM 3345 C C . ALA A 1 441 ? 4.142 8.976 -8.222 1.00 92.75 441 ALA A C 1
ATOM 3347 O O . ALA A 1 441 ? 4.977 8.556 -9.014 1.00 92.75 441 ALA A O 1
ATOM 3348 N N . GLN A 1 442 ? 3.547 10.160 -8.424 1.00 88.50 442 GLN A N 1
ATOM 3349 C CA . GLN A 1 442 ? 3.844 10.999 -9.594 1.00 88.50 442 GLN A CA 1
ATOM 3350 C C . GLN A 1 442 ? 5.223 11.668 -9.536 1.00 88.50 442 GLN A C 1
ATOM 3352 O O . GLN A 1 442 ? 5.843 11.870 -10.574 1.00 88.50 442 GLN A O 1
ATOM 3357 N N . ASN A 1 443 ? 5.655 12.116 -8.354 1.00 84.69 443 ASN A N 1
ATOM 3358 C CA . ASN A 1 443 ? 6.952 12.764 -8.124 1.00 84.69 443 ASN A CA 1
ATOM 3359 C C . ASN A 1 443 ? 7.175 13.018 -6.623 1.00 84.69 443 ASN A C 1
ATOM 3361 O O . ASN A 1 443 ? 6.243 12.987 -5.814 1.00 84.69 443 ASN A O 1
ATOM 3365 N N . LEU A 1 444 ? 8.409 13.378 -6.264 1.00 82.06 444 LEU A N 1
ATOM 3366 C CA . LEU A 1 444 ? 8.810 13.666 -4.886 1.00 82.06 444 LEU A CA 1
ATOM 3367 C C . LEU A 1 444 ? 7.962 14.756 -4.202 1.00 82.06 444 LEU A C 1
ATOM 3369 O O . LEU A 1 444 ? 7.608 14.620 -3.030 1.00 82.06 444 LEU A O 1
ATOM 3373 N N . TRP A 1 445 ? 7.602 15.829 -4.911 1.00 83.31 445 TRP A N 1
ATOM 3374 C CA . TRP A 1 445 ? 6.799 16.915 -4.337 1.00 83.31 445 TRP A CA 1
ATOM 3375 C C . TRP A 1 445 ? 5.384 16.456 -3.989 1.00 83.31 445 TRP A C 1
ATOM 3377 O O . TRP A 1 445 ? 4.860 16.814 -2.932 1.00 83.31 445 TRP A O 1
ATOM 3387 N N . CYS A 1 446 ? 4.778 15.635 -4.849 1.00 85.06 446 CYS A N 1
ATOM 3388 C CA . CYS A 1 446 ? 3.485 15.019 -4.591 1.00 85.06 446 CYS A CA 1
ATOM 3389 C C . CYS A 1 446 ? 3.545 14.088 -3.377 1.00 85.06 446 CYS A C 1
ATOM 3391 O O . CYS A 1 446 ? 2.674 14.187 -2.514 1.00 85.06 446 CYS A O 1
ATOM 3393 N N . THR A 1 447 ? 4.588 13.263 -3.255 1.00 83.19 447 THR A N 1
ATOM 3394 C CA . THR A 1 447 ? 4.844 12.438 -2.064 1.00 83.19 447 THR A CA 1
ATOM 3395 C C . THR A 1 447 ? 4.873 13.284 -0.795 1.00 83.19 447 THR A C 1
ATOM 3397 O O . THR A 1 447 ? 4.062 13.069 0.109 1.00 83.19 447 THR A O 1
ATOM 3400 N N . LEU A 1 448 ? 5.733 14.305 -0.733 1.00 82.00 448 LEU A N 1
ATOM 3401 C CA . LEU A 1 448 ? 5.849 15.172 0.444 1.00 82.00 448 LEU A CA 1
ATOM 3402 C C . LEU A 1 448 ? 4.517 15.851 0.794 1.00 82.00 448 LEU A C 1
ATOM 3404 O O . LEU A 1 448 ? 4.109 15.866 1.957 1.00 82.00 448 LEU A O 1
ATOM 3408 N N . LEU A 1 449 ? 3.804 16.372 -0.208 1.00 83.06 449 LEU A N 1
ATOM 3409 C CA . LEU A 1 449 ? 2.523 17.044 -0.006 1.00 83.06 449 LEU A CA 1
ATOM 3410 C C . LEU A 1 449 ? 1.446 16.084 0.509 1.00 83.06 449 LEU A C 1
ATOM 3412 O O . LEU A 1 449 ? 0.720 16.428 1.446 1.00 83.06 449 LEU A O 1
ATOM 3416 N N . VAL A 1 450 ? 1.344 14.882 -0.063 1.00 88.88 450 VAL A N 1
ATOM 3417 C CA . VAL A 1 450 ? 0.381 13.859 0.364 1.00 88.88 450 VAL A CA 1
ATOM 3418 C C . VAL A 1 450 ? 0.678 13.417 1.794 1.00 88.88 450 VAL A C 1
ATOM 3420 O O . VAL A 1 450 ? -0.224 13.460 2.628 1.00 88.88 450 VAL A O 1
ATOM 3423 N N . PHE A 1 451 ? 1.928 13.075 2.123 1.00 85.38 451 PHE A N 1
ATOM 3424 C CA . PHE A 1 451 ? 2.285 12.632 3.472 1.00 85.38 451 PHE A CA 1
ATOM 3425 C C . PHE A 1 451 ? 2.114 13.738 4.518 1.00 85.38 451 PHE A C 1
ATOM 3427 O O . PHE A 1 451 ? 1.576 13.471 5.587 1.00 85.38 451 PHE A O 1
ATOM 3434 N N . VAL A 1 452 ? 2.467 14.994 4.243 1.00 81.75 452 VAL A N 1
ATOM 3435 C CA . VAL A 1 452 ? 2.243 16.078 5.219 1.00 81.75 452 VAL A CA 1
ATOM 3436 C C . VAL A 1 452 ? 0.749 16.362 5.399 1.00 81.75 452 VAL A C 1
ATOM 3438 O O . VAL A 1 452 ? 0.254 16.439 6.528 1.00 81.75 452 VAL A O 1
ATOM 3441 N N . SER A 1 453 ? 0.002 16.483 4.298 1.00 84.62 453 SER A N 1
ATOM 3442 C CA . SER A 1 453 ? -1.423 16.819 4.358 1.00 84.62 453 SER A CA 1
ATOM 3443 C C . SER A 1 453 ? -2.260 15.707 4.992 1.00 84.62 453 SER A C 1
ATOM 3445 O O . SER A 1 453 ? -3.137 16.012 5.803 1.00 84.62 453 SER A O 1
ATOM 3447 N N . ILE A 1 454 ? -1.969 14.428 4.720 1.00 87.00 454 ILE A N 1
ATOM 3448 C CA . ILE A 1 454 ? -2.786 13.319 5.227 1.00 87.00 454 ILE A CA 1
ATOM 3449 C C . ILE A 1 454 ? -2.740 13.203 6.752 1.00 87.00 454 ILE A C 1
ATOM 3451 O O . ILE A 1 454 ? -3.766 12.919 7.365 1.00 87.00 454 ILE A O 1
ATOM 3455 N N . HIS A 1 455 ? -1.607 13.502 7.393 1.00 81.94 455 HIS A N 1
ATOM 3456 C CA . HIS A 1 455 ? -1.501 13.483 8.857 1.00 81.94 455 HIS A CA 1
ATOM 3457 C C . HIS A 1 455 ? -2.336 14.590 9.496 1.00 81.94 455 HIS A C 1
ATOM 3459 O O . HIS A 1 455 ? -3.072 14.342 10.454 1.00 81.94 455 HIS A O 1
ATOM 3465 N N . ILE A 1 456 ? -2.275 15.798 8.927 1.00 81.19 456 ILE A N 1
ATOM 3466 C CA . ILE A 1 456 ? -3.081 16.939 9.372 1.00 81.19 456 ILE A CA 1
ATOM 3467 C C . ILE A 1 456 ? -4.569 16.623 9.184 1.00 81.19 456 ILE A C 1
ATOM 3469 O O . ILE A 1 456 ? -5.370 16.826 10.101 1.00 81.19 456 ILE A O 1
ATOM 3473 N N . CYS A 1 457 ? -4.937 16.073 8.025 1.00 82.94 457 CYS A N 1
ATOM 3474 C CA . CYS A 1 457 ? -6.302 15.667 7.722 1.00 82.94 457 CYS A CA 1
ATOM 3475 C C . CYS A 1 457 ? -6.791 14.577 8.679 1.00 82.94 457 CYS A C 1
ATOM 3477 O O . CYS A 1 457 ? -7.842 14.761 9.281 1.00 82.94 457 CYS A O 1
ATOM 3479 N N . ILE A 1 458 ? -6.048 13.486 8.889 1.00 85.12 458 ILE A N 1
ATOM 3480 C CA . ILE A 1 458 ? -6.439 12.402 9.806 1.00 85.12 458 ILE A CA 1
ATOM 3481 C C . ILE A 1 458 ? -6.578 12.922 11.238 1.00 85.12 458 ILE A C 1
ATOM 3483 O O . ILE A 1 458 ? -7.566 12.604 11.900 1.00 85.12 458 ILE A O 1
ATOM 3487 N N . PHE A 1 459 ? -5.655 13.761 11.715 1.00 82.44 459 PHE A N 1
ATOM 3488 C CA . PHE A 1 459 ? -5.757 14.367 13.043 1.00 82.44 459 PHE A CA 1
ATOM 3489 C C . PHE A 1 459 ? -7.017 15.232 13.176 1.00 82.44 459 PHE A C 1
ATOM 3491 O O . PHE A 1 459 ? -7.762 15.131 14.155 1.00 82.44 459 PHE A O 1
ATOM 3498 N N . TYR A 1 460 ? -7.303 16.066 12.178 1.00 79.38 460 TYR A N 1
ATOM 3499 C CA . TYR A 1 460 ? -8.501 16.899 12.162 1.00 79.38 460 TYR A CA 1
ATOM 3500 C C . TYR A 1 460 ? -9.787 16.059 12.099 1.00 79.38 460 TYR A C 1
ATOM 3502 O O . TYR A 1 460 ? -10.719 16.275 12.879 1.00 79.38 460 TYR A O 1
ATOM 3510 N N . MET A 1 461 ? -9.807 15.053 11.223 1.00 82.25 461 MET A N 1
ATOM 3511 C CA . MET A 1 461 ? -10.902 14.098 11.066 1.00 82.25 461 MET A CA 1
ATOM 3512 C C . MET A 1 461 ? -11.163 13.327 12.358 1.00 82.25 461 MET A C 1
ATOM 3514 O O . MET A 1 461 ? -12.315 13.216 12.764 1.00 82.25 461 MET A O 1
ATOM 3518 N N . TYR A 1 462 ? -10.117 12.869 13.049 1.00 83.94 462 TYR A N 1
ATOM 3519 C CA . TYR A 1 462 ? -10.219 12.223 14.357 1.00 83.94 462 TYR A CA 1
ATOM 3520 C C . TYR A 1 462 ? -10.925 13.121 15.374 1.00 83.94 462 TYR A C 1
ATOM 3522 O O . TYR A 1 462 ? -11.902 12.701 15.991 1.00 83.94 462 TYR A O 1
ATOM 3530 N N . ASN A 1 463 ? -10.505 14.381 15.500 1.00 80.38 463 ASN A N 1
ATOM 3531 C CA . ASN A 1 463 ? -11.118 15.314 16.446 1.00 80.38 463 ASN A CA 1
ATOM 3532 C C . ASN A 1 463 ? -12.599 15.591 16.131 1.00 80.38 463 ASN A C 1
ATOM 3534 O O . ASN A 1 463 ? -13.428 15.641 17.042 1.00 80.38 463 ASN A O 1
ATOM 3538 N N . ILE A 1 464 ? -12.955 15.746 14.851 1.00 77.44 464 ILE A N 1
ATOM 3539 C CA . ILE A 1 464 ? -14.351 15.946 14.443 1.00 77.44 464 ILE A CA 1
ATOM 3540 C C . ILE A 1 464 ? -15.178 14.690 14.676 1.00 77.44 464 ILE A C 1
ATOM 3542 O O . ILE A 1 464 ? -16.251 14.768 15.272 1.00 77.44 464 ILE A O 1
ATOM 3546 N N . PHE A 1 465 ? -14.714 13.540 14.198 1.00 78.81 465 PHE A N 1
ATOM 3547 C CA . PHE A 1 465 ? -15.473 12.298 14.272 1.00 78.81 465 PHE A CA 1
ATOM 3548 C C . PHE A 1 465 ? -15.682 11.878 15.719 1.00 78.81 465 PHE A C 1
ATOM 3550 O O . PHE A 1 465 ? -16.805 11.578 16.105 1.00 78.81 465 PHE A O 1
ATOM 3557 N N . MET A 1 466 ? -14.675 12.016 16.576 1.00 77.50 466 MET A N 1
ATOM 3558 C CA . MET A 1 466 ? -14.842 11.740 18.002 1.00 77.50 466 MET A CA 1
ATOM 3559 C C . MET A 1 466 ? -15.827 12.689 18.696 1.00 77.50 466 MET A C 1
ATOM 3561 O O . MET A 1 466 ? -16.422 12.316 19.707 1.00 77.50 466 MET A O 1
ATOM 3565 N N . LYS A 1 467 ? -16.032 13.899 18.160 1.00 73.38 467 LYS A N 1
ATOM 3566 C CA . LYS A 1 467 ? -16.986 14.874 18.700 1.00 73.38 467 LYS A CA 1
ATOM 3567 C C . LYS A 1 467 ? -18.409 14.692 18.165 1.00 73.38 467 LYS A C 1
ATOM 3569 O O . LYS A 1 467 ? -19.355 14.866 18.926 1.00 73.38 467 LYS A O 1
ATOM 3574 N N . PHE A 1 468 ? -18.565 14.384 16.878 1.00 73.88 468 PHE A N 1
ATOM 3575 C CA . PHE A 1 468 ? -19.861 14.419 16.187 1.00 73.88 468 PHE A CA 1
ATOM 3576 C C . PHE A 1 468 ? -20.341 13.058 15.668 1.00 73.88 468 PHE A C 1
ATOM 3578 O O . PHE A 1 468 ? -21.540 12.878 15.487 1.00 73.88 468 PHE A O 1
ATOM 3585 N N . LEU A 1 469 ? -19.435 12.107 15.432 1.00 74.12 469 LEU A N 1
ATOM 3586 C CA . LEU A 1 469 ? -19.708 10.777 14.871 1.00 74.12 469 LEU A CA 1
ATOM 3587 C C . LEU A 1 469 ? -18.950 9.682 15.645 1.00 74.12 469 LEU A C 1
ATOM 3589 O O . LEU A 1 469 ? -18.107 8.984 15.081 1.00 74.12 469 LEU A O 1
ATOM 3593 N N . PRO A 1 470 ? -19.238 9.503 16.946 1.00 71.69 470 PRO A N 1
ATOM 3594 C CA . PRO A 1 470 ? -18.436 8.655 17.830 1.00 71.69 470 PRO A CA 1
ATOM 3595 C C . PRO A 1 470 ? -18.459 7.158 17.477 1.00 71.69 470 PRO A C 1
ATOM 3597 O O . PRO A 1 470 ? -17.662 6.412 18.029 1.00 71.69 470 PRO A O 1
ATOM 3600 N N . ARG A 1 471 ? -19.362 6.711 16.590 1.00 79.88 471 ARG A N 1
ATOM 3601 C CA . ARG A 1 471 ? -19.523 5.310 16.146 1.00 79.88 471 ARG A CA 1
ATOM 3602 C C . ARG A 1 471 ? -19.160 5.085 14.668 1.00 79.88 471 ARG A C 1
ATOM 3604 O O . ARG A 1 471 ? -19.710 4.196 14.026 1.00 79.88 471 ARG A O 1
ATOM 3611 N N . THR A 1 472 ? -18.298 5.923 14.097 1.00 83.06 472 THR A N 1
ATOM 3612 C CA . THR A 1 472 ? -17.838 5.745 12.709 1.00 83.06 472 THR A CA 1
ATOM 3613 C C . THR A 1 472 ? -16.938 4.519 12.551 1.00 83.06 472 THR A C 1
ATOM 3615 O O . THR A 1 472 ? -16.127 4.221 13.427 1.00 83.06 472 THR A O 1
ATOM 3618 N N . LYS A 1 473 ? -17.033 3.851 11.396 1.00 85.62 473 LYS A N 1
ATOM 3619 C CA . LYS A 1 473 ? -16.141 2.743 11.010 1.00 85.62 473 LYS A CA 1
ATOM 3620 C C . LYS A 1 473 ? -14.952 3.191 10.162 1.00 85.62 473 LYS A C 1
ATOM 3622 O O . LYS A 1 473 ? -14.109 2.366 9.821 1.00 85.62 473 LYS A O 1
ATOM 3627 N N . PHE A 1 474 ? -14.863 4.484 9.846 1.00 87.69 474 PHE A N 1
ATOM 3628 C CA . PHE A 1 474 ? -13.856 5.051 8.952 1.00 87.69 474 PHE A CA 1
ATOM 3629 C C . PHE A 1 474 ? -12.423 4.632 9.312 1.00 87.69 474 PHE A C 1
ATOM 3631 O O . PHE A 1 474 ? -11.690 4.177 8.443 1.00 87.69 474 PHE A O 1
ATOM 3638 N N . PHE A 1 475 ? -12.028 4.730 10.587 1.00 91.81 475 PHE A N 1
ATOM 3639 C CA . PHE A 1 475 ? -10.659 4.420 11.021 1.00 91.81 475 PHE A CA 1
ATOM 3640 C C . PHE A 1 475 ? -10.324 2.930 10.909 1.00 91.81 475 PHE A C 1
ATOM 3642 O O . PHE A 1 475 ? -9.254 2.587 10.418 1.00 91.81 475 PHE A O 1
ATOM 3649 N N . LEU A 1 476 ? -11.250 2.043 11.285 1.00 91.94 476 LEU A N 1
ATOM 3650 C CA . LEU A 1 476 ? -11.079 0.603 11.081 1.00 91.94 476 LEU A CA 1
ATOM 3651 C C . LEU A 1 476 ? -10.948 0.270 9.587 1.00 91.94 476 LEU A C 1
ATOM 3653 O O . LEU A 1 476 ? -10.065 -0.490 9.200 1.00 91.94 476 LEU A O 1
ATOM 3657 N N . MET A 1 477 ? -11.804 0.853 8.743 1.00 90.94 477 MET A N 1
ATOM 3658 C CA . MET A 1 477 ? -11.764 0.623 7.294 1.00 90.94 477 MET A CA 1
ATOM 3659 C C . MET A 1 477 ? -10.496 1.186 6.655 1.00 90.94 477 MET A C 1
ATOM 3661 O O . MET A 1 477 ? -9.940 0.548 5.765 1.00 90.94 477 MET A O 1
ATOM 3665 N N . TRP A 1 478 ? -10.002 2.325 7.143 1.00 93.88 478 TRP A N 1
ATOM 3666 C CA . TRP A 1 478 ? -8.705 2.874 6.762 1.00 93.88 478 TRP A CA 1
ATOM 3667 C C . TRP A 1 478 ? -7.575 1.897 7.087 1.00 93.88 478 TRP A C 1
ATOM 3669 O O . TRP A 1 478 ? -6.775 1.589 6.214 1.00 93.88 478 TRP A O 1
ATOM 3679 N N . THR A 1 479 ? -7.536 1.337 8.303 1.00 93.88 479 THR A N 1
ATOM 3680 C CA . THR A 1 479 ? -6.529 0.329 8.676 1.00 93.88 479 THR A CA 1
ATOM 3681 C C . THR A 1 479 ? -6.596 -0.912 7.787 1.00 93.88 479 THR A C 1
ATOM 3683 O O . THR A 1 479 ? -5.567 -1.347 7.279 1.00 93.88 479 THR A O 1
ATOM 3686 N N . LEU A 1 480 ? -7.786 -1.482 7.574 1.00 93.69 480 LEU A N 1
ATOM 3687 C CA . LEU A 1 480 ? -7.939 -2.690 6.755 1.00 93.69 480 LEU A CA 1
ATOM 3688 C C . LEU A 1 480 ? -7.539 -2.444 5.296 1.00 93.69 480 LEU A C 1
ATOM 3690 O O . LEU A 1 480 ? -6.814 -3.244 4.710 1.00 93.69 480 LEU A O 1
ATOM 3694 N N . THR A 1 481 ? -7.963 -1.315 4.732 1.00 92.88 481 THR A N 1
ATOM 3695 C CA . THR A 1 481 ? -7.636 -0.939 3.354 1.00 92.88 481 THR A CA 1
ATOM 3696 C C . THR A 1 481 ? -6.141 -0.639 3.202 1.00 92.88 481 THR A C 1
ATOM 3698 O O . THR A 1 481 ? -5.556 -1.071 2.214 1.00 92.88 481 THR A O 1
ATOM 3701 N N . SER A 1 482 ? -5.488 0.002 4.185 1.00 96.06 482 SER A N 1
ATOM 3702 C CA . SER A 1 482 ? -4.024 0.171 4.198 1.00 96.06 482 SER A CA 1
ATOM 3703 C C . SER A 1 482 ? -3.298 -1.167 4.093 1.00 96.06 482 SER A C 1
ATOM 3705 O O . SER A 1 482 ? -2.384 -1.292 3.288 1.00 96.06 482 SER A O 1
ATOM 3707 N N . ILE A 1 483 ? -3.696 -2.159 4.897 1.00 95.62 483 ILE A N 1
ATOM 3708 C CA . ILE A 1 483 ? -3.045 -3.477 4.922 1.00 95.62 483 ILE A CA 1
ATOM 3709 C C . ILE A 1 483 ? -3.205 -4.165 3.565 1.00 95.62 483 ILE A C 1
ATOM 3711 O O . ILE A 1 483 ? -2.223 -4.633 3.000 1.00 95.62 483 ILE A O 1
ATOM 3715 N N . VAL A 1 484 ? -4.422 -4.179 3.015 1.00 94.38 484 VAL A N 1
ATOM 3716 C CA . VAL A 1 484 ? -4.691 -4.775 1.699 1.00 94.38 484 VAL A CA 1
ATOM 3717 C C . VAL A 1 484 ? -3.894 -4.076 0.600 1.00 94.38 484 VAL A C 1
ATOM 3719 O O . VAL A 1 484 ? -3.273 -4.755 -0.213 1.00 94.38 484 VAL A O 1
ATOM 3722 N N . LEU A 1 485 ? -3.881 -2.741 0.580 1.00 94.62 485 LEU A N 1
ATOM 3723 C CA . LEU A 1 485 ? -3.148 -1.960 -0.416 1.00 94.62 485 LEU A CA 1
ATOM 3724 C C . LEU A 1 485 ? -1.644 -2.249 -0.351 1.00 94.62 485 LEU A C 1
ATOM 3726 O O . LEU A 1 485 ? -1.051 -2.565 -1.376 1.00 94.62 485 LEU A O 1
ATOM 3730 N N . LEU A 1 486 ? -1.050 -2.194 0.845 1.00 96.81 486 LEU A N 1
ATOM 3731 C CA . LEU A 1 486 ? 0.378 -2.447 1.053 1.00 96.81 486 LEU A CA 1
ATOM 3732 C C . LEU A 1 486 ? 0.772 -3.867 0.634 1.00 96.81 486 LEU A C 1
ATOM 3734 O O . LEU A 1 486 ? 1.735 -4.031 -0.108 1.00 96.81 486 LEU A O 1
ATOM 3738 N N . MET A 1 487 ? -0.006 -4.877 1.035 1.00 94.50 487 MET A N 1
ATOM 3739 C CA . MET A 1 487 ? 0.250 -6.264 0.634 1.00 94.50 487 MET A CA 1
ATOM 3740 C C . MET A 1 487 ? 0.080 -6.473 -0.872 1.00 94.50 487 MET A C 1
ATOM 3742 O O . MET A 1 487 ? 0.855 -7.200 -1.478 1.00 94.50 487 MET A O 1
ATOM 3746 N N . THR A 1 488 ? -0.903 -5.816 -1.491 1.00 91.75 488 THR A N 1
ATOM 3747 C CA . THR A 1 488 ? -1.127 -5.906 -2.941 1.00 91.75 488 THR A CA 1
ATOM 3748 C C . THR A 1 488 ? 0.032 -5.285 -3.712 1.00 91.75 488 THR A C 1
ATOM 3750 O O . THR A 1 488 ? 0.518 -5.884 -4.666 1.00 91.75 488 THR A O 1
ATOM 3753 N N . VAL A 1 489 ? 0.497 -4.099 -3.302 1.00 93.31 489 VAL A N 1
ATOM 3754 C CA . VAL A 1 489 ? 1.648 -3.452 -3.943 1.00 93.31 489 VAL A CA 1
ATOM 3755 C C . VAL A 1 489 ? 2.900 -4.310 -3.775 1.00 93.31 489 VAL A C 1
ATOM 3757 O O . VAL A 1 489 ? 3.592 -4.531 -4.766 1.00 93.31 489 VAL A O 1
ATOM 3760 N N . PHE A 1 490 ? 3.144 -4.840 -2.573 1.00 94.12 490 PHE A N 1
ATOM 3761 C CA . PHE A 1 490 ? 4.290 -5.702 -2.286 1.00 94.12 490 PHE A CA 1
ATOM 3762 C C . PHE A 1 490 ? 4.290 -6.973 -3.152 1.00 94.12 490 PHE A C 1
ATOM 3764 O O . PHE A 1 490 ? 5.239 -7.217 -3.888 1.00 94.12 490 PHE A O 1
ATOM 3771 N N . GLU A 1 491 ? 3.201 -7.742 -3.153 1.00 93.06 491 GLU A N 1
ATOM 3772 C CA . GLU A 1 491 ? 3.127 -9.011 -3.896 1.00 93.06 491 GLU A CA 1
ATOM 3773 C C . GLU A 1 491 ? 3.135 -8.828 -5.422 1.00 93.06 491 GLU A C 1
ATOM 3775 O O . GLU A 1 491 ? 3.682 -9.660 -6.139 1.00 93.06 491 GLU A O 1
ATOM 3780 N N . ILE A 1 492 ? 2.532 -7.752 -5.944 1.00 87.81 492 ILE A N 1
ATOM 3781 C CA . ILE A 1 492 ? 2.425 -7.540 -7.399 1.00 87.81 492 ILE A CA 1
ATOM 3782 C C . ILE A 1 492 ? 3.655 -6.842 -7.980 1.00 87.81 492 ILE A C 1
ATOM 3784 O O . ILE A 1 492 ? 3.986 -7.090 -9.134 1.00 87.81 492 ILE A O 1
ATOM 3788 N N . ASN A 1 493 ? 4.307 -5.955 -7.226 1.00 87.69 493 ASN A N 1
ATOM 3789 C CA . ASN A 1 493 ? 5.377 -5.112 -7.767 1.00 87.69 493 ASN A CA 1
ATOM 3790 C C . ASN A 1 493 ? 6.742 -5.416 -7.143 1.00 87.69 493 ASN A C 1
ATOM 3792 O O . ASN A 1 493 ? 7.729 -5.363 -7.860 1.00 87.69 493 ASN A O 1
ATOM 3796 N N . VAL A 1 494 ? 6.817 -5.748 -5.848 1.00 89.44 494 VAL A N 1
ATOM 3797 C CA . VAL A 1 494 ? 8.101 -5.979 -5.157 1.00 89.44 494 VAL A CA 1
ATOM 3798 C C . VAL A 1 494 ? 8.575 -7.420 -5.339 1.00 89.44 494 VAL A C 1
ATOM 3800 O O . VAL A 1 494 ? 9.699 -7.652 -5.767 1.00 89.44 494 VAL A O 1
ATOM 3803 N N . VAL A 1 495 ? 7.708 -8.402 -5.079 1.00 87.94 495 VAL A N 1
ATOM 3804 C CA . VAL A 1 495 ? 8.065 -9.830 -5.178 1.00 87.94 495 VAL A CA 1
ATOM 3805 C C . VAL A 1 495 ? 8.547 -10.236 -6.587 1.00 87.94 495 VAL A C 1
ATOM 3807 O O . VAL A 1 495 ? 9.516 -10.991 -6.673 1.00 87.94 495 VAL A O 1
ATOM 3810 N N . PRO A 1 496 ? 7.968 -9.742 -7.705 1.00 84.69 496 PRO A N 1
ATOM 3811 C CA . PRO A 1 496 ? 8.438 -10.108 -9.045 1.00 84.69 496 PRO A CA 1
ATOM 3812 C C . PRO A 1 496 ? 9.790 -9.515 -9.462 1.00 84.69 496 PRO A C 1
ATOM 3814 O O . PRO A 1 496 ? 10.326 -9.952 -10.478 1.00 84.69 496 PRO A O 1
ATOM 3817 N N . LEU A 1 497 ? 10.359 -8.561 -8.712 1.00 76.75 497 LEU A N 1
ATOM 3818 C CA . LEU A 1 497 ? 11.652 -7.937 -9.034 1.00 76.75 497 LEU A CA 1
ATOM 3819 C C . LEU A 1 497 ? 12.864 -8.874 -8.814 1.00 76.75 497 LEU A C 1
ATOM 3821 O O . LEU A 1 497 ? 13.994 -8.448 -9.002 1.00 76.75 497 LEU A O 1
ATOM 3825 N N . MET A 1 498 ? 12.647 -10.161 -8.493 1.00 61.41 498 MET A N 1
ATOM 3826 C CA . MET A 1 498 ? 13.659 -11.239 -8.393 1.00 61.41 498 MET A CA 1
ATOM 3827 C C . MET A 1 498 ? 14.743 -11.054 -7.314 1.00 61.41 498 MET A C 1
ATOM 3829 O O . MET A 1 498 ? 15.674 -11.851 -7.244 1.00 61.41 498 MET A O 1
ATOM 3833 N N . GLU A 1 499 ? 14.594 -10.069 -6.432 1.00 72.44 499 GLU A N 1
ATOM 3834 C CA . GLU A 1 499 ? 15.535 -9.803 -5.335 1.00 72.44 499 GLU A CA 1
ATOM 3835 C C . GLU A 1 499 ? 15.062 -10.328 -3.969 1.00 72.44 499 GLU A C 1
ATOM 3837 O O . GLU A 1 499 ? 15.875 -10.508 -3.068 1.00 72.44 499 GLU A O 1
ATOM 3842 N N . ILE A 1 500 ? 13.764 -10.619 -3.810 1.00 82.12 500 ILE A N 1
ATOM 3843 C CA . ILE A 1 500 ? 13.191 -11.113 -2.548 1.00 82.12 500 ILE A CA 1
ATOM 3844 C C . ILE A 1 500 ? 13.170 -12.640 -2.525 1.00 82.12 500 ILE A C 1
ATOM 3846 O O . ILE A 1 500 ? 12.536 -13.278 -3.374 1.00 82.12 500 ILE A O 1
ATOM 3850 N N . LEU A 1 501 ? 13.789 -13.244 -1.509 1.00 83.62 501 LEU A N 1
ATOM 3851 C CA . LEU A 1 501 ? 13.738 -14.691 -1.322 1.00 83.62 501 LEU A CA 1
ATOM 3852 C C . LEU A 1 501 ? 12.325 -15.126 -0.878 1.00 83.62 501 LEU A C 1
ATOM 3854 O O . LEU A 1 501 ? 11.678 -14.446 -0.074 1.00 83.62 501 LEU A O 1
ATOM 3858 N N . PRO A 1 502 ? 11.838 -16.312 -1.298 1.00 86.06 502 PRO A N 1
ATOM 3859 C CA . PRO A 1 502 ? 10.548 -16.838 -0.840 1.00 86.06 502 PRO A CA 1
ATOM 3860 C C . PRO A 1 502 ? 10.442 -16.957 0.687 1.00 86.06 502 PRO A C 1
ATOM 3862 O O . PRO A 1 502 ? 9.358 -16.811 1.249 1.00 86.06 502 PRO A O 1
ATOM 3865 N N . GLU A 1 503 ? 11.567 -17.212 1.356 1.00 86.56 503 GLU A N 1
ATOM 3866 C CA . GLU A 1 503 ? 11.664 -17.286 2.815 1.00 86.56 503 GLU A CA 1
ATOM 3867 C C . GLU A 1 503 ? 11.423 -15.921 3.471 1.00 86.56 503 GLU A C 1
ATOM 3869 O O . GLU A 1 503 ? 10.686 -15.834 4.453 1.00 86.56 503 GLU A O 1
ATOM 3874 N N . GLU A 1 504 ? 11.968 -14.848 2.896 1.00 88.75 504 GLU A N 1
ATOM 3875 C CA . GLU A 1 504 ? 11.775 -13.475 3.373 1.00 88.75 504 GLU A CA 1
ATOM 3876 C C . GLU A 1 504 ? 10.321 -13.037 3.204 1.00 88.75 504 GLU A C 1
ATOM 3878 O O . GLU A 1 504 ? 9.706 -12.526 4.146 1.00 88.75 504 GLU A O 1
ATOM 3883 N N . ASN A 1 505 ? 9.722 -13.327 2.041 1.00 90.38 505 ASN A N 1
ATOM 3884 C CA . ASN A 1 505 ? 8.298 -13.077 1.840 1.00 90.38 505 ASN A CA 1
ATOM 3885 C C . ASN A 1 505 ? 7.452 -13.878 2.847 1.00 90.38 505 ASN A C 1
ATOM 3887 O O . ASN A 1 505 ? 6.578 -13.333 3.521 1.00 90.38 505 ASN A O 1
ATOM 3891 N N . PHE A 1 506 ? 7.753 -15.165 3.037 1.00 90.31 506 PHE A N 1
ATOM 3892 C CA . PHE A 1 506 ? 7.041 -16.000 4.003 1.00 90.31 506 PHE A CA 1
ATOM 3893 C C . PHE A 1 506 ? 7.106 -15.432 5.430 1.00 90.31 506 PHE A C 1
ATOM 3895 O O . PHE A 1 506 ? 6.080 -15.376 6.114 1.00 90.31 506 PHE A O 1
ATOM 3902 N N . VAL A 1 507 ? 8.274 -14.958 5.873 1.00 92.50 507 VAL A N 1
ATOM 3903 C CA . VAL A 1 507 ? 8.442 -14.308 7.184 1.00 92.50 507 VAL A CA 1
ATOM 3904 C C . VAL A 1 507 ? 7.565 -13.058 7.300 1.00 92.50 507 VAL A C 1
ATOM 3906 O O . VAL A 1 507 ? 6.877 -12.887 8.313 1.00 92.50 507 VAL A O 1
ATOM 3909 N N . LEU A 1 508 ? 7.521 -12.213 6.264 1.00 93.69 508 LEU A N 1
ATOM 3910 C CA . LEU A 1 508 ? 6.653 -11.034 6.242 1.00 93.69 508 LEU A CA 1
ATOM 3911 C C . LEU A 1 508 ? 5.172 -11.425 6.368 1.00 93.69 508 LEU A C 1
ATOM 3913 O O . LEU A 1 508 ? 4.462 -10.879 7.219 1.00 93.69 508 LEU A O 1
ATOM 3917 N N . ILE A 1 509 ? 4.715 -12.409 5.588 1.00 93.25 509 ILE A N 1
ATOM 3918 C CA . ILE A 1 509 ? 3.337 -12.917 5.647 1.00 93.25 509 ILE A CA 1
ATOM 3919 C C . ILE A 1 509 ? 3.000 -13.448 7.041 1.00 93.25 509 ILE A C 1
ATOM 3921 O O . ILE A 1 509 ? 1.930 -13.139 7.574 1.00 93.25 509 ILE A O 1
ATOM 3925 N N . VAL A 1 510 ? 3.906 -14.196 7.674 1.00 92.75 510 VAL A N 1
ATOM 3926 C CA . VAL A 1 510 ? 3.712 -14.696 9.041 1.00 92.75 510 VAL A CA 1
ATOM 3927 C C . VAL A 1 510 ? 3.540 -13.543 10.029 1.00 92.75 510 VAL A C 1
ATOM 3929 O O . VAL A 1 510 ? 2.616 -13.589 10.847 1.00 92.75 510 VAL A O 1
ATOM 3932 N N . PHE A 1 511 ? 4.358 -12.489 9.948 1.00 95.00 511 PHE A N 1
ATOM 3933 C CA . PHE A 1 511 ? 4.197 -11.323 10.820 1.00 95.00 511 PHE A CA 1
ATOM 3934 C C . PHE A 1 511 ? 2.861 -10.607 10.602 1.00 95.00 511 PHE A C 1
ATOM 3936 O O . PHE A 1 511 ? 2.173 -10.301 11.580 1.00 95.00 511 PHE A O 1
ATOM 3943 N N . VAL A 1 512 ? 2.455 -10.392 9.347 1.00 95.12 512 VAL A N 1
ATOM 3944 C CA . VAL A 1 512 ? 1.175 -9.748 9.008 1.00 95.12 512 VAL A CA 1
ATOM 3945 C C . VAL A 1 512 ? -0.006 -10.574 9.525 1.00 95.12 512 VAL A C 1
ATOM 3947 O O . VAL A 1 512 ? -0.889 -10.044 10.204 1.00 95.12 512 VAL A O 1
ATOM 3950 N N . VAL A 1 513 ? -0.010 -11.887 9.281 1.00 93.94 513 VAL A N 1
ATOM 3951 C CA . VAL A 1 513 ? -1.072 -12.793 9.744 1.00 93.94 513 VAL A CA 1
ATOM 3952 C C . VAL A 1 513 ? -1.115 -12.858 11.270 1.00 93.94 513 VAL A C 1
ATOM 3954 O O . VAL A 1 513 ? -2.198 -12.793 11.855 1.00 93.94 513 VAL A O 1
ATOM 3957 N N . ALA A 1 514 ? 0.036 -12.931 11.942 1.00 93.88 514 ALA A N 1
ATOM 3958 C CA . ALA A 1 514 ? 0.100 -12.932 13.401 1.00 93.88 514 ALA A CA 1
ATOM 3959 C C . ALA A 1 514 ? -0.418 -11.611 13.999 1.00 93.88 514 ALA A C 1
ATOM 3961 O O . ALA A 1 514 ? -1.180 -11.631 14.975 1.00 93.88 514 ALA A O 1
ATOM 3962 N N . ALA A 1 515 ? -0.068 -10.468 13.399 1.00 95.94 515 ALA A N 1
ATOM 3963 C CA . ALA A 1 515 ? -0.559 -9.152 13.803 1.00 95.94 515 ALA A CA 1
ATOM 3964 C C . ALA A 1 515 ? -2.086 -9.041 13.650 1.00 95.94 515 ALA A C 1
ATOM 3966 O O . ALA A 1 515 ? -2.765 -8.609 14.590 1.00 95.94 515 ALA A O 1
ATOM 3967 N N . LEU A 1 516 ? -2.633 -9.498 12.515 1.00 95.81 516 LEU A N 1
ATOM 3968 C CA . LEU A 1 516 ? -4.072 -9.542 12.236 1.00 95.81 516 LEU A CA 1
ATOM 3969 C C . LEU A 1 516 ? -4.817 -10.490 13.178 1.00 95.81 516 LEU A C 1
ATOM 3971 O O . LEU A 1 516 ? -5.871 -10.133 13.706 1.00 95.81 516 LEU A O 1
ATOM 3975 N N . ALA A 1 517 ? -4.267 -11.675 13.446 1.00 94.75 517 ALA A N 1
ATOM 3976 C CA . ALA A 1 517 ? -4.847 -12.630 14.384 1.00 94.75 517 ALA A CA 1
ATOM 3977 C C . ALA A 1 517 ? -4.914 -12.049 15.806 1.00 94.75 517 ALA A C 1
ATOM 3979 O O . ALA A 1 517 ? -5.919 -12.218 16.503 1.00 94.75 517 ALA A O 1
ATOM 3980 N N . CYS A 1 518 ? -3.875 -11.323 16.231 1.00 96.12 518 CYS A N 1
ATOM 3981 C CA . CYS A 1 518 ? -3.885 -10.604 17.501 1.00 96.12 518 CYS A CA 1
ATOM 3982 C C . CYS A 1 518 ? -4.932 -9.485 17.499 1.00 96.12 518 CYS A C 1
ATOM 3984 O O . CYS A 1 518 ? -5.750 -9.446 18.415 1.00 96.12 518 CYS A O 1
ATOM 3986 N N . ALA A 1 519 ? -4.976 -8.635 16.467 1.00 95.31 519 ALA A N 1
ATOM 3987 C CA . ALA A 1 519 ? -5.960 -7.554 16.342 1.00 95.31 519 ALA A CA 1
ATOM 3988 C C . ALA A 1 519 ? -7.407 -8.080 16.365 1.00 95.31 519 ALA A C 1
ATOM 3990 O O . ALA A 1 519 ? -8.260 -7.562 17.091 1.00 95.31 519 ALA A O 1
ATOM 3991 N N . TYR A 1 520 ? -7.674 -9.172 15.645 1.00 96.06 520 TYR A N 1
ATOM 3992 C CA . TYR A 1 520 ? -8.963 -9.858 15.667 1.00 96.06 520 TYR A CA 1
ATOM 3993 C C . TYR A 1 520 ? -9.313 -10.346 17.075 1.00 96.06 520 TYR A C 1
ATOM 3995 O O . TYR A 1 520 ? -10.410 -10.069 17.563 1.00 96.06 520 TYR A O 1
ATOM 4003 N N . LYS A 1 521 ? -8.373 -11.005 17.769 1.00 95.12 521 LYS A N 1
ATOM 4004 C CA . LYS A 1 521 ? -8.581 -11.455 19.155 1.00 95.12 521 LYS A CA 1
ATOM 4005 C C . LYS A 1 521 ? -8.783 -10.296 20.132 1.00 95.12 521 LYS A C 1
ATOM 4007 O O . LYS A 1 521 ? -9.530 -10.453 21.097 1.00 95.12 521 LYS A O 1
ATOM 4012 N N . VAL A 1 522 ? -8.158 -9.136 19.905 1.00 96.31 522 VAL A N 1
ATOM 4013 C CA . VAL A 1 522 ? -8.409 -7.930 20.714 1.00 96.31 522 VAL A CA 1
ATOM 4014 C C . VAL A 1 522 ? -9.873 -7.533 20.612 1.00 96.31 522 VAL A C 1
ATOM 4016 O O . VAL A 1 522 ? -10.533 -7.349 21.638 1.00 96.31 522 VAL A O 1
ATOM 4019 N N . ARG A 1 523 ? -10.394 -7.449 19.385 1.00 95.12 523 ARG A N 1
ATOM 4020 C CA . ARG A 1 523 ? -11.792 -7.100 19.128 1.00 95.12 523 ARG A CA 1
ATOM 4021 C C . ARG A 1 523 ? -12.750 -8.164 19.658 1.00 95.12 523 ARG A C 1
ATOM 4023 O O . ARG A 1 523 ? -13.704 -7.821 20.349 1.00 95.12 523 ARG A O 1
ATOM 4030 N N . SER A 1 524 ? -12.487 -9.443 19.390 1.00 94.75 524 SER A N 1
ATOM 4031 C CA . SER A 1 524 ? -13.379 -10.542 19.780 1.00 94.75 524 SER A CA 1
ATOM 4032 C C . SER A 1 524 ? -13.482 -10.713 21.299 1.00 94.75 524 SER A C 1
ATOM 4034 O O . SER A 1 524 ? -14.529 -11.112 21.798 1.00 94.75 524 SER A O 1
ATOM 4036 N N . ARG A 1 525 ? -12.420 -10.384 22.048 1.00 94.88 525 ARG A N 1
ATOM 4037 C CA . ARG A 1 525 ? -12.414 -10.410 23.521 1.00 94.88 525 ARG A CA 1
ATOM 4038 C C . ARG A 1 525 ? -12.887 -9.112 24.170 1.00 94.88 525 ARG A C 1
ATOM 4040 O O . ARG A 1 525 ? -13.070 -9.093 25.382 1.00 94.88 525 ARG A O 1
ATOM 4047 N N . ALA A 1 526 ? -13.109 -8.038 23.412 1.00 94.94 526 ALA A N 1
ATOM 4048 C CA . ALA A 1 526 ? -13.547 -6.763 23.979 1.00 94.94 526 ALA A CA 1
ATOM 4049 C C . ALA A 1 526 ? -14.855 -6.848 24.801 1.00 94.94 526 ALA A C 1
ATOM 4051 O O . ALA A 1 526 ? -14.896 -6.217 25.860 1.00 94.94 526 ALA A O 1
ATOM 4052 N N . PRO A 1 527 ? -15.882 -7.637 24.408 1.00 94.38 527 PRO A N 1
ATOM 4053 C CA . PRO A 1 527 ? -17.099 -7.797 25.206 1.00 94.38 527 PRO A CA 1
ATOM 4054 C C . PRO A 1 527 ? -16.871 -8.419 26.588 1.00 94.38 527 PRO A C 1
ATOM 4056 O O . PRO A 1 527 ? -17.632 -8.125 27.502 1.00 94.38 527 PRO A O 1
ATOM 4059 N N . LEU A 1 528 ? -15.811 -9.219 26.776 1.00 93.19 528 LEU A N 1
ATOM 4060 C CA . LEU A 1 528 ? -15.479 -9.809 28.083 1.00 93.19 528 LEU A CA 1
ATOM 4061 C C . LEU A 1 528 ? -15.111 -8.745 29.121 1.00 93.19 528 LEU A C 1
ATOM 4063 O O . LEU A 1 528 ? -15.244 -8.974 30.315 1.00 93.19 528 LEU A O 1
ATOM 4067 N N . ASN A 1 529 ? -14.681 -7.563 28.675 1.00 92.88 529 ASN A N 1
ATOM 4068 C CA . ASN A 1 529 ? -14.404 -6.441 29.566 1.00 92.88 529 ASN A CA 1
ATOM 4069 C C . ASN A 1 529 ? -15.681 -5.720 30.029 1.00 92.88 529 ASN A C 1
ATOM 4071 O O . ASN A 1 529 ? -15.591 -4.790 30.829 1.00 92.88 529 ASN A O 1
ATOM 4075 N N . HIS A 1 530 ? -16.859 -6.038 29.482 1.00 93.31 530 HIS A N 1
ATOM 4076 C CA . HIS A 1 530 ? -18.094 -5.351 29.844 1.00 93.31 530 HIS A CA 1
ATOM 4077 C C . HIS A 1 530 ? -18.625 -5.884 31.171 1.00 93.31 530 HIS A C 1
ATOM 4079 O O . HIS A 1 530 ? -18.901 -7.071 31.310 1.00 93.31 530 HIS A O 1
ATOM 4085 N N . VAL A 1 531 ? -18.844 -4.989 32.136 1.00 88.94 531 VAL A N 1
ATOM 4086 C CA . VAL A 1 531 ? -19.530 -5.359 33.378 1.00 88.94 531 VAL A CA 1
ATOM 4087 C C . VAL A 1 531 ? -20.970 -5.751 33.022 1.00 88.94 531 VAL A C 1
ATOM 4089 O O . VAL A 1 531 ? -21.674 -4.900 32.456 1.00 88.94 531 VAL A O 1
ATOM 4092 N N . PRO A 1 532 ? -21.436 -6.972 33.346 1.00 83.06 532 PRO A N 1
ATOM 4093 C CA . PRO A 1 532 ? -22.811 -7.389 33.084 1.00 83.06 532 PRO A CA 1
ATOM 4094 C C . PRO A 1 532 ? -23.822 -6.525 33.853 1.00 83.06 532 PRO A C 1
ATOM 4096 O O . PRO A 1 532 ? -23.473 -5.706 34.712 1.00 83.06 532 PRO A O 1
ATOM 4099 N N . TYR A 1 533 ? -25.094 -6.606 33.474 1.00 68.19 533 TYR A N 1
ATOM 4100 C CA . TYR A 1 533 ? -26.170 -6.000 34.253 1.00 68.19 533 TYR A CA 1
ATOM 4101 C C . TYR A 1 533 ? -26.505 -6.939 35.414 1.00 68.19 533 TYR A C 1
ATOM 4103 O O . TYR A 1 533 ? -26.857 -8.088 35.179 1.00 68.19 533 TYR A O 1
ATOM 4111 N N . THR A 1 534 ? -26.369 -6.461 36.647 1.00 62.47 534 THR A N 1
ATOM 4112 C CA . THR A 1 534 ? -26.862 -7.151 37.843 1.00 62.47 534 THR A CA 1
ATOM 4113 C C . THR A 1 534 ? -28.064 -6.376 38.361 1.00 62.47 534 THR A C 1
ATOM 4115 O O . THR A 1 534 ? -27.935 -5.183 38.659 1.00 62.47 534 THR A O 1
ATOM 4118 N N . ASP A 1 535 ? -29.217 -7.037 38.428 1.00 52.47 535 ASP A N 1
ATOM 4119 C CA . ASP A 1 535 ? -30.449 -6.468 38.965 1.00 52.47 535 ASP A CA 1
ATOM 4120 C C . ASP A 1 535 ? -30.236 -6.091 40.449 1.00 52.47 535 ASP A C 1
ATOM 4122 O O . ASP A 1 535 ? -29.637 -6.871 41.199 1.00 52.47 535 ASP A O 1
ATOM 4126 N N . PRO A 1 536 ? -30.675 -4.903 40.908 1.00 54.31 536 PRO A N 1
ATOM 4127 C CA . PRO A 1 536 ? -30.610 -4.519 42.318 1.00 54.31 536 PRO A CA 1
ATOM 4128 C C . PRO A 1 536 ? -31.222 -5.539 43.292 1.00 54.31 536 PRO A C 1
ATOM 4130 O O . PRO A 1 536 ? -30.877 -5.513 44.474 1.00 54.31 536 PRO A O 1
ATOM 4133 N N . THR A 1 537 ? -32.112 -6.415 42.817 1.00 52.09 537 THR A N 1
ATOM 4134 C CA . THR A 1 537 ? -32.811 -7.424 43.627 1.00 52.09 537 THR A CA 1
ATOM 4135 C C . THR A 1 537 ? -31.983 -8.674 43.962 1.00 52.09 537 THR A C 1
ATOM 4137 O O . THR A 1 537 ? -32.291 -9.329 44.953 1.00 52.09 537 THR A O 1
ATOM 4140 N N . ASP A 1 538 ? -30.876 -8.945 43.257 1.00 48.38 538 ASP A N 1
ATOM 4141 C CA . ASP A 1 538 ? -29.980 -10.095 43.520 1.00 48.38 538 ASP A CA 1
ATOM 4142 C C . ASP A 1 538 ? -28.821 -9.778 44.492 1.00 48.38 538 ASP A C 1
ATOM 4144 O O . ASP A 1 538 ? -27.991 -10.630 44.825 1.00 48.38 538 ASP A O 1
ATOM 4148 N N . ALA A 1 539 ? -28.755 -8.545 45.004 1.00 49.44 539 ALA A N 1
ATOM 4149 C CA . ALA A 1 539 ? -27.671 -8.075 45.870 1.00 49.44 539 ALA A CA 1
ATOM 4150 C C . ALA A 1 539 ? -27.693 -8.646 47.308 1.00 49.44 539 ALA A C 1
ATOM 4152 O O . ALA A 1 539 ? -26.894 -8.223 48.143 1.00 49.44 539 ALA A O 1
ATOM 4153 N N . THR A 1 540 ? -28.577 -9.597 47.620 1.00 44.22 540 THR A N 1
ATOM 4154 C CA . THR A 1 540 ? -28.643 -10.267 48.932 1.00 44.22 540 THR A CA 1
ATOM 4155 C C . THR A 1 540 ? -27.865 -11.589 49.003 1.00 44.22 540 THR A C 1
ATOM 4157 O O . THR A 1 540 ? -27.830 -12.200 50.067 1.00 44.22 540 THR A O 1
ATOM 4160 N N . GLY A 1 541 ? -27.227 -12.043 47.914 1.00 42.03 541 GLY A N 1
ATOM 4161 C CA . GLY A 1 541 ? -26.708 -13.418 47.812 1.00 42.03 541 GLY A CA 1
ATOM 4162 C C . GLY A 1 541 ? -25.195 -13.660 47.914 1.00 42.03 541 GLY A C 1
ATOM 4163 O O . GLY A 1 541 ? -24.806 -14.816 48.054 1.00 42.03 541 GLY A O 1
ATOM 4164 N N . MET A 1 542 ? -24.313 -12.654 47.852 1.00 39.59 542 MET A N 1
ATOM 4165 C CA . MET A 1 542 ? -22.855 -12.901 47.861 1.00 39.59 542 MET A CA 1
ATOM 4166 C C . MET A 1 542 ? -22.108 -12.026 48.869 1.00 39.59 542 MET A C 1
ATOM 4168 O O . MET A 1 542 ? -21.436 -11.060 48.522 1.00 39.59 542 MET A O 1
ATOM 4172 N N . VAL A 1 543 ? -22.174 -12.421 50.143 1.00 44.72 543 VAL A N 1
ATOM 4173 C CA . VAL A 1 543 ? -21.180 -12.021 51.147 1.00 44.72 543 VAL A CA 1
ATOM 4174 C C . VAL A 1 543 ? -19.934 -12.886 50.931 1.00 44.72 543 VAL A C 1
ATOM 4176 O O . VAL A 1 543 ? -19.777 -13.951 51.522 1.00 44.72 543 VAL A O 1
ATOM 4179 N N . GLY A 1 544 ? -19.067 -12.437 50.024 1.00 38.78 544 GLY A N 1
ATOM 4180 C CA . GLY A 1 544 ? -17.711 -12.946 49.831 1.00 38.78 544 GLY A CA 1
ATOM 4181 C C . GLY A 1 544 ? -16.708 -12.016 50.511 1.00 38.78 544 GLY A C 1
ATOM 4182 O O . GLY A 1 544 ? -16.609 -10.839 50.189 1.00 38.78 544 GLY A O 1
ATOM 4183 N N . ASN A 1 545 ? -15.997 -12.552 51.492 1.00 38.47 545 ASN A N 1
ATOM 4184 C CA . ASN A 1 545 ? -15.115 -11.866 52.428 1.00 38.47 545 ASN A CA 1
ATOM 4185 C C . ASN A 1 545 ? -13.934 -11.141 51.729 1.00 38.47 545 ASN A C 1
ATOM 4187 O O . ASN A 1 545 ? -13.055 -11.797 51.173 1.00 38.47 545 ASN A O 1
ATOM 4191 N N . GLY A 1 546 ? -13.868 -9.804 51.795 1.00 35.53 546 GLY A N 1
ATOM 4192 C CA . GLY A 1 546 ? -12.680 -9.027 51.402 1.00 35.53 546 GLY A CA 1
ATOM 4193 C C . GLY A 1 546 ? -12.984 -7.599 50.935 1.00 35.53 546 GLY A C 1
ATOM 4194 O O . GLY A 1 546 ? -13.719 -7.396 49.979 1.00 35.53 546 GLY A O 1
ATOM 4195 N N . LYS A 1 547 ? -12.395 -6.597 51.601 1.00 39.94 547 LYS A N 1
ATOM 4196 C CA . LYS A 1 547 ? -12.519 -5.153 51.314 1.00 39.94 547 LYS A CA 1
ATOM 4197 C C . LYS A 1 547 ? -12.122 -4.801 49.865 1.00 39.94 547 LYS A C 1
ATOM 4199 O O . LYS A 1 547 ? -10.969 -4.457 49.616 1.00 39.94 547 LYS A O 1
ATOM 4204 N N . ALA A 1 548 ? -13.064 -4.817 48.929 1.00 46.38 548 ALA A N 1
ATOM 4205 C CA . ALA A 1 548 ? -12.957 -4.089 47.669 1.00 46.38 548 ALA A CA 1
ATOM 4206 C C . ALA A 1 548 ? -13.914 -2.897 47.747 1.00 46.38 548 ALA A C 1
ATOM 4208 O O . ALA A 1 548 ? -15.108 -3.063 47.975 1.00 46.38 548 ALA A O 1
ATOM 4209 N N . THR A 1 549 ? -13.391 -1.680 47.635 1.00 53.50 549 THR A N 1
ATOM 4210 C CA . THR A 1 549 ? -14.205 -0.464 47.567 1.00 53.50 549 THR A CA 1
ATOM 4211 C C . THR A 1 549 ? -14.989 -0.479 46.255 1.00 53.50 549 THR A C 1
ATOM 4213 O O . THR A 1 549 ? -14.443 -0.147 45.205 1.00 53.50 549 THR A O 1
ATOM 4216 N N . GLU A 1 550 ? -16.237 -0.941 46.297 1.00 62.19 550 GLU A N 1
ATOM 4217 C CA . GLU A 1 550 ? -17.146 -0.927 45.150 1.00 62.19 550 GLU A CA 1
ATOM 4218 C C . GLU A 1 550 ? -17.461 0.520 44.752 1.00 62.19 550 GLU A C 1
ATOM 4220 O O . GLU A 1 550 ? -17.914 1.321 45.573 1.00 62.19 550 GLU A O 1
ATOM 4225 N N . GLU A 1 551 ? -17.221 0.866 43.488 1.00 78.94 551 GLU A N 1
ATOM 4226 C CA . GLU A 1 551 ? -17.522 2.192 42.946 1.00 78.94 551 GLU A CA 1
ATOM 4227 C C . GLU A 1 551 ? -18.870 2.165 42.211 1.00 78.94 551 GLU A C 1
ATOM 4229 O O . GLU A 1 551 ? -19.338 1.120 41.758 1.00 78.94 551 GLU A O 1
ATOM 4234 N N . VAL A 1 552 ? -19.531 3.316 42.072 1.00 84.75 552 VAL A N 1
ATOM 4235 C CA . VAL A 1 552 ? -20.788 3.431 41.314 1.00 84.75 552 VAL A CA 1
ATOM 4236 C C . VAL A 1 552 ? -20.534 4.203 40.028 1.00 84.75 552 VAL A C 1
ATOM 4238 O O . VAL A 1 552 ? -20.004 5.313 40.041 1.00 84.75 552 VAL A O 1
ATOM 4241 N N . CYS A 1 553 ? -20.952 3.642 38.893 1.00 86.62 553 CYS A N 1
ATOM 4242 C CA . CYS A 1 553 ? -20.862 4.342 37.620 1.00 86.62 553 CYS A CA 1
ATOM 4243 C C . CYS A 1 553 ? -21.863 5.508 37.569 1.00 86.62 553 CYS A C 1
ATOM 4245 O O . CYS A 1 553 ? -23.069 5.290 37.632 1.00 86.62 553 CYS A O 1
ATOM 4247 N N . SER A 1 554 ? -21.391 6.738 37.353 1.00 86.50 554 SER A N 1
ATOM 4248 C CA . SER A 1 554 ? -22.251 7.933 37.291 1.00 86.50 554 SER A CA 1
ATOM 4249 C C . SER A 1 554 ? -23.233 7.962 36.111 1.00 86.50 554 SER A C 1
ATOM 4251 O O . SER A 1 554 ? -24.258 8.634 36.190 1.00 86.50 554 SER A O 1
ATOM 4253 N N . VAL A 1 555 ? -22.940 7.232 35.027 1.00 88.38 555 VAL A N 1
ATOM 4254 C CA . VAL A 1 555 ? -23.786 7.170 33.821 1.00 88.38 555 VAL A CA 1
ATOM 4255 C C . VAL A 1 555 ? -24.816 6.047 33.932 1.00 88.38 555 VAL A C 1
ATOM 4257 O O . VAL A 1 555 ? -26.010 6.294 33.826 1.00 88.38 555 VAL A O 1
ATOM 4260 N N . CYS A 1 556 ? -24.364 4.816 34.185 1.00 86.94 556 CYS A N 1
ATOM 4261 C CA . CYS A 1 556 ? -25.239 3.641 34.248 1.00 86.94 556 CYS A CA 1
ATOM 4262 C C . CYS A 1 556 ? -25.915 3.442 35.613 1.00 86.94 556 CYS A C 1
ATOM 4264 O O . CYS A 1 556 ? -26.795 2.598 35.723 1.00 86.94 556 CYS A O 1
ATOM 4266 N N . ARG A 1 557 ? -25.469 4.156 36.657 1.00 86.00 557 ARG A N 1
ATOM 4267 C CA . ARG A 1 557 ? -25.940 4.049 38.053 1.00 86.00 557 ARG A CA 1
ATOM 4268 C C . ARG A 1 557 ? -25.893 2.636 38.652 1.00 86.00 557 ARG A C 1
ATOM 4270 O O . ARG A 1 557 ? -26.609 2.347 39.604 1.00 86.00 557 ARG A O 1
ATOM 4277 N N . LYS A 1 558 ? -25.020 1.771 38.130 1.00 84.19 558 LYS A N 1
ATOM 4278 C CA . LYS A 1 558 ? -24.768 0.426 38.663 1.00 84.19 558 LYS A CA 1
ATOM 4279 C C . LYS A 1 558 ? -23.455 0.361 39.439 1.00 84.19 558 LYS A C 1
ATOM 4281 O O . LYS A 1 558 ? -22.527 1.120 39.134 1.00 84.19 558 LYS A O 1
ATOM 4286 N N . ARG A 1 559 ? -23.388 -0.552 40.414 1.00 85.00 559 ARG A N 1
ATOM 4287 C CA . ARG A 1 559 ? -22.142 -0.913 41.105 1.00 85.00 559 ARG A CA 1
ATOM 4288 C C . ARG A 1 559 ? -21.165 -1.521 40.102 1.00 85.00 559 ARG A C 1
ATOM 4290 O O . ARG A 1 559 ? -21.562 -2.311 39.245 1.00 85.00 559 ARG A O 1
ATOM 4297 N N . VAL A 1 560 ? -19.910 -1.101 40.171 1.00 86.31 560 VAL A N 1
ATOM 4298 C CA . VAL A 1 560 ? -18.838 -1.547 39.286 1.00 86.31 560 VAL A CA 1
ATOM 4299 C C . VAL A 1 560 ? -17.585 -1.900 40.094 1.00 86.31 560 VAL A C 1
ATOM 4301 O O . VAL A 1 560 ? -17.311 -1.257 41.111 1.00 86.31 560 VAL A O 1
ATOM 4304 N N . PRO A 1 561 ? -16.797 -2.895 39.644 1.00 88.19 561 PRO A N 1
ATOM 4305 C CA . PRO A 1 561 ? -15.490 -3.178 40.228 1.00 88.19 561 PRO A CA 1
ATOM 4306 C C . PRO A 1 561 ? -14.559 -1.956 40.150 1.00 88.19 561 PRO A C 1
ATOM 4308 O O . PRO A 1 561 ? -14.725 -1.126 39.244 1.00 88.19 561 PRO A O 1
ATOM 4311 N N . PRO A 1 562 ? -13.545 -1.854 41.029 1.00 85.62 562 PRO A N 1
ATOM 4312 C CA . PRO A 1 562 ? -12.575 -0.764 40.980 1.00 85.62 562 PRO A CA 1
ATOM 4313 C C . PRO A 1 562 ? -11.888 -0.683 39.609 1.00 85.62 562 PRO A C 1
ATOM 4315 O O . PRO A 1 562 ? -11.704 -1.693 38.926 1.00 85.62 562 PRO A O 1
ATOM 4318 N N . ARG A 1 563 ? -11.484 0.531 39.210 1.00 87.38 563 ARG A N 1
ATOM 4319 C CA . ARG A 1 563 ? -10.842 0.823 37.906 1.00 87.38 563 ARG A CA 1
ATOM 4320 C C . ARG A 1 563 ? -11.732 0.543 36.685 1.00 87.38 563 ARG A C 1
ATOM 4322 O O . ARG A 1 563 ? -11.235 0.350 35.573 1.00 87.38 563 ARG A O 1
ATOM 4329 N N . THR A 1 564 ? -13.051 0.532 36.867 1.00 91.06 564 THR A N 1
ATOM 4330 C CA . THR A 1 564 ? -14.024 0.415 35.774 1.00 91.06 564 THR A CA 1
ATOM 4331 C C . THR A 1 564 ? -14.466 1.793 35.299 1.00 91.06 564 THR A C 1
ATOM 4333 O O . THR A 1 564 ? -14.888 2.628 36.094 1.00 91.06 564 THR A O 1
ATOM 4336 N N . PHE A 1 565 ? -14.477 2.022 33.983 1.00 92.00 565 PHE A N 1
ATOM 4337 C CA . PHE A 1 565 ? -14.898 3.309 33.419 1.00 92.00 565 PHE A CA 1
ATOM 4338 C C . PHE A 1 565 ? -15.925 3.145 32.296 1.00 92.00 565 PHE A C 1
ATOM 4340 O O . PHE A 1 565 ? -15.776 2.311 31.402 1.00 92.00 565 PHE A O 1
ATOM 4347 N N . HIS A 1 566 ? -16.954 3.998 32.290 1.00 92.06 566 HIS A N 1
ATOM 4348 C CA . HIS A 1 566 ? -18.003 3.981 31.267 1.00 92.06 566 HIS A CA 1
ATOM 4349 C C . HIS A 1 566 ? -17.515 4.540 29.926 1.00 92.06 566 HIS A C 1
ATOM 4351 O O . HIS A 1 566 ? -17.093 5.699 29.833 1.00 92.06 566 HIS A O 1
ATOM 4357 N N . CYS A 1 567 ? -17.590 3.733 28.868 1.00 92.44 567 CYS A N 1
ATOM 4358 C CA . CYS A 1 567 ? -17.279 4.148 27.507 1.00 92.44 567 CYS A CA 1
ATOM 4359 C C . CYS A 1 567 ? -18.540 4.611 26.777 1.00 92.44 567 CYS A C 1
ATOM 4361 O O . CYS A 1 567 ? -19.407 3.803 26.468 1.00 92.44 567 CYS A O 1
ATOM 4363 N N . ARG A 1 568 ? -18.597 5.899 26.419 1.00 88.62 568 ARG A N 1
ATOM 4364 C CA . ARG A 1 568 ? -19.723 6.497 25.677 1.00 88.62 568 ARG A CA 1
ATOM 4365 C C . ARG A 1 568 ? -19.851 5.990 24.233 1.00 88.62 568 ARG A C 1
ATOM 4367 O O . ARG A 1 568 ? -20.894 6.166 23.619 1.00 88.62 568 ARG A O 1
ATOM 4374 N N . ILE A 1 569 ? -18.805 5.386 23.672 1.00 89.12 569 ILE A N 1
ATOM 4375 C CA . ILE A 1 569 ? -18.846 4.849 22.303 1.00 89.12 569 ILE A CA 1
ATOM 4376 C C . ILE A 1 569 ? -19.526 3.477 22.318 1.00 89.12 569 ILE A C 1
ATOM 4378 O O . ILE A 1 569 ? -20.574 3.286 21.696 1.00 89.12 569 ILE A O 1
ATOM 4382 N N . CYS A 1 570 ? -18.985 2.563 23.129 1.00 89.81 570 CYS A N 1
ATOM 4383 C CA . CYS A 1 570 ? -19.539 1.224 23.336 1.00 89.81 570 CYS A CA 1
ATOM 4384 C C . CYS A 1 570 ? -20.827 1.216 24.176 1.00 89.81 570 CYS A C 1
ATOM 4386 O O . CYS A 1 570 ? -21.515 0.206 24.183 1.00 89.81 570 CYS A O 1
ATOM 4388 N N . GLN A 1 571 ? -21.148 2.311 24.877 1.00 90.44 571 GLN A N 1
ATOM 4389 C CA . GLN A 1 571 ? -22.266 2.411 25.829 1.00 90.44 571 GLN A CA 1
ATOM 4390 C C . GLN A 1 571 ? -22.220 1.329 26.923 1.00 90.44 571 GLN A C 1
ATOM 4392 O O . GLN A 1 571 ? -23.238 0.794 27.347 1.00 90.44 571 GLN A O 1
ATOM 4397 N N . ALA A 1 572 ? -21.014 1.018 27.404 1.00 91.50 572 ALA A N 1
ATOM 4398 C CA . ALA A 1 572 ? -20.773 -0.036 28.385 1.00 91.50 572 ALA A CA 1
ATOM 4399 C C . ALA A 1 572 ? -19.747 0.393 29.446 1.00 91.50 572 ALA A C 1
ATOM 4401 O O . ALA A 1 572 ? -18.842 1.193 29.182 1.00 91.50 572 ALA A O 1
ATOM 4402 N N . CYS A 1 573 ? -19.881 -0.150 30.657 1.00 92.69 573 CYS A N 1
ATOM 4403 C CA . CYS A 1 573 ? -18.866 -0.064 31.709 1.00 92.69 573 CYS A CA 1
ATOM 4404 C C . CYS A 1 573 ? -17.778 -1.101 31.431 1.00 92.69 573 CYS A C 1
ATOM 4406 O O . CYS A 1 573 ? -18.091 -2.286 31.366 1.00 92.69 573 CYS A O 1
ATOM 4408 N N . VAL A 1 574 ? -16.531 -0.656 31.267 1.00 94.75 574 VAL A N 1
ATOM 4409 C CA . VAL A 1 574 ? -15.409 -1.513 30.860 1.00 94.75 574 VAL A CA 1
ATOM 4410 C C . VAL A 1 574 ? -14.425 -1.666 32.021 1.00 94.75 574 VAL A C 1
ATOM 4412 O O . VAL A 1 574 ? -13.960 -0.650 32.552 1.00 94.75 574 VAL A O 1
ATOM 4415 N N . THR A 1 575 ? -14.122 -2.905 32.413 1.00 92.88 575 THR A N 1
ATOM 4416 C CA . THR A 1 575 ? -13.170 -3.229 33.487 1.00 92.88 575 THR A CA 1
ATOM 4417 C C . THR A 1 575 ? -11.741 -2.882 33.076 1.00 92.88 575 THR A C 1
ATOM 4419 O O . THR A 1 575 ? -11.332 -3.097 31.928 1.00 92.88 575 THR A O 1
ATOM 4422 N N . LYS A 1 576 ? -10.993 -2.272 34.007 1.00 92.00 576 LYS A N 1
ATOM 4423 C CA . LYS A 1 576 ? -9.612 -1.796 33.808 1.00 92.00 576 LYS A CA 1
ATOM 4424 C C . LYS A 1 576 ? -9.424 -1.079 32.463 1.00 92.00 576 LYS A C 1
ATOM 4426 O O . LYS A 1 576 ? -8.488 -1.352 31.712 1.00 92.00 576 LYS A O 1
ATOM 4431 N N . ARG A 1 577 ? -10.373 -0.207 32.112 1.00 93.00 577 ARG A N 1
ATOM 4432 C CA . ARG A 1 577 ? -10.435 0.404 30.779 1.00 93.00 577 ARG A CA 1
ATOM 4433 C C . ARG A 1 577 ? -9.208 1.267 30.518 1.00 93.00 577 ARG A C 1
ATOM 4435 O O . ARG A 1 577 ? -9.020 2.285 31.177 1.00 93.00 577 ARG A O 1
ATOM 4442 N N . ASP A 1 578 ? -8.471 0.938 29.465 1.00 94.44 578 ASP A N 1
ATOM 4443 C CA . ASP A 1 578 ? -7.369 1.761 28.980 1.00 94.44 578 ASP A CA 1
ATOM 4444 C C . ASP A 1 578 ? -7.897 2.884 28.077 1.00 94.44 578 ASP A C 1
ATOM 4446 O O . ASP A 1 578 ? -7.873 4.072 28.413 1.00 94.44 578 ASP A O 1
ATOM 4450 N N . HIS A 1 579 ? -8.482 2.504 26.942 1.00 93.44 579 HIS A N 1
ATOM 4451 C CA . HIS A 1 579 ? -9.110 3.430 26.008 1.00 93.44 579 HIS A CA 1
ATOM 4452 C C . HIS A 1 579 ? -10.115 2.709 25.098 1.00 93.44 579 HIS A C 1
ATOM 4454 O O . HIS A 1 579 ? -10.293 1.494 25.142 1.00 93.44 579 HIS A O 1
ATOM 4460 N N . HIS A 1 580 ? -10.833 3.484 24.289 1.00 93.44 580 HIS A N 1
ATOM 4461 C CA . HIS A 1 580 ? -11.551 2.947 23.138 1.00 93.44 580 HIS A CA 1
ATOM 4462 C C . HIS A 1 580 ? -10.674 3.174 21.910 1.00 93.44 580 HIS A C 1
ATOM 4464 O O . HIS A 1 580 ? -10.346 4.324 21.616 1.00 93.44 580 HIS A O 1
ATOM 4470 N N . CYS A 1 581 ? -10.253 2.099 21.249 1.00 93.94 581 CYS A N 1
ATOM 4471 C CA . CYS A 1 581 ? -9.404 2.176 20.072 1.00 93.94 581 CYS A CA 1
ATOM 4472 C C . CYS A 1 581 ? -10.285 2.301 18.831 1.00 93.94 581 CYS A C 1
ATOM 4474 O O . CYS A 1 581 ? -10.967 1.350 18.460 1.00 93.94 581 CYS A O 1
ATOM 4476 N N . VAL A 1 582 ? -10.254 3.466 18.182 1.00 92.19 582 VAL A N 1
ATOM 4477 C CA . VAL A 1 582 ? -11.027 3.726 16.953 1.00 92.19 582 VAL A CA 1
ATOM 4478 C C . VAL A 1 582 ? -10.541 2.899 15.761 1.00 92.19 582 VAL A C 1
ATOM 4480 O O . VAL A 1 582 ? -11.322 2.593 14.870 1.00 92.19 582 VAL A O 1
ATOM 4483 N N . TRP A 1 583 ? -9.265 2.503 15.762 1.00 93.69 583 TRP A N 1
ATOM 4484 C CA . TRP A 1 583 ? -8.647 1.719 14.689 1.00 93.69 583 TRP A CA 1
ATOM 4485 C C . TRP A 1 583 ? -9.050 0.243 14.730 1.00 93.69 583 TRP A C 1
ATOM 4487 O O . TRP A 1 583 ? -9.104 -0.398 13.691 1.00 93.69 583 TRP A O 1
ATOM 4497 N N . PHE A 1 584 ? -9.368 -0.296 15.912 1.00 93.25 584 PHE A N 1
ATOM 4498 C CA . PHE A 1 584 ? -9.918 -1.654 16.073 1.00 93.25 584 PHE A CA 1
ATOM 4499 C C . PHE A 1 584 ? -11.435 -1.650 16.327 1.00 93.25 584 PHE A C 1
ATOM 4501 O O . PHE A 1 584 ? -12.060 -2.714 16.371 1.00 93.25 584 PHE A O 1
ATOM 4508 N N . ASP A 1 585 ? -12.021 -0.457 16.486 1.00 92.56 585 ASP A N 1
ATOM 4509 C CA . ASP A 1 585 ? -13.429 -0.214 16.819 1.00 92.56 585 ASP A CA 1
ATOM 4510 C C . ASP A 1 585 ? -13.879 -1.040 18.046 1.00 92.56 585 ASP A C 1
ATOM 4512 O O . ASP A 1 585 ? -14.899 -1.726 18.059 1.00 92.56 585 ASP A O 1
ATOM 4516 N N . CYS A 1 586 ? -13.060 -1.036 19.103 1.00 94.62 586 CYS A N 1
ATOM 4517 C CA . CYS A 1 586 ? -13.355 -1.753 20.343 1.00 94.62 586 CYS A CA 1
ATOM 4518 C C . CYS A 1 586 ? -12.672 -1.129 21.568 1.00 94.62 586 CYS A C 1
ATOM 4520 O O . CYS A 1 586 ? -11.687 -0.393 21.467 1.00 94.62 586 CYS A O 1
ATOM 4522 N N . CYS A 1 587 ? -13.173 -1.446 22.765 1.00 96.12 587 CYS A N 1
ATOM 4523 C CA . CYS A 1 587 ? -12.501 -1.070 24.006 1.00 96.12 587 CYS A CA 1
ATOM 4524 C C . CYS A 1 587 ? -11.326 -1.994 24.332 1.00 96.12 587 CYS A C 1
ATOM 4526 O O . CYS A 1 587 ? -11.463 -3.217 24.316 1.00 96.12 587 CYS A O 1
ATOM 4528 N N . VAL A 1 588 ? -10.193 -1.382 24.678 1.00 97.12 588 VAL A N 1
ATOM 4529 C CA . VAL A 1 588 ? -9.030 -2.060 25.251 1.00 97.12 588 VAL A CA 1
ATOM 4530 C C . VAL A 1 588 ? -9.147 -1.977 26.772 1.00 97.12 588 VAL A C 1
ATOM 4532 O O . VAL A 1 588 ? -9.298 -0.890 27.339 1.00 97.12 588 VAL A O 1
ATOM 4535 N N . GLY A 1 589 ? -9.133 -3.135 27.417 1.00 94.50 589 GLY A N 1
ATOM 4536 C CA . GLY A 1 589 ? -9.311 -3.319 28.852 1.00 94.50 589 GLY A CA 1
ATOM 4537 C C . GLY A 1 589 ? -8.706 -4.644 29.304 1.00 94.50 589 GLY A C 1
ATOM 4538 O O . GLY A 1 589 ? -7.906 -5.251 28.594 1.00 94.50 589 GLY A O 1
ATOM 4539 N N . GLU A 1 590 ? -9.090 -5.102 30.486 1.00 91.94 590 GLU A N 1
ATOM 4540 C CA . GLU A 1 590 ? -8.431 -6.197 31.206 1.00 91.94 590 GLU A CA 1
ATOM 4541 C C . GLU A 1 590 ? -8.120 -7.458 30.376 1.00 91.94 590 GLU A C 1
ATOM 4543 O O . GLU A 1 590 ? -6.970 -7.896 30.310 1.00 91.94 590 GLU A O 1
ATOM 4548 N N . HIS A 1 591 ? -9.114 -8.008 29.683 1.00 93.12 591 HIS A N 1
ATOM 4549 C CA . HIS A 1 591 ? -9.036 -9.301 29.001 1.00 93.12 591 HIS A CA 1
ATOM 4550 C C . HIS A 1 591 ? -8.413 -9.244 27.597 1.00 93.12 591 HIS A C 1
ATOM 4552 O O . HIS A 1 591 ? -8.159 -10.290 26.989 1.00 93.12 591 HIS A O 1
ATOM 4558 N N . ASN A 1 592 ? -8.135 -8.052 27.059 1.00 95.50 592 ASN A N 1
ATOM 4559 C CA . ASN A 1 592 ? -7.574 -7.889 25.712 1.00 95.50 592 ASN A CA 1
ATOM 4560 C C . ASN A 1 592 ? -6.367 -6.935 25.614 1.00 95.50 592 ASN A C 1
ATOM 4562 O O . ASN A 1 592 ? -5.785 -6.829 24.535 1.00 95.50 592 ASN A O 1
ATOM 4566 N N . HIS A 1 593 ? -5.932 -6.302 26.710 1.00 95.25 593 HIS A N 1
ATOM 4567 C CA . HIS A 1 593 ? -4.820 -5.337 26.702 1.00 95.25 593 HIS A CA 1
ATOM 4568 C C . HIS A 1 593 ? -3.481 -5.946 26.261 1.00 95.25 593 HIS A C 1
ATOM 4570 O O . HIS A 1 593 ? -2.784 -5.351 25.445 1.00 95.25 593 HIS A O 1
ATOM 4576 N N . LEU A 1 594 ? -3.140 -7.158 26.717 1.00 94.94 594 LEU A N 1
ATOM 4577 C CA . LEU A 1 594 ? -1.902 -7.839 26.301 1.00 94.94 594 LEU A CA 1
ATOM 4578 C C . LEU A 1 594 ? -1.882 -8.128 24.792 1.00 94.94 594 LEU A C 1
ATOM 4580 O O . LEU A 1 594 ? -0.880 -7.890 24.125 1.00 94.94 594 LEU A O 1
ATOM 4584 N N . LEU A 1 595 ? -3.008 -8.598 24.247 1.00 96.56 595 LEU A N 1
ATOM 4585 C CA . LEU A 1 595 ? -3.154 -8.862 22.812 1.00 96.56 595 LEU A CA 1
ATOM 4586 C C . LEU A 1 595 ? -3.053 -7.573 21.989 1.00 96.56 595 LEU A C 1
ATOM 4588 O O . LEU A 1 595 ? -2.557 -7.607 20.868 1.00 96.56 595 LEU A O 1
ATOM 4592 N N . PHE A 1 596 ? -3.495 -6.444 22.549 1.00 96.94 596 PHE A N 1
ATOM 4593 C CA . PHE A 1 596 ? -3.362 -5.136 21.917 1.00 96.94 596 PHE A CA 1
ATOM 4594 C C . PHE A 1 596 ? -1.893 -4.720 21.825 1.00 96.94 596 PHE A C 1
ATOM 4596 O O . PHE A 1 596 ? -1.433 -4.371 20.743 1.00 96.94 596 PHE A O 1
ATOM 4603 N N . VAL A 1 597 ? -1.133 -4.843 22.919 1.00 97.06 597 VAL A N 1
ATOM 4604 C CA . VAL A 1 597 ? 0.315 -4.565 22.924 1.00 97.06 597 VAL A CA 1
ATOM 4605 C C . VAL A 1 597 ? 1.067 -5.497 21.967 1.00 97.06 597 VAL A C 1
ATOM 4607 O O . VAL A 1 597 ? 1.907 -5.035 21.199 1.00 97.06 597 VAL A O 1
ATOM 4610 N N . LEU A 1 598 ? 0.729 -6.791 21.954 1.00 96.94 598 LEU A N 1
ATOM 4611 C CA . LEU A 1 598 ? 1.330 -7.760 21.035 1.00 96.94 598 LEU A CA 1
ATOM 4612 C C . LEU A 1 598 ? 1.008 -7.439 19.567 1.00 96.94 598 LEU A C 1
ATOM 4614 O O . LEU A 1 598 ? 1.889 -7.515 18.717 1.00 96.94 598 LEU A O 1
ATOM 4618 N N . SER A 1 599 ? -0.232 -7.037 19.272 1.00 97.00 599 SER A N 1
ATOM 4619 C CA . SER A 1 599 ? -0.635 -6.610 17.929 1.00 97.00 599 SER A CA 1
ATOM 4620 C C . SER A 1 599 ? 0.139 -5.373 17.468 1.00 97.00 599 SER A C 1
ATOM 4622 O O . SER A 1 599 ? 0.581 -5.345 16.322 1.00 97.00 599 SER A O 1
ATOM 4624 N N . LEU A 1 600 ? 0.377 -4.392 18.351 1.00 97.31 600 LEU A N 1
ATOM 4625 C CA . LEU A 1 600 ? 1.221 -3.231 18.040 1.00 97.31 600 LEU A CA 1
ATOM 4626 C C . LEU A 1 600 ? 2.656 -3.653 17.705 1.00 97.31 600 LEU A C 1
ATOM 4628 O O . LEU A 1 600 ? 3.176 -3.241 16.672 1.00 97.31 600 LEU A O 1
ATOM 4632 N N . LEU A 1 601 ? 3.270 -4.498 18.540 1.00 97.88 601 LEU A N 1
ATOM 4633 C CA . LEU A 1 601 ? 4.640 -4.973 18.332 1.00 97.88 601 LEU A CA 1
ATOM 4634 C C . LEU A 1 601 ? 4.789 -5.717 16.998 1.00 97.88 601 LEU A C 1
ATOM 4636 O O . LEU A 1 601 ? 5.663 -5.380 16.205 1.00 97.88 601 LEU A O 1
ATOM 4640 N N . LEU A 1 602 ? 3.915 -6.691 16.729 1.00 98.00 602 LEU A N 1
ATOM 4641 C CA . LEU A 1 602 ? 3.948 -7.468 15.486 1.00 98.00 602 LEU A CA 1
ATOM 4642 C C . LEU A 1 602 ? 3.673 -6.598 14.254 1.00 98.00 602 LEU A C 1
ATOM 4644 O O . LEU A 1 602 ? 4.303 -6.800 13.222 1.00 98.00 602 LEU A O 1
ATOM 4648 N N . SER A 1 603 ? 2.783 -5.604 14.363 1.00 98.00 603 SER A N 1
ATOM 4649 C CA . SER A 1 603 ? 2.524 -4.662 13.266 1.00 98.00 603 SER A CA 1
ATOM 4650 C C . SER A 1 603 ? 3.746 -3.793 12.964 1.00 98.00 603 SER A C 1
ATOM 4652 O O . SER A 1 603 ? 4.051 -3.575 11.799 1.00 98.00 603 SER A O 1
ATOM 4654 N N . ILE A 1 604 ? 4.468 -3.317 13.988 1.00 98.00 604 ILE A N 1
ATOM 4655 C CA . ILE A 1 604 ? 5.713 -2.553 13.797 1.00 98.00 604 ILE A CA 1
ATOM 4656 C C . ILE A 1 604 ? 6.765 -3.424 13.109 1.00 98.00 604 ILE A C 1
ATOM 4658 O O . ILE A 1 604 ? 7.368 -2.974 12.141 1.00 98.00 604 ILE A O 1
ATOM 4662 N N . LEU A 1 605 ? 6.950 -4.667 13.567 1.00 97.25 605 LEU A N 1
ATOM 4663 C CA . LEU A 1 605 ? 7.891 -5.602 12.948 1.00 97.25 605 LEU A CA 1
ATOM 4664 C C . LEU A 1 605 ? 7.542 -5.860 11.477 1.00 97.25 605 LEU A C 1
ATOM 4666 O O . LEU A 1 605 ? 8.419 -5.736 10.632 1.00 97.25 605 LEU A O 1
ATOM 4670 N N . ALA A 1 606 ? 6.271 -6.128 11.160 1.00 97.50 606 ALA A N 1
ATOM 4671 C CA . ALA A 1 606 ? 5.816 -6.326 9.784 1.00 97.50 606 ALA A CA 1
ATOM 4672 C C . ALA A 1 606 ? 6.056 -5.089 8.901 1.00 97.50 606 ALA A C 1
ATOM 4674 O O . ALA A 1 606 ? 6.577 -5.213 7.797 1.00 97.50 606 ALA A O 1
ATOM 4675 N N . LEU A 1 607 ? 5.700 -3.893 9.386 1.00 97.69 607 LEU A N 1
ATOM 4676 C CA . LEU A 1 607 ? 5.843 -2.647 8.626 1.00 97.69 607 LEU A CA 1
ATOM 4677 C C . LEU A 1 607 ? 7.310 -2.283 8.386 1.00 97.69 607 LEU A C 1
ATOM 4679 O O . LEU A 1 607 ? 7.658 -1.895 7.276 1.00 97.69 607 LEU A O 1
ATOM 4683 N N . VAL A 1 608 ? 8.164 -2.403 9.407 1.00 95.38 608 VAL A N 1
ATOM 4684 C CA . VAL A 1 608 ? 9.600 -2.114 9.281 1.00 95.38 608 VAL A CA 1
ATOM 4685 C C . VAL A 1 608 ? 10.265 -3.141 8.374 1.00 95.38 608 VAL A C 1
ATOM 4687 O O . VAL A 1 608 ? 10.986 -2.751 7.464 1.00 95.38 608 VAL A O 1
ATOM 4690 N N . TYR A 1 609 ? 9.985 -4.431 8.568 1.00 95.75 609 TYR A N 1
ATOM 4691 C CA . TYR A 1 609 ? 10.559 -5.489 7.740 1.00 95.75 609 TYR A CA 1
ATOM 4692 C C . TYR A 1 609 ? 10.128 -5.360 6.274 1.00 95.75 609 TYR A C 1
ATOM 4694 O O . TYR A 1 609 ? 10.979 -5.337 5.393 1.00 95.75 609 TYR A O 1
ATOM 4702 N N . GLY A 1 610 ? 8.833 -5.157 6.005 1.00 95.19 610 GLY A N 1
ATOM 4703 C CA . GLY A 1 610 ? 8.332 -4.934 4.646 1.00 95.19 610 GLY A CA 1
ATOM 4704 C C . GLY A 1 610 ? 8.879 -3.656 3.998 1.00 95.19 610 GLY A C 1
ATOM 4705 O O . GLY A 1 610 ? 9.169 -3.657 2.803 1.00 95.19 610 GLY A O 1
ATOM 4706 N N . ALA A 1 611 ? 9.070 -2.576 4.768 1.00 94.38 611 ALA A N 1
ATOM 4707 C CA . ALA A 1 611 ? 9.698 -1.354 4.266 1.00 94.38 611 ALA A CA 1
ATOM 4708 C C . ALA A 1 611 ? 11.175 -1.562 3.919 1.00 94.38 611 ALA A C 1
ATOM 4710 O O . ALA A 1 611 ? 11.606 -1.070 2.883 1.00 94.38 611 ALA A O 1
ATOM 4711 N N . ILE A 1 612 ? 11.924 -2.292 4.755 1.00 89.62 612 ILE A N 1
ATOM 4712 C CA . ILE A 1 612 ? 13.320 -2.647 4.480 1.00 89.62 612 ILE A CA 1
ATOM 4713 C C . ILE A 1 612 ? 13.384 -3.455 3.188 1.00 89.62 612 ILE A C 1
ATOM 4715 O O . ILE A 1 612 ? 14.008 -2.975 2.254 1.00 89.62 612 ILE A O 1
ATOM 4719 N N . LEU A 1 613 ? 12.655 -4.576 3.095 1.00 91.69 613 LEU A N 1
ATOM 4720 C CA . LEU A 1 613 ? 12.617 -5.408 1.885 1.00 91.69 613 LEU A CA 1
ATOM 4721 C C . LEU A 1 613 ? 12.255 -4.590 0.639 1.00 91.69 613 LEU A C 1
ATOM 4723 O O . LEU A 1 613 ? 12.885 -4.722 -0.397 1.00 91.69 613 LEU A O 1
ATOM 4727 N N . THR A 1 614 ? 11.270 -3.696 0.732 1.00 92.00 614 THR A N 1
ATOM 4728 C CA . THR A 1 614 ? 10.896 -2.858 -0.416 1.00 92.00 614 THR A CA 1
ATOM 4729 C C . THR A 1 614 ? 12.011 -1.875 -0.782 1.00 92.00 614 THR A C 1
ATOM 4731 O O . THR A 1 614 ? 12.376 -1.779 -1.947 1.00 92.00 614 THR A O 1
ATOM 4734 N N . LEU A 1 615 ? 12.577 -1.146 0.184 1.00 88.00 615 LEU A N 1
ATOM 4735 C CA . LEU A 1 615 ? 13.604 -0.132 -0.081 1.00 88.00 615 LEU A CA 1
ATOM 4736 C C . LEU A 1 615 ? 14.905 -0.731 -0.603 1.00 88.00 615 LEU A C 1
ATOM 4738 O O . LEU A 1 615 ? 15.527 -0.129 -1.472 1.00 88.00 615 LEU A O 1
ATOM 4742 N N . THR A 1 616 ? 15.287 -1.907 -0.109 1.00 83.75 616 THR A N 1
ATOM 4743 C CA . THR A 1 616 ? 16.462 -2.631 -0.597 1.00 83.75 616 THR A CA 1
ATOM 4744 C C . THR A 1 616 ? 16.310 -3.074 -2.044 1.00 83.75 616 THR A C 1
ATOM 4746 O O . THR A 1 616 ? 17.324 -3.195 -2.714 1.00 83.75 616 THR A O 1
ATOM 4749 N N . THR A 1 617 ? 15.068 -3.262 -2.515 1.00 85.56 617 THR A N 1
ATOM 4750 C CA . THR A 1 617 ? 14.794 -3.639 -3.911 1.00 85.56 617 THR A CA 1
ATOM 4751 C C . THR A 1 617 ? 14.671 -2.485 -4.893 1.00 85.56 617 THR A C 1
ATOM 4753 O O . THR A 1 617 ? 14.896 -2.656 -6.085 1.00 85.56 617 THR A O 1
ATOM 4756 N N . VAL A 1 618 ? 14.256 -1.304 -4.426 1.00 86.56 618 VAL A N 1
ATOM 4757 C CA . VAL A 1 618 ? 13.948 -0.174 -5.323 1.00 86.56 618 VAL A CA 1
ATOM 4758 C C . VAL A 1 618 ? 14.976 0.949 -5.285 1.00 86.56 618 VAL A C 1
ATOM 4760 O O . VAL A 1 618 ? 14.948 1.808 -6.162 1.00 86.56 618 VAL A O 1
ATOM 4763 N N . CYS A 1 619 ? 15.854 0.978 -4.284 1.00 81.44 619 CYS A N 1
ATOM 4764 C CA . CYS A 1 619 ? 16.931 1.960 -4.179 1.00 81.44 619 CYS A CA 1
ATOM 4765 C C . CYS A 1 619 ? 18.294 1.267 -4.240 1.00 81.44 619 CYS A C 1
ATOM 4767 O O . CYS A 1 619 ? 18.414 0.090 -3.904 1.00 81.44 619 CYS A O 1
ATOM 4769 N N . HIS A 1 620 ? 19.341 2.007 -4.615 1.00 65.38 620 HIS A N 1
ATOM 4770 C CA . HIS A 1 620 ? 20.693 1.453 -4.648 1.00 65.38 620 HIS A CA 1
ATOM 4771 C C . HIS A 1 620 ? 21.166 1.045 -3.237 1.00 65.38 620 HIS A C 1
ATOM 4773 O O . HIS A 1 620 ? 21.145 1.885 -2.328 1.00 65.38 620 HIS A O 1
ATOM 4779 N N . PRO A 1 621 ? 21.585 -0.220 -3.031 1.00 57.62 621 PRO A N 1
ATOM 4780 C CA . PRO A 1 621 ? 21.968 -0.713 -1.714 1.00 57.62 621 PRO A CA 1
ATOM 4781 C C . PRO A 1 621 ? 23.381 -0.263 -1.308 1.00 57.62 621 PRO A C 1
ATOM 4783 O O . PRO A 1 621 ? 24.328 -0.365 -2.085 1.00 57.62 621 PRO A O 1
ATOM 4786 N N . ILE A 1 622 ? 23.536 0.146 -0.048 1.00 50.22 622 ILE A N 1
ATOM 4787 C CA . ILE A 1 622 ? 24.810 0.274 0.671 1.00 50.22 622 ILE A CA 1
ATOM 4788 C C . ILE A 1 622 ? 24.862 -0.792 1.757 1.00 50.22 622 ILE A C 1
ATOM 4790 O O . ILE A 1 622 ? 23.884 -1.021 2.472 1.00 50.22 622 ILE A O 1
ATOM 4794 N N . PHE A 1 623 ? 26.036 -1.373 1.960 1.00 53.44 623 PHE A N 1
ATOM 4795 C CA . PHE A 1 623 ? 26.324 -2.184 3.133 1.00 53.44 623 PHE A CA 1
ATOM 4796 C C . PHE A 1 623 ? 26.760 -1.292 4.305 1.00 53.44 623 PHE A C 1
ATOM 4798 O O . PHE A 1 623 ? 27.788 -0.622 4.246 1.00 53.44 623 PHE A O 1
ATOM 4805 N N . PHE A 1 624 ? 25.991 -1.295 5.394 1.00 44.53 624 PHE A N 1
ATOM 4806 C CA . PHE A 1 624 ? 26.386 -0.722 6.678 1.00 44.53 624 PHE A CA 1
ATOM 4807 C C . PHE A 1 624 ? 26.878 -1.838 7.604 1.00 44.53 624 PHE A C 1
ATOM 4809 O O . PHE A 1 624 ? 26.130 -2.765 7.930 1.00 44.53 624 PHE A O 1
ATOM 4816 N N . MET A 1 625 ? 28.140 -1.740 8.039 1.00 51.72 625 MET A N 1
ATOM 4817 C CA . MET A 1 625 ? 28.795 -2.709 8.935 1.00 51.72 625 MET A CA 1
ATOM 4818 C C . MET A 1 625 ? 28.728 -4.162 8.422 1.00 51.72 625 MET A C 1
ATOM 4820 O O . MET A 1 625 ? 28.502 -5.072 9.215 1.00 51.72 625 MET A O 1
ATOM 4824 N N . ASP A 1 626 ? 28.848 -4.369 7.104 1.00 43.91 626 ASP A N 1
ATOM 4825 C CA . ASP A 1 626 ? 28.859 -5.674 6.411 1.00 43.91 626 ASP A CA 1
ATOM 4826 C C . ASP A 1 626 ? 27.651 -6.605 6.671 1.00 43.91 626 ASP A C 1
ATOM 4828 O O . ASP A 1 626 ? 27.666 -7.772 6.282 1.00 43.91 626 ASP A O 1
ATOM 4832 N N . ILE A 1 627 ? 26.593 -6.112 7.330 1.00 46.88 627 ILE A N 1
ATOM 4833 C CA . ILE A 1 627 ? 25.440 -6.921 7.771 1.00 46.88 627 ILE A CA 1
ATOM 4834 C C . ILE A 1 627 ? 24.098 -6.258 7.415 1.00 46.88 627 ILE A C 1
ATOM 4836 O O . ILE A 1 627 ? 23.101 -6.956 7.239 1.00 46.88 627 ILE A O 1
ATOM 4840 N N . ILE A 1 628 ? 24.031 -4.925 7.312 1.00 47.06 628 ILE A N 1
ATOM 4841 C CA . ILE A 1 628 ? 22.764 -4.194 7.162 1.00 47.06 628 ILE A CA 1
ATOM 4842 C C . ILE A 1 628 ? 22.719 -3.506 5.796 1.00 47.06 628 ILE A C 1
ATOM 4844 O O . ILE A 1 628 ? 23.529 -2.624 5.527 1.00 47.06 628 ILE A O 1
ATOM 4848 N N . LEU A 1 629 ? 21.753 -3.879 4.953 1.00 46.06 629 LEU A N 1
ATOM 4849 C CA . LEU A 1 629 ? 21.489 -3.213 3.676 1.00 46.06 629 LEU A CA 1
ATOM 4850 C C . LEU A 1 629 ? 20.695 -1.912 3.925 1.00 46.06 629 LEU A C 1
ATOM 4852 O O . LEU A 1 629 ? 19.602 -1.955 4.494 1.00 46.06 629 LEU A O 1
ATOM 4856 N N . LEU A 1 630 ? 21.238 -0.758 3.531 1.00 48.78 630 LEU A N 1
ATOM 4857 C CA . LEU A 1 630 ? 20.588 0.557 3.625 1.00 48.78 630 LEU A CA 1
ATOM 4858 C C . LEU A 1 630 ? 20.506 1.214 2.235 1.00 48.78 630 LEU A C 1
ATOM 4860 O O . LEU A 1 630 ? 21.456 1.097 1.473 1.00 48.78 630 LEU A O 1
ATOM 4864 N N . PRO A 1 631 ? 19.420 1.920 1.888 1.00 53.56 631 PRO A N 1
ATOM 4865 C CA . PRO A 1 631 ? 19.307 2.625 0.606 1.00 53.56 631 PRO A CA 1
ATOM 4866 C C . PRO A 1 631 ? 20.124 3.944 0.593 1.00 53.56 631 PRO A C 1
ATOM 4868 O O . PRO A 1 631 ? 19.907 4.771 1.478 1.00 53.56 631 PRO A O 1
ATOM 4871 N N . ASP A 1 632 ? 21.027 4.158 -0.385 1.00 57.19 632 ASP A N 1
ATOM 4872 C CA . ASP A 1 632 ? 21.805 5.423 -0.548 1.00 57.19 632 ASP A CA 1
ATOM 4873 C C . ASP A 1 632 ? 21.082 6.448 -1.416 1.00 57.19 632 ASP A C 1
ATOM 4875 O O . ASP A 1 632 ? 20.850 7.591 -1.025 1.00 57.19 632 ASP A O 1
ATOM 4879 N N . ASP A 1 633 ? 20.721 6.014 -2.625 1.00 58.78 633 ASP A N 1
ATOM 4880 C CA . ASP A 1 633 ? 20.255 6.887 -3.686 1.00 58.78 633 ASP A CA 1
ATOM 4881 C C . ASP A 1 633 ? 18.940 6.348 -4.243 1.00 58.78 633 ASP A C 1
ATOM 4883 O O . ASP A 1 633 ? 18.867 5.268 -4.835 1.00 58.78 633 ASP A O 1
ATOM 4887 N N . CYS A 1 634 ? 17.880 7.110 -3.987 1.00 68.12 634 CYS A N 1
ATOM 4888 C CA . CYS A 1 634 ? 16.539 6.879 -4.507 1.00 68.12 634 CYS A CA 1
ATOM 4889 C C . CYS A 1 634 ? 16.154 7.986 -5.513 1.00 68.12 634 CYS A C 1
ATOM 4891 O O . CYS A 1 634 ? 14.968 8.263 -5.688 1.00 68.12 634 CYS A O 1
ATOM 4893 N N . SER A 1 635 ? 17.123 8.674 -6.134 1.00 67.44 635 SER A N 1
ATOM 4894 C CA . SER A 1 635 ? 16.856 9.785 -7.065 1.00 67.44 635 SER A CA 1
ATOM 4895 C C . SER A 1 635 ? 16.066 9.343 -8.300 1.00 67.44 635 SER A C 1
ATOM 4897 O O . SER A 1 635 ? 15.210 10.091 -8.777 1.00 67.44 635 SER A O 1
ATOM 4899 N N . ASP A 1 636 ? 16.268 8.098 -8.742 1.00 74.75 636 ASP A N 1
ATOM 4900 C CA . ASP A 1 636 ? 15.681 7.573 -9.977 1.00 74.75 636 ASP A CA 1
ATOM 4901 C C . ASP A 1 636 ? 14.329 6.864 -9.793 1.00 74.75 636 ASP A C 1
ATOM 4903 O O . ASP A 1 636 ? 13.681 6.491 -10.773 1.00 74.75 636 ASP A O 1
ATOM 4907 N N . VAL A 1 637 ? 13.834 6.721 -8.555 1.00 83.44 637 VAL A N 1
ATOM 4908 C CA . VAL A 1 637 ? 12.617 5.929 -8.263 1.00 83.44 637 VAL A CA 1
ATOM 4909 C C . VAL A 1 637 ? 11.353 6.466 -8.936 1.00 83.44 637 VAL A C 1
ATOM 4911 O O . VAL A 1 637 ? 10.390 5.726 -9.092 1.00 83.44 637 VAL A O 1
ATOM 4914 N N . TYR A 1 638 ? 11.336 7.740 -9.343 1.00 84.00 638 TYR A N 1
ATOM 4915 C CA . TYR A 1 638 ? 10.197 8.367 -10.025 1.00 84.00 638 TYR A CA 1
ATOM 4916 C C . TYR A 1 638 ? 10.257 8.282 -11.556 1.00 84.00 638 TYR A C 1
ATOM 4918 O O . TYR A 1 638 ? 9.355 8.795 -12.221 1.00 84.00 638 TYR A O 1
ATOM 4926 N N . HIS A 1 639 ? 11.284 7.651 -12.135 1.00 83.50 639 HIS A N 1
ATOM 4927 C CA . HIS A 1 639 ? 11.340 7.421 -13.581 1.00 83.50 639 HIS A CA 1
ATOM 4928 C C . HIS A 1 639 ? 10.375 6.330 -14.050 1.00 83.50 639 HIS A C 1
ATOM 4930 O O . HIS A 1 639 ? 9.894 6.393 -15.182 1.00 83.50 639 HIS A O 1
ATOM 4936 N N . ASP A 1 640 ? 10.043 5.381 -13.174 1.00 87.69 640 ASP A N 1
ATOM 4937 C CA . ASP A 1 640 ? 9.052 4.340 -13.422 1.00 87.69 640 ASP A CA 1
ATOM 4938 C C . ASP A 1 640 ? 7.929 4.412 -12.379 1.00 87.69 640 ASP A C 1
ATOM 4940 O O . ASP A 1 640 ? 8.170 4.501 -11.175 1.00 87.69 640 ASP A O 1
ATOM 4944 N N . PHE A 1 641 ? 6.676 4.369 -12.835 1.00 89.00 641 PHE A N 1
ATOM 4945 C CA . PHE A 1 641 ? 5.516 4.495 -11.953 1.00 89.00 641 PHE A CA 1
ATOM 4946 C C . PHE A 1 641 ? 5.385 3.328 -10.957 1.00 89.00 641 PHE A C 1
ATOM 4948 O O . PHE A 1 641 ? 4.939 3.539 -9.828 1.00 89.00 641 PHE A O 1
ATOM 4955 N N . GLN A 1 642 ? 5.750 2.103 -11.347 1.00 89.12 642 GLN A N 1
ATOM 4956 C CA . GLN A 1 642 ? 5.666 0.925 -10.480 1.00 89.12 642 GLN A CA 1
ATOM 4957 C C . GLN A 1 642 ? 6.712 1.007 -9.365 1.00 89.12 642 GLN A C 1
ATOM 4959 O O . GLN A 1 642 ? 6.377 0.815 -8.195 1.00 89.12 642 GLN A O 1
ATOM 4964 N N . ILE A 1 643 ? 7.944 1.396 -9.708 1.00 89.62 643 ILE A N 1
ATOM 4965 C CA . ILE A 1 643 ? 9.029 1.621 -8.739 1.00 89.62 643 ILE A CA 1
ATOM 4966 C C . ILE A 1 643 ? 8.667 2.776 -7.791 1.00 89.62 643 ILE A C 1
ATOM 4968 O O . ILE A 1 643 ? 8.793 2.642 -6.569 1.00 89.62 643 ILE A O 1
ATOM 4972 N N . ALA A 1 644 ? 8.106 3.869 -8.318 1.00 88.56 644 ALA A N 1
ATOM 4973 C CA . ALA A 1 644 ? 7.632 4.996 -7.516 1.00 88.56 644 ALA A CA 1
ATOM 4974 C C . ALA A 1 644 ? 6.532 4.582 -6.526 1.00 88.56 644 ALA A C 1
ATOM 4976 O O . ALA A 1 644 ? 6.533 5.008 -5.368 1.00 88.56 644 ALA A O 1
ATOM 4977 N N . LEU A 1 645 ? 5.595 3.729 -6.955 1.00 93.25 645 LEU A N 1
ATOM 4978 C CA . LEU A 1 645 ? 4.520 3.214 -6.108 1.00 93.25 645 LEU A CA 1
ATOM 4979 C C . LEU A 1 645 ? 5.054 2.324 -4.972 1.00 93.25 645 LEU A C 1
ATOM 4981 O O . LEU A 1 645 ? 4.575 2.434 -3.836 1.00 93.25 645 LEU A O 1
ATOM 4985 N N . CYS A 1 646 ? 6.058 1.487 -5.246 1.00 93.69 646 CYS A N 1
ATOM 4986 C CA . CYS A 1 646 ? 6.769 0.701 -4.234 1.00 93.69 646 CYS A CA 1
ATOM 4987 C C . CYS A 1 646 ? 7.473 1.606 -3.215 1.00 93.69 646 CYS A C 1
ATOM 4989 O O . CYS A 1 646 ? 7.260 1.457 -2.009 1.00 93.69 646 CYS A O 1
ATOM 4991 N N . PHE A 1 647 ? 8.230 2.601 -3.686 1.00 91.81 647 PHE A N 1
ATOM 4992 C CA . PHE A 1 647 ? 8.917 3.571 -2.832 1.00 91.81 647 PHE A CA 1
ATOM 4993 C C . PHE A 1 647 ? 7.941 4.321 -1.910 1.00 91.81 647 PHE A C 1
ATOM 4995 O O . PHE A 1 647 ? 8.119 4.355 -0.690 1.00 91.81 647 PHE A O 1
ATOM 5002 N N . VAL A 1 648 ? 6.849 4.859 -2.464 1.00 94.75 648 VAL A N 1
ATOM 5003 C CA . VAL A 1 648 ? 5.792 5.539 -1.695 1.00 94.75 648 VAL A CA 1
ATOM 5004 C C . VAL A 1 648 ? 5.168 4.611 -0.650 1.00 94.75 648 VAL A C 1
ATOM 5006 O O . VAL A 1 648 ? 4.899 5.039 0.475 1.00 94.75 648 VAL A O 1
ATOM 5009 N N . SER A 1 649 ? 4.958 3.338 -0.989 1.00 96.25 649 SER A N 1
ATOM 5010 C CA . SER A 1 649 ? 4.407 2.341 -0.064 1.00 96.25 649 SER A CA 1
ATOM 5011 C C . SER A 1 649 ? 5.365 2.047 1.094 1.00 96.25 649 SER A C 1
ATOM 5013 O O . SER A 1 649 ? 4.927 1.986 2.244 1.00 96.25 649 SER A O 1
ATOM 5015 N N . ALA A 1 650 ? 6.671 1.965 0.832 1.00 94.38 650 ALA A N 1
ATOM 5016 C CA . ALA A 1 650 ? 7.681 1.800 1.874 1.00 94.38 650 ALA A CA 1
ATOM 5017 C C . ALA A 1 650 ? 7.759 3.016 2.814 1.00 94.38 650 ALA A C 1
ATOM 5019 O O . ALA A 1 650 ? 7.773 2.856 4.037 1.00 94.38 650 ALA A O 1
ATOM 5020 N N . VAL A 1 651 ? 7.712 4.238 2.267 1.00 90.56 651 VAL A N 1
ATOM 5021 C CA . VAL A 1 651 ? 7.621 5.473 3.067 1.00 90.56 651 VAL A CA 1
ATOM 5022 C C . VAL A 1 651 ? 6.363 5.456 3.940 1.00 90.56 651 VAL A C 1
ATOM 5024 O O . VAL A 1 651 ? 6.428 5.778 5.129 1.00 90.56 651 VAL A O 1
ATOM 5027 N N . TYR A 1 652 ? 5.221 5.018 3.398 1.00 96.38 652 TYR A N 1
ATOM 5028 C CA . TYR A 1 652 ? 3.992 4.884 4.178 1.00 96.38 652 TYR A CA 1
ATOM 5029 C C . TYR A 1 652 ? 4.138 3.887 5.334 1.00 96.38 652 TYR A C 1
ATOM 5031 O O . TYR A 1 652 ? 3.726 4.197 6.456 1.00 96.38 652 TYR A O 1
ATOM 5039 N N . CYS A 1 653 ? 4.777 2.738 5.098 1.00 96.69 653 CYS A N 1
ATOM 5040 C CA . CYS A 1 653 ? 5.080 1.756 6.138 1.00 96.69 653 CYS A CA 1
ATOM 5041 C C . CYS A 1 653 ? 5.938 2.342 7.268 1.00 96.69 653 CYS A C 1
ATOM 5043 O O . CYS A 1 653 ? 5.592 2.169 8.437 1.00 96.69 653 CYS A O 1
ATOM 5045 N N . LEU A 1 654 ? 7.008 3.078 6.948 1.00 92.69 654 LEU A N 1
ATOM 5046 C CA . LEU A 1 654 ? 7.894 3.693 7.948 1.00 92.69 654 LEU A CA 1
ATOM 5047 C C . LEU A 1 654 ? 7.179 4.752 8.792 1.00 92.69 654 LEU A C 1
ATOM 5049 O O . LEU A 1 654 ? 7.345 4.816 10.016 1.00 92.69 654 LEU A O 1
ATOM 5053 N N . VAL A 1 655 ? 6.339 5.566 8.155 1.00 89.69 655 VAL A N 1
ATOM 5054 C CA . VAL A 1 655 ? 5.548 6.577 8.858 1.00 89.69 655 VAL A CA 1
ATOM 5055 C C . VAL A 1 655 ? 4.537 5.916 9.801 1.00 89.69 655 VAL A C 1
ATOM 5057 O O . VAL A 1 655 ? 4.448 6.294 10.972 1.00 89.69 655 VAL A O 1
ATOM 5060 N N . LEU A 1 656 ? 3.826 4.880 9.341 1.00 95.12 656 LEU A N 1
ATOM 5061 C CA . LEU A 1 656 ? 2.929 4.099 10.196 1.00 95.12 656 LEU A CA 1
ATOM 5062 C C . LEU A 1 656 ? 3.682 3.427 11.350 1.00 95.12 656 LEU A C 1
ATOM 5064 O O . LEU A 1 656 ? 3.232 3.511 12.492 1.00 95.12 656 LEU A O 1
ATOM 5068 N N . ALA A 1 657 ? 4.837 2.813 11.083 1.00 95.56 657 ALA A N 1
ATOM 5069 C CA . ALA A 1 657 ? 5.665 2.176 12.102 1.00 95.56 657 ALA A CA 1
ATOM 5070 C C . ALA A 1 657 ? 6.088 3.173 13.190 1.00 95.56 657 ALA A C 1
ATOM 5072 O O . ALA A 1 657 ? 5.993 2.863 14.376 1.00 95.56 657 ALA A O 1
ATOM 5073 N N . THR A 1 658 ? 6.459 4.397 12.806 1.00 89.69 658 THR A N 1
ATOM 5074 C CA . THR A 1 658 ? 6.826 5.471 13.743 1.00 89.69 658 THR A CA 1
ATOM 5075 C C . THR A 1 658 ? 5.650 5.873 14.640 1.00 89.69 658 THR A C 1
ATOM 5077 O O . THR A 1 658 ? 5.802 6.008 15.857 1.00 89.69 658 THR A O 1
ATOM 5080 N N . LEU A 1 659 ? 4.448 6.016 14.069 1.00 91.31 659 LEU A N 1
ATOM 5081 C CA . LEU A 1 659 ? 3.238 6.323 14.839 1.00 91.31 659 LEU A CA 1
ATOM 5082 C C . LEU A 1 659 ? 2.878 5.190 15.814 1.00 91.31 659 LEU A C 1
ATOM 5084 O O . LEU A 1 659 ? 2.565 5.450 16.979 1.00 91.31 659 LEU A O 1
ATOM 5088 N N . LEU A 1 660 ? 2.947 3.935 15.360 1.00 95.81 660 LEU A N 1
ATOM 5089 C CA . LEU A 1 660 ? 2.679 2.765 16.200 1.00 95.81 660 LEU A CA 1
ATOM 5090 C C . LEU A 1 660 ? 3.730 2.596 17.300 1.00 95.81 660 LEU A C 1
ATOM 5092 O O . LEU A 1 660 ? 3.369 2.235 18.419 1.00 95.81 660 LEU A O 1
ATOM 5096 N N . LEU A 1 661 ? 4.999 2.907 17.025 1.00 94.25 661 LEU A N 1
ATOM 5097 C CA . LEU A 1 661 ? 6.065 2.901 18.023 1.00 94.25 661 LEU A CA 1
ATOM 5098 C C . LEU A 1 661 ? 5.792 3.926 19.127 1.00 94.25 661 LEU A C 1
ATOM 5100 O O . LEU A 1 661 ? 5.898 3.593 20.304 1.00 94.25 661 LEU A O 1
ATOM 5104 N N . GLY A 1 662 ? 5.355 5.139 18.776 1.00 90.94 662 GLY A N 1
ATOM 5105 C CA . GLY A 1 662 ? 4.927 6.137 19.760 1.00 90.94 662 GLY A CA 1
ATOM 5106 C C . GLY A 1 662 ? 3.787 5.632 20.656 1.00 90.94 662 GLY A C 1
ATOM 5107 O O . GLY A 1 662 ? 3.828 5.800 21.879 1.00 90.94 662 GLY A O 1
ATOM 5108 N N . LEU A 1 663 ? 2.795 4.949 20.071 1.00 93.62 663 LEU A N 1
ATOM 5109 C CA . LEU A 1 663 ? 1.704 4.321 20.826 1.00 93.62 663 LEU A CA 1
ATOM 5110 C C . LEU A 1 663 ? 2.203 3.183 21.725 1.00 93.62 663 LEU A C 1
ATOM 5112 O O . LEU A 1 663 ? 1.797 3.116 22.886 1.00 93.62 663 LEU A O 1
ATOM 5116 N N . LEU A 1 664 ? 3.088 2.319 21.223 1.00 95.94 664 LEU A N 1
ATOM 5117 C CA . LEU A 1 664 ? 3.682 1.221 21.983 1.00 95.94 664 LEU A CA 1
ATOM 5118 C C . LEU A 1 664 ? 4.491 1.752 23.170 1.00 95.94 664 LEU A C 1
ATOM 5120 O O . LEU A 1 664 ? 4.273 1.309 24.294 1.00 95.94 664 LEU A O 1
ATOM 5124 N N . CYS A 1 665 ? 5.350 2.751 22.957 1.00 94.25 665 CYS A N 1
ATOM 5125 C CA . CYS A 1 665 ? 6.115 3.410 24.015 1.00 94.25 665 CYS A CA 1
ATOM 5126 C C . CYS A 1 665 ? 5.199 4.003 25.091 1.00 94.25 665 CYS A C 1
ATOM 5128 O O . CYS A 1 665 ? 5.438 3.801 26.282 1.00 94.25 665 CYS A O 1
ATOM 5130 N N . ASN A 1 666 ? 4.111 4.671 24.693 1.00 91.81 666 ASN A N 1
ATOM 5131 C CA . ASN A 1 666 ? 3.124 5.191 25.637 1.00 91.81 666 ASN A CA 1
ATOM 5132 C C . ASN A 1 666 ? 2.451 4.067 26.450 1.00 91.81 666 ASN A C 1
ATOM 5134 O O . ASN A 1 666 ? 2.296 4.194 27.662 1.00 91.81 666 ASN A O 1
ATOM 5138 N N . GLN A 1 667 ? 2.087 2.950 25.816 1.00 95.00 667 GLN A N 1
ATOM 5139 C CA . GLN A 1 667 ? 1.511 1.793 26.512 1.00 95.00 667 GLN A CA 1
ATOM 5140 C C . GLN A 1 667 ? 2.516 1.154 27.481 1.00 95.00 667 GLN A C 1
ATOM 5142 O O . GLN A 1 667 ? 2.183 0.918 28.642 1.00 95.00 667 GLN A O 1
ATOM 5147 N N . CYS A 1 668 ? 3.764 0.949 27.054 1.00 94.12 668 CYS A N 1
ATOM 5148 C CA . CYS A 1 668 ? 4.845 0.445 27.901 1.00 94.12 668 CYS A CA 1
ATOM 5149 C C . CYS A 1 668 ? 5.099 1.356 29.108 1.00 94.12 668 CYS A C 1
ATOM 5151 O O . CYS A 1 668 ? 5.303 0.863 30.221 1.00 94.12 668 CYS A O 1
ATOM 5153 N N . MET A 1 669 ? 5.048 2.677 28.912 1.00 93.19 669 MET A N 1
ATOM 5154 C CA . MET A 1 669 ? 5.145 3.653 29.994 1.00 93.19 669 MET A CA 1
ATOM 5155 C C . MET A 1 669 ? 3.990 3.473 30.985 1.00 93.19 669 MET A C 1
ATOM 5157 O O . MET A 1 669 ? 4.244 3.236 32.162 1.00 93.19 669 MET A O 1
ATOM 5161 N N . LEU A 1 670 ? 2.735 3.512 30.528 1.00 91.94 670 LEU A N 1
ATOM 5162 C CA . LEU A 1 670 ? 1.551 3.376 31.389 1.00 91.94 670 LEU A CA 1
ATOM 5163 C C . LEU A 1 670 ? 1.552 2.063 32.191 1.00 91.94 670 LEU A C 1
ATOM 5165 O O . LEU A 1 670 ? 1.358 2.081 33.410 1.00 91.94 670 LEU A O 1
ATOM 5169 N N . ILE A 1 671 ? 1.886 0.942 31.542 1.00 93.00 671 ILE A N 1
ATOM 5170 C CA . ILE A 1 671 ? 2.042 -0.366 32.197 1.00 93.00 671 ILE A CA 1
ATOM 5171 C C . ILE A 1 671 ? 3.135 -0.304 33.268 1.00 93.00 671 ILE A C 1
ATOM 5173 O O . ILE A 1 671 ? 2.915 -0.751 34.394 1.00 93.00 671 ILE A O 1
ATOM 5177 N N . SER A 1 672 ? 4.285 0.302 32.961 1.00 92.19 672 SER A N 1
ATOM 5178 C CA . SER A 1 672 ? 5.387 0.464 33.919 1.00 92.19 672 SER A CA 1
ATOM 5179 C C . SER A 1 672 ? 4.973 1.291 35.136 1.00 92.19 672 SER A C 1
ATOM 5181 O O . SER A 1 672 ? 5.369 0.969 36.259 1.00 92.19 672 SER A O 1
ATOM 5183 N N . LEU A 1 673 ? 4.126 2.308 34.945 1.00 89.50 673 LEU A N 1
ATOM 5184 C CA . LEU A 1 673 ? 3.582 3.125 36.032 1.00 89.50 673 LEU A CA 1
ATOM 5185 C C . LEU A 1 673 ? 2.454 2.425 36.812 1.00 89.50 673 LEU A C 1
ATOM 5187 O O . LEU A 1 673 ? 2.187 2.818 37.949 1.00 89.50 673 LEU A O 1
ATOM 5191 N N . GLY A 1 674 ? 1.850 1.366 36.263 1.00 89.19 674 GLY A N 1
ATOM 5192 C CA . GLY A 1 674 ? 0.704 0.660 36.847 1.00 89.19 674 GLY A CA 1
ATOM 5193 C C . GLY A 1 674 ? -0.641 1.361 36.612 1.00 89.19 674 GLY A C 1
ATOM 5194 O O . GLY A 1 674 ? -1.634 1.023 37.264 1.00 89.19 674 GLY A O 1
ATOM 5195 N N . GLU A 1 675 ? -0.689 2.314 35.681 1.00 88.94 675 GLU A N 1
ATOM 5196 C CA . GLU A 1 675 ? -1.861 3.135 35.364 1.00 88.94 675 GLU A CA 1
ATOM 5197 C C . GLU A 1 675 ? -2.467 2.737 34.012 1.00 88.94 675 GLU A C 1
ATOM 5199 O O . GLU A 1 675 ? -1.781 2.271 33.106 1.00 88.94 675 GLU A O 1
ATOM 5204 N N . THR A 1 676 ? -3.776 2.918 33.876 1.00 90.44 676 THR A N 1
ATOM 5205 C CA . THR A 1 676 ? -4.492 2.841 32.597 1.00 90.44 676 THR A CA 1
ATOM 5206 C C . THR A 1 676 ? -4.500 4.209 31.917 1.00 90.44 676 THR A C 1
ATOM 5208 O O . THR A 1 676 ? -4.452 5.254 32.571 1.00 90.44 676 THR A O 1
ATOM 5211 N N . GLY A 1 677 ? -4.651 4.241 30.595 1.00 88.44 677 GLY A N 1
ATOM 5212 C CA . GLY A 1 677 ? -4.777 5.483 29.830 1.00 88.44 677 GLY A CA 1
ATOM 5213 C C . GLY A 1 677 ? -5.980 6.347 30.238 1.00 88.44 677 GLY A C 1
ATOM 5214 O O . GLY A 1 677 ? -5.972 7.567 30.047 1.00 88.44 677 GLY A O 1
ATOM 5215 N N . GLN A 1 678 ? -7.024 5.752 30.821 1.00 88.81 678 GLN A N 1
ATOM 5216 C CA . GLN A 1 678 ? -8.156 6.492 31.375 1.00 88.81 678 GLN A CA 1
ATOM 5217 C C . GLN A 1 678 ? -7.793 7.184 32.697 1.00 88.81 678 GLN A C 1
ATOM 5219 O O . GLN A 1 678 ? -8.096 8.367 32.849 1.00 88.81 678 GLN A O 1
ATOM 5224 N N . GLU A 1 679 ? -7.105 6.489 33.606 1.00 88.06 679 GLU A N 1
ATOM 5225 C CA . GLU A 1 679 ? -6.600 7.059 34.865 1.00 88.06 679 GLU A CA 1
ATOM 5226 C C . GLU A 1 679 ? -5.599 8.191 34.598 1.00 88.06 679 GLU A C 1
ATOM 5228 O O . GLU A 1 679 ? -5.737 9.283 35.153 1.00 88.06 679 GLU A O 1
ATOM 5233 N N . TRP A 1 680 ? -4.667 7.981 33.661 1.00 85.25 680 TRP A N 1
ATOM 5234 C CA . TRP A 1 680 ? -3.701 8.998 33.240 1.00 85.25 680 TRP A CA 1
ATOM 5235 C C . TRP A 1 680 ? -4.390 10.283 32.762 1.00 85.25 680 TRP A C 1
ATOM 5237 O O . TRP A 1 680 ? -4.056 11.379 33.215 1.00 85.25 680 TRP A O 1
ATOM 5247 N N . ARG A 1 681 ? -5.410 10.169 31.895 1.00 83.06 681 ARG A N 1
ATOM 5248 C CA . ARG A 1 681 ? -6.173 11.330 31.397 1.00 83.06 681 ARG A CA 1
ATOM 5249 C C . ARG A 1 681 ? -6.949 12.057 32.489 1.00 83.06 681 ARG A C 1
ATOM 5251 O O . ARG A 1 681 ? -7.047 13.279 32.435 1.00 83.06 681 ARG A O 1
ATOM 5258 N N . MET A 1 682 ? -7.495 11.333 33.464 1.00 77.62 682 MET A N 1
ATOM 5259 C CA . MET A 1 682 ? -8.194 11.946 34.599 1.00 77.62 682 MET A CA 1
ATOM 5260 C C . MET A 1 682 ? -7.230 12.679 35.542 1.00 77.62 682 MET A C 1
ATOM 5262 O O . MET A 1 682 ? -7.596 13.708 36.099 1.00 77.62 682 MET A O 1
ATOM 5266 N N . SER A 1 683 ? -5.989 12.202 35.672 1.00 69.25 683 SER A N 1
ATOM 5267 C CA . SER A 1 683 ? -4.932 12.852 36.463 1.00 69.25 683 SER A CA 1
ATOM 5268 C C . SER A 1 683 ? -4.426 14.171 35.836 1.00 69.25 683 SER A C 1
ATOM 5270 O O . SER A 1 683 ? -4.038 15.096 36.551 1.00 69.25 683 SER A O 1
ATOM 5272 N N . HIS A 1 684 ? -4.489 14.299 34.503 1.00 59.81 684 HIS A N 1
ATOM 5273 C CA . HIS A 1 684 ? -3.940 15.424 33.725 1.00 59.81 684 HIS A CA 1
ATOM 5274 C C . HIS A 1 684 ? -4.844 16.664 33.595 1.00 59.81 684 HIS A C 1
ATOM 5276 O O . HIS A 1 684 ? -4.446 17.632 32.950 1.00 59.81 684 HIS A O 1
ATOM 5282 N N . SER A 1 685 ? -6.029 16.710 34.217 1.00 55.03 685 SER A N 1
ATOM 5283 C CA . SER A 1 685 ? -6.880 17.915 34.178 1.00 55.03 685 SER A CA 1
ATOM 5284 C C . SER A 1 685 ? -6.335 19.100 35.000 1.00 55.03 685 SER A C 1
ATOM 5286 O O . SER A 1 685 ? -6.955 20.159 35.013 1.00 55.03 685 SER A O 1
ATOM 5288 N N . SER A 1 686 ? -5.187 18.940 35.674 1.00 53.41 686 SER A N 1
ATOM 5289 C CA . SER A 1 686 ? -4.474 19.994 36.409 1.00 53.41 686 SER A CA 1
ATOM 5290 C C . SER A 1 686 ? -2.974 19.974 36.087 1.00 53.41 686 SER A C 1
ATOM 5292 O O . SER A 1 686 ? -2.298 18.970 36.302 1.00 53.41 686 SER A O 1
ATOM 5294 N N . CYS A 1 687 ? -2.453 21.121 35.639 1.00 47.47 687 CYS A N 1
ATOM 5295 C CA . CYS A 1 687 ? -1.116 21.354 35.062 1.00 47.47 687 CYS A CA 1
ATOM 5296 C C . CYS A 1 687 ? 0.099 20.864 35.899 1.00 47.47 687 CYS A C 1
ATOM 5298 O O . CYS A 1 687 ? 1.181 20.684 35.354 1.00 47.47 687 CYS A O 1
ATOM 5300 N N . CYS A 1 688 ? -0.052 20.593 37.205 1.00 50.22 688 CYS A N 1
ATOM 5301 C CA . CYS A 1 688 ? 1.081 20.364 38.124 1.00 50.22 688 CYS A CA 1
ATOM 5302 C C . CYS A 1 688 ? 1.125 18.984 38.825 1.00 50.22 688 CYS A C 1
ATOM 5304 O O . CYS A 1 688 ? 1.905 18.809 39.760 1.00 50.22 688 CYS A O 1
ATOM 5306 N N . ARG A 1 689 ? 0.302 17.996 38.438 1.00 51.78 689 ARG A N 1
ATOM 5307 C CA . ARG A 1 689 ? 0.256 16.664 39.096 1.00 51.78 689 ARG A CA 1
ATOM 5308 C C . ARG A 1 689 ? 1.061 15.480 38.507 1.00 51.78 689 ARG A C 1
ATOM 5310 O O . ARG A 1 689 ? 1.116 14.484 39.232 1.00 51.78 689 ARG A O 1
ATOM 5317 N N . PRO A 1 690 ? 1.737 15.509 37.333 1.00 51.78 690 PRO A N 1
ATOM 5318 C CA . PRO A 1 690 ? 2.349 14.294 36.754 1.00 51.78 690 PRO A CA 1
ATOM 5319 C C . PRO A 1 690 ? 3.344 13.550 37.670 1.00 51.78 690 PRO A C 1
ATOM 5321 O O . PRO A 1 690 ? 3.497 12.333 37.573 1.00 51.78 690 PRO A O 1
ATOM 5324 N N . TRP A 1 691 ? 3.980 14.275 38.597 1.00 48.81 691 TRP A N 1
ATOM 5325 C CA . TRP A 1 691 ? 4.989 13.759 39.532 1.00 48.81 691 TRP A CA 1
ATOM 5326 C C . TRP A 1 691 ? 4.493 13.582 40.981 1.00 48.81 691 TRP A C 1
ATOM 5328 O O . TRP A 1 691 ? 5.265 13.164 41.838 1.00 48.81 691 TRP A O 1
ATOM 5338 N N . ARG A 1 692 ? 3.224 13.905 41.280 1.00 49.28 692 ARG A N 1
ATOM 5339 C CA . ARG A 1 692 ? 2.639 13.853 42.641 1.00 49.28 692 ARG A CA 1
ATOM 5340 C C . ARG A 1 692 ? 1.305 13.099 42.734 1.00 49.28 692 ARG A C 1
ATOM 5342 O O . ARG A 1 692 ? 0.673 13.158 43.787 1.00 49.28 692 ARG A O 1
ATOM 5349 N N . SER A 1 693 ? 0.833 12.432 41.675 1.00 56.53 693 SER A N 1
ATOM 5350 C CA . SER A 1 693 ? -0.347 11.570 41.821 1.00 56.53 693 SER A CA 1
ATOM 5351 C C . SER A 1 693 ? 0.006 10.375 42.703 1.00 56.53 693 SER A C 1
ATOM 5353 O O . SER A 1 693 ? 0.999 9.691 42.464 1.00 56.53 693 SER A O 1
ATOM 5355 N N . ASP A 1 694 ? -0.795 10.148 43.743 1.00 65.19 694 ASP A N 1
ATOM 5356 C CA . ASP A 1 694 ? -0.764 8.881 44.461 1.00 65.19 694 ASP A CA 1
ATOM 5357 C C . ASP A 1 694 ? -1.166 7.776 43.474 1.00 65.19 694 ASP A C 1
ATOM 5359 O O . ASP A 1 694 ? -2.150 7.927 42.742 1.00 65.19 694 ASP A O 1
ATOM 5363 N N . ARG A 1 695 ? -0.367 6.709 43.397 1.00 76.69 695 ARG A N 1
ATOM 5364 C CA . ARG A 1 695 ? -0.540 5.608 42.435 1.00 76.69 695 ARG A CA 1
ATOM 5365 C C . ARG A 1 695 ? -0.907 4.341 43.197 1.00 76.69 695 ARG A C 1
ATOM 5367 O O . ARG A 1 695 ? -0.072 3.441 43.317 1.00 76.69 695 ARG A O 1
ATOM 5374 N N . PRO A 1 696 ? -2.152 4.234 43.691 1.00 76.62 696 PRO A N 1
ATOM 5375 C CA . PRO A 1 696 ? -2.551 3.198 44.644 1.00 76.62 696 PRO A CA 1
ATOM 5376 C C . PRO A 1 696 ? -2.421 1.774 44.086 1.00 76.62 696 PRO A C 1
ATOM 5378 O O . PRO A 1 696 ? -2.323 0.813 44.844 1.00 76.62 696 PRO A O 1
ATOM 5381 N N . TYR A 1 697 ? -2.397 1.627 42.759 1.00 82.75 697 TYR A N 1
ATOM 5382 C CA . TYR A 1 697 ? -2.290 0.337 42.079 1.00 82.75 697 TYR A CA 1
ATOM 5383 C C . TYR A 1 697 ? -0.871 -0.006 41.593 1.00 82.75 697 TYR A C 1
ATOM 5385 O O . TYR A 1 697 ? -0.676 -1.094 41.049 1.00 82.75 697 TYR A O 1
ATOM 5393 N N . SER A 1 698 ? 0.118 0.879 41.770 1.00 86.12 698 SER A N 1
ATOM 5394 C CA . SER A 1 698 ? 1.492 0.622 41.329 1.00 86.12 698 SER A CA 1
ATOM 5395 C C . SER A 1 698 ? 2.234 -0.267 42.325 1.00 86.12 698 SER A C 1
ATOM 5397 O O . SER A 1 698 ? 2.271 0.010 43.520 1.00 86.12 698 SER A O 1
ATOM 5399 N N . ARG A 1 699 ? 2.858 -1.341 41.835 1.00 87.12 699 ARG A N 1
ATOM 5400 C CA . ARG A 1 699 ? 3.632 -2.308 42.637 1.00 87.12 699 ARG A CA 1
ATOM 5401 C C . ARG A 1 699 ? 5.136 -2.255 42.340 1.00 87.12 699 ARG A C 1
ATOM 5403 O O . ARG A 1 699 ? 5.871 -3.148 42.760 1.00 87.12 699 ARG A O 1
ATOM 5410 N N . GLY A 1 700 ? 5.584 -1.226 41.618 1.00 88.19 700 GLY A N 1
ATOM 5411 C CA . GLY A 1 700 ? 6.927 -1.117 41.042 1.00 88.19 700 GLY A CA 1
ATOM 5412 C C . GLY A 1 700 ? 7.012 -1.741 39.645 1.00 88.19 700 GLY A C 1
ATOM 5413 O O . GLY A 1 700 ? 6.292 -2.691 39.340 1.00 88.19 700 GLY A O 1
ATOM 5414 N N . VAL A 1 701 ? 7.905 -1.212 38.799 1.00 89.62 701 VAL A N 1
ATOM 5415 C CA . VAL A 1 701 ? 7.973 -1.504 37.350 1.00 89.62 701 VAL A CA 1
ATOM 5416 C C . VAL A 1 701 ? 7.946 -3.007 37.054 1.00 89.62 701 VAL A C 1
ATOM 5418 O O . VAL A 1 701 ? 7.059 -3.476 36.344 1.00 89.62 701 VAL A O 1
ATOM 5421 N N . LEU A 1 702 ? 8.850 -3.788 37.654 1.00 91.31 702 LEU A N 1
ATOM 5422 C CA . LEU A 1 702 ? 8.946 -5.229 37.395 1.00 91.31 702 LEU A CA 1
ATOM 5423 C C . LEU A 1 702 ? 7.667 -5.987 37.792 1.00 91.31 702 LEU A C 1
ATOM 5425 O O . LEU A 1 702 ? 7.166 -6.815 37.034 1.00 91.31 702 LEU A O 1
ATOM 5429 N N . ARG A 1 703 ? 7.101 -5.688 38.969 1.00 91.00 703 ARG A N 1
ATOM 5430 C CA . ARG A 1 703 ? 5.869 -6.338 39.450 1.00 91.00 703 ARG A CA 1
ATOM 5431 C C . ARG A 1 703 ? 4.649 -5.926 38.632 1.00 91.00 703 ARG A C 1
ATOM 5433 O O . ARG A 1 703 ? 3.751 -6.749 38.457 1.00 91.00 703 ARG A O 1
ATOM 5440 N N . ASN A 1 704 ? 4.617 -4.697 38.119 1.00 92.25 704 ASN A N 1
ATOM 5441 C CA . ASN A 1 704 ? 3.557 -4.231 37.228 1.00 92.25 704 ASN A CA 1
ATOM 5442 C C . ASN A 1 704 ? 3.556 -5.042 35.924 1.00 92.25 704 ASN A C 1
ATOM 5444 O O . ASN A 1 704 ? 2.512 -5.575 35.551 1.00 92.25 704 ASN A O 1
ATOM 5448 N N . TRP A 1 705 ? 4.724 -5.234 35.301 1.00 93.38 705 TRP A N 1
ATOM 5449 C CA . TRP A 1 705 ? 4.874 -6.071 34.105 1.00 93.38 705 TRP A CA 1
ATOM 5450 C C . TRP A 1 705 ? 4.550 -7.546 34.362 1.00 93.38 705 TRP A C 1
ATOM 5452 O O . TRP A 1 705 ? 3.792 -8.145 33.601 1.00 93.38 705 TRP A O 1
ATOM 5462 N N . LEU A 1 706 ? 5.035 -8.125 35.467 1.00 91.56 706 LEU A N 1
ATOM 5463 C CA . LEU A 1 706 ? 4.690 -9.501 35.850 1.00 91.56 706 LEU A CA 1
ATOM 5464 C C . LEU A 1 706 ? 3.178 -9.672 36.036 1.00 91.56 706 LEU A C 1
ATOM 5466 O O . LEU A 1 706 ? 2.606 -10.643 35.547 1.00 91.56 706 LEU A O 1
ATOM 5470 N N . THR A 1 707 ? 2.516 -8.715 36.693 1.00 88.25 707 THR A N 1
ATOM 5471 C CA . THR A 1 707 ? 1.053 -8.721 36.870 1.00 88.25 707 THR A CA 1
ATOM 5472 C C . THR A 1 707 ? 0.333 -8.573 35.525 1.00 88.25 707 THR A C 1
ATOM 5474 O O . THR A 1 707 ? -0.641 -9.272 35.266 1.00 88.25 707 THR A O 1
ATOM 5477 N N . PHE A 1 708 ? 0.826 -7.704 34.640 1.00 89.56 708 PHE A N 1
ATOM 5478 C CA . PHE A 1 708 ? 0.254 -7.483 33.310 1.00 89.56 708 PHE A CA 1
ATOM 5479 C C . PHE A 1 708 ? 0.280 -8.746 32.440 1.00 89.56 708 PHE A C 1
ATOM 5481 O O . PHE A 1 708 ? -0.730 -9.085 31.828 1.00 89.56 708 PHE A O 1
ATOM 5488 N N . VAL A 1 709 ? 1.399 -9.474 32.430 1.00 88.50 709 VAL A N 1
ATOM 5489 C CA . VAL A 1 709 ? 1.551 -10.702 31.632 1.00 88.50 709 VAL A CA 1
ATOM 5490 C C . VAL A 1 709 ? 0.830 -11.900 32.273 1.00 88.50 709 VAL A C 1
ATOM 5492 O O . VAL A 1 709 ? 0.319 -12.763 31.563 1.00 88.50 709 VAL A O 1
ATOM 5495 N N . SER A 1 710 ? 0.746 -11.964 33.609 1.00 79.62 710 SER A N 1
ATOM 5496 C CA . SER A 1 710 ? 0.136 -13.097 34.334 1.00 79.62 710 SER A CA 1
ATOM 5497 C C . SER A 1 710 ? -1.395 -13.059 34.428 1.00 79.62 710 SER A C 1
ATOM 5499 O O . SER A 1 710 ? -2.010 -14.116 34.576 1.00 79.62 710 SER A O 1
ATOM 5501 N N . CYS A 1 711 ? -2.029 -11.891 34.280 1.00 60.00 711 CYS A N 1
ATOM 5502 C CA . CYS A 1 711 ? -3.485 -11.707 34.393 1.00 60.00 711 CYS A CA 1
ATOM 5503 C C . CYS A 1 711 ? -4.342 -12.415 33.314 1.00 60.00 711 CYS A C 1
ATOM 5505 O O . CYS A 1 711 ? -5.558 -12.275 33.345 1.00 60.00 711 CYS A O 1
ATOM 5507 N N . GLN A 1 712 ? -3.761 -13.180 32.377 1.00 52.06 712 GLN A N 1
ATOM 5508 C CA . GLN A 1 712 ? -4.511 -13.983 31.390 1.00 52.06 712 GLN A CA 1
ATOM 5509 C C . GLN A 1 712 ? -4.632 -15.484 31.730 1.00 52.06 712 GLN A C 1
ATOM 5511 O O . GLN A 1 712 ? -5.121 -16.246 30.901 1.00 52.06 712 GLN A O 1
ATOM 5516 N N . ARG A 1 713 ? -4.180 -15.939 32.910 1.00 40.94 713 ARG A N 1
ATOM 5517 C CA . ARG A 1 713 ? -4.241 -17.366 33.305 1.00 40.94 713 ARG A CA 1
ATOM 5518 C C . ARG A 1 713 ? -5.543 -17.822 33.990 1.00 40.94 713 ARG A C 1
ATOM 5520 O O . ARG A 1 713 ? -5.564 -18.949 34.475 1.00 40.94 713 ARG A O 1
ATOM 5527 N N . TYR A 1 714 ? -6.595 -17.004 34.021 1.00 32.44 714 TYR A N 1
ATOM 5528 C CA . TYR A 1 714 ? -7.892 -17.371 34.607 1.00 32.44 714 TYR A CA 1
ATOM 5529 C C . TYR A 1 714 ? -9.036 -17.176 33.623 1.00 32.44 714 TYR A C 1
ATOM 5531 O O . TYR A 1 714 ? -9.053 -16.113 32.956 1.00 32.44 714 TYR A O 1
#

Mean predicted aligned error: 21.91 Å

Nearest PDB structures (foldseek):
  8hf3-assembly1_A  TM=7.487E-01  e=3.903E-09  Homo sapiens
  6bml-assembly1_A  TM=7.412E-01  e=9.775E-08  Homo sapiens
  6bmn-assembly1_A  TM=7.042E-01  e=9.775E-08  Homo sapiens
  7khm-assembly1_B  TM=7.065E-01  e=1.462E-07  Homo sapiens
  6bmm-assembly1_B  TM=7.153E-01  e=2.453E-07  Homo sapiens

pLDDT: mean 73.32, std 22.85, range [22.2, 98.0]

Foldseek 3Di:
DFQWEDDPNDTDGEDPQARDANDNDQQGHPHGDPPWEDDNRHTHPAAAFQWEDDPRYTHGEDPQARDANDNQAHPGGDPQWADDPRHTHNAADFQWEGDPRYTDGEDPQARHANDNDQQGHPHGDPCWFDDNSHTDNAADFQWEQDPNGTDGEDPQARHAHDHDQQRHPHGDPQFADDNSHTHHADQQWEQDVVVRDTHGEDPQASGANDNDQQGHPHGDPPWAADPVRRHTAHDDDPDDLPGHAHADPPPRHGDDRPDPPPDDDDDDDDDDDDDDDDDDDDDDDDDDPVVVVVLVVVVVVVVVVVVVVVVVVVVVVVVVVPDDDDDDDADPQPPPPVVVVVVVVVVPPPPDDDDDDDDDDDDDDDDDDDDDDDDPPPPVVVVVVCCVVPVVDDDDSVVVSVVQVVVQVVPFDADDPGTHGDRPLLCCLLPPVVVLLLQLLQDVVSLVCSVVVVVVVVVVVVVVCVVRPVQGLNLQSNLVSLLVLLVCLCSPQQVVLPPDDPVLVVVLVVLSVLLVVLLVVLAVCQCVQFDDDDDPVCVPPDPDDDDFPFDAAPPVRDTDGPCWHQDPSVRTTGAVWQDQDSNSRGTDGQQRVVSVLVSLVSLLVSLQSLLQSLQLSLAPWDDDPVPGTDHDDNPCQSVDSSSSSSNSSSVVSVVVSVVSVVVSVVSLVCLQLQHGNVRVVVQPPDPPPPPPDDSVRHPHRVVSVVCSVPSNPD

Secondary structure (DSSP, 8-state):
-TTEEEETTEEEEPPTTEEEESSSSTT-EEEE-TT-EEETTEEESSPPTTEEEETTEEEEPPTTEEEEEETTEEEEEPTT-EEETTEEESSPPTTEEEETTEEEEPPTT-SEESSSSTT-EEE--TT-EEETTEEESSPPTTEEEETTEEEEPPTT-SEESSSSTT-EEEPPTTEEEETTEEEEPPTTEEEETTTTEEEEPPTTEEEESSSSTT-EEEE-TT-EEETTTTEEEPBP-TT--SS-BEE-TTT--EEEPPP--S-------------------------TTSHHHHHHHHHHHHHHHHHHHHHHHHHHHHTTSSS----------STTHHHHHHHHHTTSSTTS---------------------SSSSSSSHHHHHHHHHHS-PPPPHHHHHHHHHHHHHH-EE--TTS-EE--HHHHHHHHHHHHHHHHHTT-HHHHHHHHHHHHHHHHHHHHHHHHH-TT--HHHHHHHHHHHHHHHHIIIIIGGGS-S-HHHHHHHHHHHHHHHHHHHHHHHHGGGGBPPP--GGGTTS---SS----EE-TTT--EE-TT-EEETTTTEEETT--EEETTTTEEE-TTTHHHHHHHHHHHHHHHHHHHHHHHHHHSEEEEETTTEEEEEE-TTTTSSHHHHHHHHHHHHHHHHHHHHHHHHHHHHHHHHHT--HHHHHHHTTSTT-TTT---TT---HHHHHHHHHHTT--

InterPro domains:
  IPR001594 Palmitoyltransferase, DHHC domain [PF01529] (549-680)
  IPR006212 Furin-like repeat [SM00261] (8-53)
  IPR006212 Furin-like repeat [SM00261] (55-98)
  IPR006212 Furin-like repeat [SM00261] (100-145)
  IPR006212 Furin-like repeat [SM00261] (147-192)
  IPR006212 Furin-like repeat [SM00261] (195-242)
  IPR006212 Furin-like repeat [cd00064] (60-99)
  IPR006212 Furin-like repeat [cd00064] (105-149)
  IPR006212 Furin-like repeat [cd00064] (152-199)
  IPR006212 Furin-like repeat [cd00064] (201-236)
  IPR009030 Growth factor receptor cysteine-rich domain superfamily [SSF57184] (2-115)
  IPR009030 Growth factor receptor cysteine-rich domain superfamily [SSF57184] (103-248)
  IPR039859 Palmitoyltransferase PFA4/ZDHHC16/ZDHHC20/ERF2-like [PTHR22883] (450-710)

Sequence (714 aa):
MQGQYWEDSQCLPCHPSCDSCEGPTSSDCLSCLSPLLLQGSRCLEHCLDGFFREQGMCVPCLHTCTHCLARTNCTQCASGLHLQNGECHSSCAPGYYSDRGVCTKCYLSCMTCSGPRRDQCVTCPRGWVLAAGECHPDCPEGFFKSDFGCQKCHHYCRTCKGEGPLECTSCPPHYMLEGGLCMECLGSQYYDTPTQLCKTCHKSCRACSGPGPSSCLACLFPSHLDKSNNQCVPCCLGGDINDCCHCDTLTGECEISPPADKRRTADSGNRHEEQQGSYQAMQDYSPFTSITALAIGACVGVVALFAVMLSVLQHLATSSGEYFGSDNTNPVGVKVFLVLWCKTIKFRESWRKGDGYKKLSTSRHNMSEQVSLTAEESDYEDQLFTRTLVVCERVPVERIAGIMSTFQDRLRVPWRGGAKQISMDSLLPIVLQPLLAYIAAQNLWCTLLVFVSIHICIFYMYNIFMKFLPRTKFFLMWTLTSIVLLMTVFEINVVPLMEILPEENFVLIVFVVAALACAYKVRSRAPLNHVPYTDPTDATGMVGNGKATEEVCSVCRKRVPPRTFHCRICQACVTKRDHHCVWFDCCVGEHNHLLFVLSLLLSILALVYGAILTLTTVCHPIFFMDIILLPDDCSDVYHDFQIALCFVSAVYCLVLATLLLGLLCNQCMLISLGETGQEWRMSHSSCCRPWRSDRPYSRGVLRNWLTFVSCQRY

Radius of gyration: 39.88 Å; Cα contacts (8 Å, |Δi|>4): 1023; chains: 1; bounding box: 134×76×104 Å

Organism: Timema poppense (NCBI:txid170557)

Solvent-accessible surface area (backbone atoms only — not comparable to full-atom values): 41287 Å² total; per-residue (Å²): 112,80,37,30,25,82,55,97,96,41,79,42,67,29,26,91,57,28,35,24,30,80,38,65,47,70,63,28,25,76,38,37,40,86,86,31,23,33,47,91,30,28,52,32,87,63,63,57,87,32,28,24,81,52,100,61,28,43,43,69,35,42,90,59,29,41,34,35,79,44,66,75,35,37,78,37,44,33,93,84,28,26,33,49,98,30,39,60,33,84,63,57,59,85,35,26,21,75,55,95,46,32,47,40,68,33,30,90,64,33,39,27,29,80,39,68,49,67,57,29,28,75,40,42,46,92,79,38,35,46,41,88,28,23,53,31,77,60,63,55,94,34,28,22,79,50,101,89,29,33,41,73,31,34,90,68,30,42,29,32,76,42,85,50,64,57,28,30,74,38,40,44,92,74,32,25,71,53,94,25,28,57,41,70,49,57,64,52,22,20,62,36,80,93,75,54,38,64,42,67,38,26,91,69,33,44,22,28,77,38,66,47,70,55,26,31,75,35,40,46,85,86,32,35,58,38,85,89,59,26,26,57,31,39,64,56,67,93,85,63,88,79,79,40,28,46,48,41,93,87,78,60,46,61,76,55,69,84,82,91,82,83,84,88,84,84,85,83,86,86,85,83,81,90,77,88,81,91,88,81,93,88,90,89,86,88,75,85,80,57,54,63,58,48,51,53,50,46,52,52,46,49,54,47,49,50,52,48,49,54,51,48,54,47,51,62,58,55,74,66,70,83,75,83,80,88,80,96,73,86,83,83,78,66,76,58,65,65,57,50,61,61,52,66,62,61,72,76,57,85,86,69,82,83,85,83,86,87,83,88,74,90,79,84,88,81,84,88,85,89,86,83,88,90,87,71,86,80,73,54,59,64,57,45,55,51,40,52,77,73,64,68,63,86,77,58,71,68,59,55,50,52,55,48,52,54,51,41,69,68,45,48,51,82,45,99,93,50,66,46,75,53,62,69,52,49,51,48,37,66,57,49,52,59,52,50,48,56,50,22,22,67,35,72,68,40,33,54,51,47,60,56,48,50,54,55,48,51,53,51,48,49,57,47,32,65,72,77,42,62,82,63,52,36,49,29,35,36,51,54,42,48,53,53,51,51,52,50,49,39,61,70,61,48,51,73,67,76,76,62,51,74,68,59,53,49,53,45,50,51,29,48,52,52,15,48,54,26,48,51,48,21,44,73,32,25,67,76,19,43,65,76,91,75,63,84,86,63,75,84,72,76,94,68,92,69,99,67,76,72,39,69,40,89,83,81,72,41,82,37,65,68,66,48,45,74,37,84,66,81,70,40,41,23,35,50,30,30,50,72,39,58,57,68,70,34,51,36,17,65,76,18,40,64,38,46,56,50,18,46,53,31,42,33,52,28,26,46,51,54,21,48,59,42,40,54,69,61,21,47,69,37,74,50,89,89,76,41,81,41,61,77,53,60,84,65,28,54,80,40,62,68,50,12,40,50,53,50,48,24,53,51,26,48,53,50,26,52,55,48,46,54,52,47,52,52,50,55,48,32,42,40,60,40,46,39,60,44,57,53,56,67,58,59,81,46,98,83,34,97,90,68,67,84,58,93,70,40,68,51,47,71,52,25,48,52,49,62,70,54,69,74,81,119